Protein 3IO5 (pdb70)

CATH classification: 3.40.50.300

Solvent-accessible surface area: 24147 Å² total; per-residue (Å²): 122,11,114,11,62,8,18,3,4,5,0,0,8,10,0,43,19,53,7,4,16,76,39,7,2,12,0,0,0,1,71,55,139,6,37,4,21,12,1,0,1,12,0,0,1,6,10,2,98,84,57,105,117,0,46,4,11,5,2,1,13,67,114,10,9,19,76,24,2,10,71,10,15,26,2,60,29,155,57,20,84,91,32,68,2,153,7,0,76,58,0,55,89,40,0,36,90,72,1,88,84,12,111,169,50,83,62,6,0,0,2,2,6,1,2,37,74,3,46,25,98,208,79,105,62,169,23,21,59,47,0,2,147,72,2,23,71,54,0,74,80,29,83,0,7,1,1,0,0,20,60,120,145,31,32,54,119,17,1,24,16,4,0,50,2,17,93,85,100,79,13,21,1,27,0,45,54,14,174,36,0,90,111,129,14,111,4,71,2,54,4,60,71,45,8,31,44,40,60,51,2,12,0,32,70,7,0,54,135,40,29,11,1,38,105,67,48,145,30,92,30,2,24,22,49,71,48,99,164,92,61,46,77,95,117,21,177,49,56,34,90,34,127,37,1,64,2,71,38,0,4,20,55,0,55,172,29,105,36,0,66,51,25,0,73,190,36,33,51,78,129,88,9,120,13,67,4,19,4,0,5,0,0,8,14,0,42,22,70,12,8,14,81,34,9,2,13,0,0,1,2,68,47,132,7,43,3,20,6,7,0,1,18,0,1,1,8,9,3,103,90,54,105,101,0,51,4,13,5,1,2,12,63,119,13,8,22,75,31,0,10,79,10,14,25,1,60,24,166,57,23,87,87,25,70,3,150,8,1,71,58,0,77,80,33,1,39,93,55,1,89,77,16,110,166,48,79,48,5,0,0,3,2,8,0,1,12,62,3,47,32,101,139,125,58,162,37,19,45,51,2,2,146,74,0,26,70,52,0,76,90,28,65,0,9,0,1,0,0,22,28,80,183,143,30,25,43,128,17,4,34,20,4,0,56,6,16,87,85,93,27,26,0,25,0,44,61,18,180,18,0,82,105,124,14,102,4,70,9,41,22,61,69,42,4,28,55,40,63,57,0,11,2,36,63,8,0,57,140,41,30,14,1,36,106,59,58,134,28,101,34,1,21,18,49,53,48,125,162,94,56,100,68,79,119,20,176,51,48,35,94,35,121,35,2,66,2,78,41,0,6,25,62,0,54,179,30,109,29,0,75,42,12,0,77,167,36,30,18,66,72,107,132

Foldseek 3Di:
DQAFLAQLQQCLAFLFSPHHHWFWEEEEEEAPPLCQVLVVLSNVQSLCVVPVQEAEEEEEADPPCDCVNSVVSNHHVVRYRYHYDAALVRVLVVLVVVLVVAAAPGAYEYEYPAQARHHHCVCRFVSLLVSLVSRGVSSVRSTYYYYHYYHDVTSCVSTAWYWYWDQVVKIWTATCHHPWWDHGDIFIWHQDPVRRTQSCGRVVVVCPVLVQKDAPDVQKIWGWAQDVPPRDTHTDPDIDGPVVCSDCVNCVVLSVRVSNRVSSSVVITDD/DFAFLAQLQQCQQFLFSPHHHWFWEEEEEEAPPLCQVLVVLRRVQSLCVVPVQEAEEEEAADPPCDCVNSVVSRHHCVRYHYHYDQALVRVLVVLCVVLVVDDAPRAYEYEYHADARHHHCVSFVSLLVSLLSRGVSRVVNTYHYYHYDYDCVTSCVSTAWYWYWDVVCIWTATCHHPWWDHRDIFHWDQDPVSRGQSCGRVQVVCCVLVQWDAPDPQWIWGWAQPPVVRDTHTDDDIDGPVVCSDCVNCVVLSVRVVNRVSSSVVITDPVD

Organism: Enterobacteria phage T4 (NCBI:txid10665)

InterPro domains:
  IPR013765 DNA recombination and repair protein RecA [PTHR45900] (23-291)
  IPR020587 DNA recombination and repair protein RecA, monomer-monomer interface [PS50163] (205-267)
  IPR020588 DNA recombination and repair protein RecA-like, ATP-binding domain [PS50162] (28-196)
  IPR027417 P-loop containing nucleoside triphosphate hydrolase [G3DSA:3.40.50.300] (27-340)
  IPR027417 P-loop containing nucleoside triphosphate hydrolase [SSF52540] (30-267)
  IPR049047 Recombination and repair protein UVSX-like, C-terminal domain [PF21134] (269-333)
  IPR049428 RecA-like, N-terminal [PF00154] (38-266)

Structure (mmCIF, N/CA/C/O backbone):
data_3IO5
#
_entry.id   3IO5
#
_cell.length_a   95.974
_cell.length_b   95.974
_cell.length_c   131.274
_cell.angle_alpha   90.000
_cell.angle_beta   90.000
_cell.angle_gamma   120.000
#
_symmetry.space_group_name_H-M   'P 61'
#
loop_
_entity.id
_entity.type
_entity.pdbx_description
1 polymer 'Recombination and repair protein'
2 non-polymer 'PHOSPHATE ION'
3 water water
#
loop_
_atom_site.group_PDB
_atom_site.id
_atom_site.type_symbol
_atom_site.label_atom_id
_atom_site.label_alt_id
_atom_site.label_comp_id
_atom_site.label_asym_id
_atom_site.label_entity_id
_atom_site.label_seq_id
_atom_site.pdbx_PDB_ins_code
_atom_site.Cartn_x
_atom_site.Cartn_y
_atom_site.Cartn_z
_atom_site.occupancy
_atom_site.B_iso_or_equiv
_atom_site.auth_seq_id
_atom_site.auth_comp_id
_atom_site.auth_asym_id
_atom_site.auth_atom_id
_atom_site.pdbx_PDB_model_num
ATOM 1 N N . VAL A 1 6 ? -32.602 26.290 75.043 1.00 37.14 31 VAL A N 1
ATOM 2 C CA . VAL A 1 6 ? -31.923 27.575 75.438 1.00 37.41 31 VAL A CA 1
ATOM 3 C C . VAL A 1 6 ? -31.478 27.525 76.901 1.00 36.78 31 VAL A C 1
ATOM 4 O O . VAL A 1 6 ? -32.322 27.317 77.766 1.00 37.19 31 VAL A O 1
ATOM 8 N N . VAL A 1 7 ? -30.181 27.732 77.161 1.00 35.94 32 VAL A N 1
ATOM 9 C CA . VAL A 1 7 ? -29.639 27.871 78.523 1.00 35.29 32 VAL A CA 1
ATOM 10 C C . VAL A 1 7 ? -28.991 29.245 78.740 1.00 35.08 32 VAL A C 1
ATOM 11 O O . VAL A 1 7 ? -27.797 29.446 78.480 1.00 34.80 32 VAL A O 1
ATOM 15 N N . ARG A 1 8 ? -29.766 30.186 79.242 1.00 35.24 33 ARG A N 1
ATOM 16 C CA . ARG A 1 8 ? -29.264 31.537 79.450 1.00 35.34 33 ARG A CA 1
ATOM 17 C C . ARG A 1 8 ? -28.737 31.772 80.859 1.00 33.92 33 ARG A C 1
ATOM 18 O O . ARG A 1 8 ? -29.120 31.082 81.772 1.00 33.83 33 ARG A O 1
ATOM 26 N N . THR A 1 9 ? -27.832 32.728 81.010 1.00 32.97 34 THR A N 1
ATOM 27 C CA . THR A 1 9 ? -27.325 33.122 82.313 1.00 32.86 34 THR A CA 1
ATOM 28 C C . THR A 1 9 ? -28.114 34.287 82.911 1.00 32.84 34 THR A C 1
ATOM 29 O O . THR A 1 9 ? -29.099 34.732 82.350 1.00 33.59 34 THR A O 1
ATOM 33 N N . LYS A 1 10 ? -27.689 34.768 84.069 1.00 32.63 35 LYS A N 1
ATOM 34 C CA . LYS A 1 10 ? -28.327 35.943 84.659 1.00 32.65 35 LYS A CA 1
ATOM 35 C C . LYS A 1 10 ? -27.779 37.265 84.102 1.00 31.58 35 LYS A C 1
ATOM 36 O O . LYS A 1 10 ? -28.350 38.316 84.360 1.00 33.25 35 LYS A O 1
ATOM 38 N N . ILE A 1 11 ? -26.687 37.214 83.357 1.00 28.35 36 ILE A N 1
ATOM 39 C CA . ILE A 1 11 ? -26.066 38.411 82.817 1.00 25.58 36 ILE A CA 1
ATOM 40 C C . ILE A 1 11 ? -26.434 38.589 81.335 1.00 24.46 36 ILE A C 1
ATOM 41 O O . ILE A 1 11 ? -25.931 37.856 80.482 1.00 23.56 36 ILE A O 1
ATOM 46 N N . PRO A 1 12 ? -27.314 39.552 81.021 1.00 22.75 37 PRO A N 1
ATOM 47 C CA . PRO A 1 12 ? -27.733 39.726 79.618 1.00 20.84 37 PRO A CA 1
ATOM 48 C C . PRO A 1 12 ? -26.563 39.951 78.674 1.00 19.62 37 PRO A C 1
ATOM 49 O O . PRO A 1 12 ? -26.578 39.395 77.617 1.00 18.02 37 PRO A O 1
ATOM 53 N N . MET A 1 13 ? -25.547 40.694 79.095 1.00 19.29 38 MET A N 1
ATOM 54 C CA . MET A 1 13 ? -24.314 40.855 78.349 1.00 19.25 38 MET A CA 1
ATOM 55 C C . MET A 1 13 ? -23.548 39.553 78.097 1.00 20.07 38 MET A C 1
ATOM 56 O O . MET A 1 13 ? -22.944 39.356 77.022 1.00 19.88 38 MET A O 1
ATOM 61 N N . MET A 1 14 ? -23.606 38.623 79.029 1.00 19.66 39 MET A N 1
ATOM 62 C CA . MET A 1 14 ? -23.069 37.307 78.719 1.00 19.87 39 MET A CA 1
ATOM 63 C C . MET A 1 14 ? -23.840 36.524 77.691 1.00 17.65 39 MET A C 1
ATOM 64 O O . MET A 1 14 ? -23.229 35.853 76.856 1.00 17.64 39 MET A O 1
ATOM 69 N N . ASN A 1 15 ? -25.162 36.523 77.826 1.00 15.72 40 ASN A N 1
ATOM 70 C CA . ASN A 1 15 ? -26.035 35.907 76.851 1.00 15.25 40 ASN A CA 1
ATOM 71 C C . ASN A 1 15 ? -25.767 36.474 75.427 1.00 13.86 40 ASN A C 1
ATOM 72 O O . ASN A 1 15 ? -25.769 35.734 74.460 1.00 13.78 40 ASN A O 1
ATOM 77 N N . ILE A 1 16 ? -25.465 37.756 75.331 1.00 12.43 41 ILE A N 1
ATOM 78 C CA . ILE A 1 16 ? -25.226 38.357 74.043 1.00 12.74 41 ILE A CA 1
ATOM 79 C C . ILE A 1 16 ? -23.906 37.840 73.492 1.00 12.93 41 ILE A C 1
ATOM 80 O O . ILE A 1 16 ? -23.851 37.400 72.330 1.00 12.02 41 ILE A O 1
ATOM 85 N N . ALA A 1 17 ? -22.883 37.816 74.357 1.00 12.51 42 ALA A N 1
ATOM 86 C CA . ALA A 1 17 ? -21.543 37.391 73.969 1.00 11.99 42 ALA A CA 1
ATOM 87 C C . ALA A 1 17 ? -21.576 35.944 73.512 1.00 12.49 42 ALA A C 1
ATOM 88 O O . ALA A 1 17 ? -20.884 35.588 72.576 1.00 12.60 42 ALA A O 1
ATOM 90 N N . LEU A 1 18 ? -22.428 35.153 74.150 1.00 12.68 43 LEU A N 1
ATOM 91 C CA . LEU A 1 18 ? -22.614 33.751 73.838 1.00 12.95 43 LEU A CA 1
ATOM 92 C C . LEU A 1 18 ? -23.440 33.479 72.599 1.00 13.27 43 LEU A C 1
ATOM 93 O O . LEU A 1 18 ? -23.113 32.550 71.890 1.00 14.42 43 LEU A O 1
ATOM 98 N N . SER A 1 19 ? -24.515 34.236 72.356 1.00 13.06 44 SER A N 1
ATOM 99 C CA . SER A 1 19 ? -25.508 33.844 71.343 1.00 12.63 44 SER A CA 1
ATOM 100 C C . SER A 1 19 ? -25.937 34.936 70.347 1.00 12.70 44 SER A C 1
ATOM 101 O O . SER A 1 19 ? -26.666 34.649 69.392 1.00 13.52 44 SER A O 1
ATOM 104 N N . GLY A 1 20 ? -25.520 36.175 70.590 1.00 13.07 45 GLY A N 1
ATOM 105 C CA . GLY A 1 20 ? -25.865 37.309 69.761 1.00 13.38 45 GLY A CA 1
ATOM 106 C C . GLY A 1 20 ? -27.163 37.975 70.155 1.00 15.29 45 GLY A C 1
ATOM 107 O O . GLY A 1 20 ? -27.520 38.978 69.567 1.00 15.20 45 GLY A O 1
ATOM 108 N N . GLU A 1 21 ? -27.858 37.452 71.170 1.00 16.47 46 GLU A N 1
ATOM 109 C CA . GLU A 1 21 ? -29.159 37.961 71.568 1.00 18.35 46 GLU A CA 1
ATOM 110 C C . GLU A 1 21 ? -29.415 37.936 73.100 1.00 20.21 46 GLU A C 1
ATOM 111 O O . GLU A 1 21 ? -28.944 37.048 73.827 1.00 20.91 46 GLU A O 1
ATOM 117 N N . ILE A 1 22 ? -30.180 38.916 73.556 1.00 21.46 47 ILE A N 1
ATOM 118 C CA . ILE A 1 22 ? -30.517 39.103 74.939 1.00 23.03 47 ILE A CA 1
ATOM 119 C C . ILE A 1 22 ? -31.134 37.835 75.513 1.00 24.02 47 ILE A C 1
ATOM 120 O O . ILE A 1 22 ? -30.951 37.497 76.683 1.00 23.37 47 ILE A O 1
ATOM 125 N N . THR A 1 23 ? -31.829 37.109 74.657 1.00 24.98 48 THR A N 1
ATOM 126 C CA . THR A 1 23 ? -32.593 35.977 75.116 1.00 25.89 48 THR A CA 1
ATOM 127 C C . THR A 1 23 ? -31.889 34.639 74.851 1.00 25.84 48 THR A C 1
ATOM 128 O O . THR A 1 23 ? -32.480 33.578 75.051 1.00 26.07 48 THR A O 1
ATOM 132 N N . GLY A 1 24 ? -30.637 34.693 74.397 1.00 25.54 49 GLY A N 1
ATOM 133 C CA . GLY A 1 24 ? -29.921 33.494 74.032 1.00 25.41 49 GLY A CA 1
ATOM 134 C C . GLY A 1 24 ? -29.031 33.052 75.165 1.00 26.03 49 GLY A C 1
ATOM 135 O O . GLY A 1 24 ? -29.059 33.595 76.262 1.00 26.47 49 GLY A O 1
ATOM 136 N N . GLY A 1 25 ? -28.222 32.056 74.904 1.00 26.04 50 GLY A N 1
ATOM 137 C CA . GLY A 1 25 ? -27.418 31.489 75.951 1.00 26.39 50 GLY A CA 1
ATOM 138 C C . GLY A 1 25 ? -26.384 30.538 75.421 1.00 26.50 50 GLY A C 1
ATOM 139 O O . GLY A 1 25 ? -26.032 30.562 74.239 1.00 25.86 50 GLY A O 1
ATOM 140 N N . MET A 1 26 ? -25.892 29.691 76.312 1.00 26.86 51 MET A N 1
ATOM 141 C CA . MET A 1 26 ? -24.710 28.905 75.997 1.00 27.38 51 MET A CA 1
ATOM 142 C C . MET A 1 26 ? -25.096 27.776 75.081 1.00 26.17 51 MET A C 1
ATOM 143 O O . MET A 1 26 ? -26.221 27.305 75.138 1.00 25.67 51 MET A O 1
ATOM 148 N N . GLN A 1 27 ? -24.147 27.327 74.269 1.00 25.89 52 GLN A N 1
ATOM 149 C CA . GLN A 1 27 ? -24.398 26.232 73.331 1.00 25.45 52 GLN A CA 1
ATOM 150 C C . GLN A 1 27 ? -23.537 25.083 73.674 1.00 23.99 52 GLN A C 1
ATOM 151 O O . GLN A 1 27 ? -22.488 25.243 74.337 1.00 23.25 52 GLN A O 1
ATOM 157 N N . SER A 1 28 ? -23.905 23.940 73.120 1.00 21.99 53 SER A N 1
ATOM 158 C CA . SER A 1 28 ? -22.978 22.825 73.087 1.00 21.00 53 SER A CA 1
ATOM 159 C C . SER A 1 28 ? -21.690 23.224 72.347 1.00 19.26 53 SER A C 1
ATOM 160 O O . SER A 1 28 ? -21.694 24.156 71.566 1.00 19.87 53 SER A O 1
ATOM 163 N N . GLY A 1 29 ? -20.594 22.509 72.617 1.00 17.80 54 GLY A N 1
ATOM 164 C CA . GLY A 1 29 ? -19.288 22.821 72.108 1.00 14.09 54 GLY A CA 1
ATOM 165 C C . GLY A 1 29 ? -18.248 23.214 73.165 1.00 14.02 54 GLY A C 1
ATOM 166 O O . GLY A 1 29 ? -18.513 23.332 74.354 1.00 12.88 54 GLY A O 1
ATOM 167 N N . LEU A 1 30 ? -17.043 23.429 72.711 1.00 12.36 55 LEU A N 1
ATOM 168 C CA . LEU A 1 30 ? -16.010 23.879 73.548 1.00 12.59 55 LEU A CA 1
ATOM 169 C C . LEU A 1 30 ? -15.881 25.382 73.548 1.00 13.25 55 LEU A C 1
ATOM 170 O O . LEU A 1 30 ? -15.644 25.993 72.495 1.00 15.93 55 LEU A O 1
ATOM 175 N N . LEU A 1 31 ? -16.012 25.968 74.727 1.00 12.64 56 LEU A N 1
ATOM 176 C CA . LEU A 1 31 ? -15.749 27.390 74.969 1.00 12.08 56 LEU A CA 1
ATOM 177 C C . LEU A 1 31 ? -14.489 27.569 75.788 1.00 12.15 56 LEU A C 1
ATOM 178 O O . LEU A 1 31 ? -14.310 26.911 76.797 1.00 13.60 56 LEU A O 1
ATOM 183 N N . ILE A 1 32 ? -13.578 28.395 75.320 1.00 12.07 57 ILE A N 1
ATOM 184 C CA . ILE A 1 32 ? -12.361 28.654 76.026 1.00 12.14 57 ILE A CA 1
ATOM 185 C C . ILE A 1 32 ? -12.499 30.036 76.575 1.00 12.32 57 ILE A C 1
ATOM 186 O O . ILE A 1 32 ? -12.855 30.945 75.851 1.00 12.99 57 ILE A O 1
ATOM 191 N N . LEU A 1 33 ? -12.204 30.198 77.861 1.00 12.96 58 LEU A N 1
ATOM 192 C CA . LEU A 1 33 ? -12.127 31.507 78.505 1.00 12.08 58 LEU A CA 1
ATOM 193 C C . LEU A 1 33 ? -10.660 31.730 78.770 1.00 11.60 58 LEU A C 1
ATOM 194 O O . LEU A 1 33 ? -10.075 31.041 79.603 1.00 12.13 58 LEU A O 1
ATOM 199 N N . ALA A 1 34 ? -10.051 32.683 78.069 1.00 10.12 59 ALA A N 1
ATOM 200 C CA . ALA A 1 34 ? -8.623 32.873 78.128 1.00 8.87 59 ALA A CA 1
ATOM 201 C C . ALA A 1 34 ? -8.268 34.270 78.550 1.00 8.78 59 ALA A C 1
ATOM 202 O O . ALA A 1 34 ? -9.019 35.204 78.344 1.00 9.84 59 ALA A O 1
ATOM 204 N N . GLY A 1 35 ? -7.111 34.447 79.159 1.00 8.84 60 GLY A N 1
ATOM 205 C CA . GLY A 1 35 ? -6.733 35.794 79.560 1.00 8.34 60 GLY A CA 1
ATOM 206 C C . GLY A 1 35 ? -5.810 35.732 80.755 1.00 8.23 60 GLY A C 1
ATOM 207 O O . GLY A 1 35 ? -5.569 34.645 81.273 1.00 7.64 60 GLY A O 1
ATOM 208 N N . PRO A 1 36 ? -5.281 36.890 81.205 1.00 9.32 61 PRO A N 1
ATOM 209 C CA . PRO A 1 36 ? -4.351 36.826 82.362 1.00 10.42 61 PRO A CA 1
ATOM 210 C C . PRO A 1 36 ? -5.112 36.253 83.569 1.00 11.62 61 PRO A C 1
ATOM 211 O O . PRO A 1 36 ? -6.363 36.314 83.606 1.00 11.71 61 PRO A O 1
ATOM 215 N N . SER A 1 37 ? -4.390 35.641 84.505 1.00 13.06 62 SER A N 1
ATOM 216 C CA . SER A 1 37 ? -5.058 35.101 85.704 1.00 14.60 62 SER A CA 1
ATOM 217 C C . SER A 1 37 ? -5.555 36.273 86.564 1.00 15.22 62 SER A C 1
ATOM 218 O O . SER A 1 37 ? -5.073 37.391 86.418 1.00 15.39 62 SER A O 1
ATOM 221 N N . LYS A 1 38 ? -6.519 36.010 87.444 1.00 17.10 63 LYS A N 1
ATOM 222 C CA . LYS A 1 38 ? -7.194 37.044 88.270 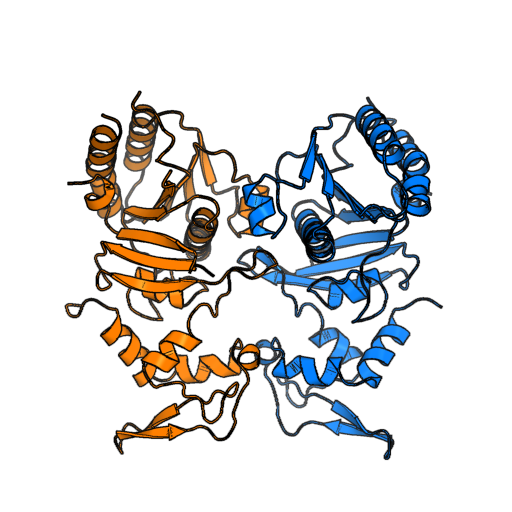1.00 17.59 63 LYS A CA 1
ATOM 223 C C . LYS A 1 38 ? -8.055 38.023 87.464 1.00 17.70 63 LYS A C 1
ATOM 224 O O . LYS A 1 38 ? -8.146 39.187 87.846 1.00 16.98 63 LYS A O 1
ATOM 230 N N . SER A 1 39 ? -8.688 37.546 86.383 1.00 17.23 64 SER A N 1
ATOM 231 C CA . SER A 1 39 ? -9.671 38.347 85.637 1.00 18.21 64 SER A CA 1
ATOM 232 C C . SER A 1 39 ? -11.064 37.789 85.789 1.00 17.79 64 SER A C 1
ATOM 233 O O . SER A 1 39 ? -11.904 38.012 84.899 1.00 19.20 64 SER A O 1
ATOM 236 N N . PHE A 1 40 ? -11.294 36.978 86.817 1.00 16.90 65 PHE A N 1
ATOM 237 C CA . PHE A 1 40 ? -12.607 36.378 87.065 1.00 15.44 65 PHE A CA 1
ATOM 238 C C . PHE A 1 40 ? -13.089 35.395 86.000 1.00 14.62 65 PHE A C 1
ATOM 239 O O . PHE A 1 40 ? -14.274 35.113 85.905 1.00 15.34 65 PHE A O 1
ATOM 247 N N . LYS A 1 41 ? -12.174 34.812 85.243 1.00 14.38 66 LYS A N 1
ATOM 248 C CA . LYS A 1 41 ? -12.534 33.789 84.211 1.00 13.71 66 LYS A CA 1
ATOM 249 C C . LYS A 1 41 ? -13.213 32.579 84.812 1.00 14.15 66 LYS A C 1
ATOM 250 O O . LYS A 1 41 ? -14.318 32.199 84.396 1.00 14.04 66 LYS A O 1
ATOM 256 N N . SER A 1 42 ? -12.607 31.968 85.827 1.00 15.35 67 SER A N 1
ATOM 257 C CA . SER A 1 42 ? -13.319 30.820 86.413 1.00 15.79 67 SER A CA 1
ATOM 258 C C . SER A 1 42 ? -14.624 31.138 87.091 1.00 14.68 67 SER A C 1
ATOM 259 O O . SER A 1 42 ? -15.501 30.298 87.037 1.00 14.61 67 SER A O 1
ATOM 262 N N . ASN A 1 43 ? -14.825 32.360 87.588 1.00 14.95 68 ASN A N 1
ATOM 263 C CA . ASN A 1 43 ? -16.194 32.756 88.029 1.00 16.18 68 ASN A CA 1
ATOM 264 C C . ASN A 1 43 ? -17.218 32.880 86.960 1.00 15.69 68 ASN A C 1
ATOM 265 O O . ASN A 1 43 ? -18.421 32.531 87.159 1.00 15.33 68 ASN A O 1
ATOM 270 N N . PHE A 1 44 ? -16.808 33.471 85.844 1.00 15.00 69 PHE A N 1
ATOM 271 C CA . PHE A 1 44 ? -17.691 33.478 84.675 1.00 14.19 69 PHE A CA 1
ATOM 272 C C . PHE A 1 44 ? -17.970 32.095 84.271 1.00 11.72 69 PHE A C 1
ATOM 273 O O . PHE A 1 44 ? -19.087 31.833 83.930 1.00 11.48 69 PHE A O 1
ATOM 281 N N . GLY A 1 45 ? -16.948 31.243 84.237 1.00 10.09 70 GLY A N 1
ATOM 282 C CA . GLY A 1 45 ? -17.157 29.815 83.896 1.00 10.73 70 GLY A CA 1
ATOM 283 C C . GLY A 1 45 ? -18.197 29.204 84.820 1.00 11.37 70 GLY A C 1
ATOM 284 O O . GLY A 1 45 ? -19.161 28.548 84.372 1.00 10.86 70 GLY A O 1
ATOM 285 N N . LEU A 1 46 ? -18.066 29.482 86.123 1.00 10.42 71 LEU A N 1
ATOM 286 C CA . LEU A 1 46 ? -18.951 28.842 87.109 1.00 10.73 71 LEU A CA 1
ATOM 287 C C . LEU A 1 46 ? -20.363 29.381 87.032 1.00 10.80 71 LEU A C 1
ATOM 288 O O . LEU A 1 46 ? -21.323 28.671 87.273 1.00 10.16 71 LEU A O 1
ATOM 293 N N . THR A 1 47 ? -20.500 30.659 86.728 1.00 11.36 72 THR A N 1
ATOM 294 C CA . THR A 1 47 ? -21.828 31.196 86.491 1.00 13.42 72 THR A CA 1
ATOM 295 C C . THR A 1 47 ? -22.537 30.384 85.398 1.00 13.18 72 THR A C 1
ATOM 296 O O . THR A 1 47 ? -23.719 30.027 85.532 1.00 11.86 72 THR A O 1
ATOM 300 N N . MET A 1 48 ? -21.785 30.050 84.341 1.00 12.62 73 MET A N 1
ATOM 301 C CA . MET A 1 48 ? -22.340 29.277 83.243 1.00 13.09 73 MET A CA 1
ATOM 302 C C . MET A 1 48 ? -22.689 27.876 83.665 1.00 12.26 73 MET A C 1
ATOM 303 O O . MET A 1 48 ? -23.760 27.397 83.303 1.00 13.49 73 MET A O 1
ATOM 308 N N . VAL A 1 49 ? -21.798 27.214 84.409 1.00 11.04 74 VAL A N 1
ATOM 309 C CA . VAL A 1 49 ? -22.075 25.881 84.928 1.00 9.91 74 VAL A CA 1
ATOM 310 C C . VAL A 1 49 ? -23.331 25.934 85.806 1.00 11.37 74 VAL A C 1
ATOM 311 O O . VAL A 1 49 ? -24.227 25.051 85.752 1.00 11.91 74 VAL A O 1
ATOM 315 N N . SER A 1 50 ? -23.420 26.990 86.615 1.00 11.12 75 SER A N 1
ATOM 316 C CA . SER A 1 50 ? -24.477 27.079 87.565 1.00 10.14 75 SER A CA 1
ATOM 317 C C . SER A 1 50 ? -25.800 27.221 86.818 1.00 10.93 75 SER A C 1
ATOM 318 O O . SER A 1 50 ? -26.797 26.569 87.150 1.00 10.19 75 SER A O 1
ATOM 321 N N . SER A 1 51 ? -25.841 28.121 85.837 1.00 12.05 76 SER A N 1
ATOM 322 C CA . SER A 1 51 ? -27.053 28.267 85.013 1.00 13.02 76 SER A CA 1
ATOM 323 C C . SER A 1 51 ? -27.497 26.943 84.357 1.00 12.63 76 SER A C 1
ATOM 324 O O . SER A 1 51 ? -28.673 26.591 84.350 1.00 13.69 76 SER A O 1
ATOM 327 N N . TYR A 1 52 ? -26.539 26.202 83.856 1.00 12.43 77 TYR A N 1
ATOM 328 C CA . TYR A 1 52 ? -26.823 24.911 83.240 1.00 14.00 77 TYR A CA 1
ATOM 329 C C . TYR A 1 52 ? -27.416 23.952 84.279 1.00 14.83 77 TYR A C 1
ATOM 330 O O . TYR A 1 52 ? -28.423 23.267 84.032 1.00 15.36 77 TYR A O 1
ATOM 339 N N . MET A 1 53 ? -26.802 23.899 85.455 1.00 15.59 78 MET A N 1
ATOM 340 C CA . MET A 1 53 ? -27.283 22.996 86.455 1.00 16.58 78 MET A CA 1
ATOM 341 C C . MET A 1 53 ? -28.595 23.384 87.146 1.00 16.91 78 MET A C 1
ATOM 342 O O . MET A 1 53 ? -29.271 22.550 87.747 1.00 17.55 78 MET A O 1
ATOM 347 N N . ARG A 1 54 ? -28.973 24.642 87.018 1.00 16.85 79 ARG A N 1
ATOM 348 C CA . ARG A 1 54 ? -30.223 25.121 87.532 1.00 18.30 79 ARG A CA 1
ATOM 349 C C . ARG A 1 54 ? -31.337 24.881 86.506 1.00 18.81 79 ARG A C 1
ATOM 350 O O . ARG A 1 54 ? -32.487 24.535 86.853 1.00 18.61 79 ARG A O 1
ATOM 358 N N . GLN A 1 55 ? -30.999 25.079 85.233 1.00 19.52 80 GLN A N 1
ATOM 359 C CA . GLN A 1 55 ? -31.904 24.706 84.153 1.00 20.40 80 GLN A CA 1
ATOM 360 C C . GLN A 1 55 ? -32.209 23.202 84.148 1.00 19.42 80 GLN A C 1
ATOM 361 O O . GLN A 1 55 ? -33.335 22.800 83.944 1.00 19.47 80 GLN A O 1
ATOM 367 N N . TYR A 1 56 ? -31.190 22.379 84.370 1.00 18.98 81 TYR A N 1
ATOM 368 C CA . TYR A 1 56 ? -31.376 20.938 84.397 1.00 18.39 81 TYR A CA 1
ATOM 369 C C . TYR A 1 56 ? -31.048 20.379 85.784 1.00 18.47 81 TYR A C 1
ATOM 370 O O . TYR A 1 56 ? -29.882 20.086 86.084 1.00 18.03 81 TYR A O 1
ATOM 379 N N . PRO A 1 57 ? -32.073 20.261 86.658 1.00 18.76 82 PRO A N 1
ATOM 380 C CA . PRO A 1 57 ? -31.841 19.664 87.984 1.00 19.49 82 PRO A CA 1
ATOM 381 C C . PRO A 1 57 ? -31.222 18.290 87.854 1.00 20.16 82 PRO A C 1
ATOM 382 O O . PRO A 1 57 ? -30.621 17.775 88.789 1.00 21.01 82 PRO A O 1
ATOM 386 N N . ASP A 1 58 ? -31.409 17.742 86.667 1.00 20.51 83 ASP A N 1
ATOM 387 C CA . ASP A 1 58 ? -30.986 16.453 86.197 1.00 21.39 83 ASP A CA 1
ATOM 388 C C . ASP A 1 58 ? -29.455 16.362 86.028 1.00 20.43 83 ASP A C 1
ATOM 389 O O . ASP A 1 58 ? -28.866 15.280 86.125 1.00 20.89 83 ASP A O 1
ATOM 394 N N . ALA A 1 59 ? -28.819 17.503 85.762 1.00 18.36 84 ALA A N 1
ATOM 395 C CA . ALA A 1 59 ? -27.457 17.572 85.206 1.00 16.33 84 ALA A CA 1
ATOM 396 C C . ALA A 1 59 ? -26.343 17.268 86.202 1.00 16.17 84 ALA A C 1
ATOM 397 O O . ALA A 1 59 ? -26.520 17.464 87.407 1.00 15.99 84 ALA A O 1
ATOM 399 N N . VAL A 1 60 ? -25.191 16.825 85.691 1.00 15.05 85 VAL A N 1
ATOM 400 C CA . VAL A 1 60 ? -23.981 16.705 86.462 1.00 14.19 85 VAL A CA 1
ATOM 401 C C . VAL A 1 60 ? -22.922 17.514 85.760 1.00 14.83 85 VAL A C 1
ATOM 402 O O . VAL A 1 60 ? -23.081 17.866 84.591 1.00 15.48 85 VAL A O 1
ATOM 406 N N . CYS A 1 61 ? -21.849 17.834 86.477 1.00 14.36 86 CYS A N 1
ATOM 407 C CA . CYS A 1 61 ? -20.779 18.609 85.933 1.00 13.52 86 CYS A CA 1
ATOM 408 C C . CYS A 1 61 ? -19.606 17.748 86.065 1.00 14.23 86 CYS A C 1
ATOM 409 O O . CYS A 1 61 ? -19.307 17.299 87.184 1.00 14.69 86 CYS A O 1
ATOM 412 N N . LEU A 1 62 ? -18.901 17.534 84.945 1.00 13.77 87 LEU A N 1
ATOM 413 C CA . LEU A 1 62 ? -17.664 16.839 85.022 1.00 13.07 87 LEU A CA 1
ATOM 414 C C . LEU A 1 62 ? -16.627 17.887 85.176 1.00 12.97 87 LEU A C 1
ATOM 415 O O . LEU A 1 62 ? -16.393 18.669 84.271 1.00 13.92 87 LEU A O 1
ATOM 420 N N . PHE A 1 63 ? -15.955 17.893 86.323 1.00 13.81 88 PHE A N 1
ATOM 421 C CA . PHE A 1 63 ? -15.043 18.997 86.675 1.00 13.26 88 PHE A CA 1
ATOM 422 C C . PHE A 1 63 ? -13.636 18.457 86.733 1.00 12.91 88 PHE A C 1
ATOM 423 O O . PHE A 1 63 ? -13.310 17.664 87.601 1.00 13.73 88 PHE A O 1
ATOM 431 N N . TYR A 1 64 ? -12.815 18.852 85.761 1.00 12.00 89 TYR A N 1
ATOM 432 C CA . TYR A 1 64 ? -11.439 18.438 85.685 1.00 11.23 89 TYR A CA 1
ATOM 433 C C . TYR A 1 64 ? -10.647 19.558 86.261 1.00 11.45 89 TYR A C 1
ATOM 434 O O . TYR A 1 64 ? -10.716 20.690 85.781 1.00 12.57 89 TYR A O 1
ATOM 443 N N . ASP A 1 65 ? -9.835 19.243 87.254 1.00 10.47 90 ASP A N 1
ATOM 444 C CA . ASP A 1 65 ? -9.322 20.302 88.107 1.00 10.50 90 ASP A CA 1
ATOM 445 C C . ASP A 1 65 ? -7.849 20.181 88.201 1.00 8.94 90 ASP A C 1
ATOM 446 O O . ASP A 1 65 ? -7.348 19.131 88.608 1.00 10.68 90 ASP A O 1
ATOM 451 N N . SER A 1 66 ? -7.128 21.230 87.888 1.00 7.49 91 SER A N 1
ATOM 452 C CA . SER A 1 66 ? -5.731 21.133 88.055 1.00 7.72 91 SER A CA 1
ATOM 453 C C . SER A 1 66 ? -5.268 22.288 88.933 1.00 8.50 91 SER A C 1
ATOM 454 O O . SER A 1 66 ? -4.093 22.455 89.155 1.00 7.61 91 SER A O 1
ATOM 457 N N . GLU A 1 67 ? -6.196 23.134 89.337 1.00 10.44 92 GLU A N 1
ATOM 458 C CA . GLU A 1 67 ? -5.848 24.297 90.152 1.00 13.26 92 GLU A CA 1
ATOM 459 C C . GLU A 1 67 ? -6.190 24.117 91.649 1.00 13.08 92 GLU A C 1
ATOM 460 O O . GLU A 1 67 ? -5.524 24.691 92.508 1.00 13.37 92 GLU A O 1
ATOM 466 N N . PHE A 1 68 ? -7.242 23.364 91.947 1.00 13.63 93 PHE A N 1
ATOM 467 C CA . PHE A 1 68 ? -7.684 23.153 93.348 1.00 15.54 93 PHE A CA 1
ATOM 468 C C . PHE A 1 68 ? -8.055 24.477 94.038 1.00 15.07 93 PHE A C 1
ATOM 469 O O . PHE A 1 68 ? -7.801 24.644 95.202 1.00 15.89 93 PHE A O 1
ATOM 477 N N . GLY A 1 69 ? -8.635 25.419 93.318 1.00 13.87 94 GLY A N 1
ATOM 478 C CA . GLY A 1 69 ? -9.142 26.606 93.958 1.00 12.32 94 GLY A CA 1
ATOM 479 C C . GLY A 1 69 ? -10.647 26.570 94.145 1.00 12.61 94 GLY A C 1
ATOM 480 O O . GLY A 1 69 ? -11.200 27.393 94.853 1.00 12.77 94 GLY A O 1
ATOM 481 N N . ILE A 1 70 ? -11.324 25.650 93.471 1.00 11.65 95 ILE A N 1
ATOM 482 C CA . ILE A 1 70 ? -12.744 25.599 93.523 1.00 11.85 95 ILE A CA 1
ATOM 483 C C . ILE A 1 70 ? -13.097 24.423 94.410 1.00 12.23 95 ILE A C 1
ATOM 484 O O . ILE A 1 70 ? -12.776 23.303 94.064 1.00 13.45 95 ILE A O 1
ATOM 489 N N . THR A 1 71 ? -13.745 24.711 95.547 1.00 9.44 96 THR A N 1
ATOM 490 C CA . THR A 1 71 ? -14.084 23.716 96.561 1.00 8.51 96 THR A CA 1
ATOM 491 C C . THR A 1 71 ? -15.606 23.614 96.615 1.00 8.83 96 THR A C 1
ATOM 492 O O . THR A 1 71 ? -16.327 24.478 96.067 1.00 9.07 96 THR A O 1
ATOM 496 N N . PRO A 1 72 ? -16.117 22.616 97.342 1.00 9.35 97 PRO A N 1
ATOM 497 C CA . PRO A 1 72 ? -17.566 22.624 97.645 1.00 9.33 97 PRO A CA 1
ATOM 498 C C . PRO A 1 72 ? -18.176 23.960 98.111 1.00 9.51 97 PRO A C 1
ATOM 499 O O . PRO A 1 72 ? -19.158 24.420 97.499 1.00 11.00 97 PRO A O 1
ATOM 503 N N . ALA A 1 73 ? -17.586 24.634 99.094 1.00 9.80 98 ALA A N 1
ATOM 504 C CA . ALA A 1 73 ? -18.064 25.947 99.548 1.00 9.54 98 ALA A CA 1
ATOM 505 C C . ALA A 1 73 ? -18.053 26.984 98.438 1.00 10.58 98 ALA A C 1
ATOM 506 O O . ALA A 1 73 ? -18.950 27.787 98.315 1.00 11.30 98 ALA A O 1
ATOM 508 N N . TYR A 1 74 ? -17.004 26.998 97.627 1.00 11.86 99 TYR A N 1
ATOM 509 C CA . TYR A 1 74 ? -16.924 27.968 96.579 1.00 11.27 99 TYR A CA 1
ATOM 510 C C . TYR A 1 74 ? -18.092 27.699 95.583 1.00 11.70 99 TYR A C 1
ATOM 511 O O . TYR A 1 74 ? -18.886 28.609 95.236 1.00 11.70 99 TYR A O 1
ATOM 520 N N . LEU A 1 75 ? -18.219 26.453 95.169 1.00 11.15 100 LEU A N 1
ATOM 521 C CA . LEU A 1 75 ? -19.349 26.013 94.325 1.00 10.98 100 LEU A CA 1
ATOM 522 C C . LEU A 1 75 ? -20.703 26.383 94.917 1.00 11.66 100 LEU A C 1
ATOM 523 O O . LEU A 1 75 ? -21.598 26.890 94.202 1.00 12.43 100 LEU A O 1
ATOM 528 N N . ARG A 1 76 ? -20.893 26.163 96.219 1.00 11.19 101 ARG A N 1
ATOM 529 C CA . ARG A 1 76 ? -22.207 26.493 96.758 1.00 11.79 101 ARG A CA 1
ATOM 530 C C . ARG A 1 76 ? -22.405 27.969 96.649 1.00 12.12 101 ARG A C 1
ATOM 531 O O . ARG A 1 76 ? -23.524 28.440 96.345 1.00 12.79 101 ARG A O 1
ATOM 539 N N . SER A 1 77 ? -21.355 28.749 96.877 1.00 12.08 102 SER A N 1
ATOM 540 C CA . SER A 1 77 ? -21.610 30.192 96.832 1.00 13.02 102 SER A CA 1
ATOM 541 C C . SER A 1 77 ? -21.884 30.708 95.429 1.00 13.18 102 SER A C 1
ATOM 542 O O . SER A 1 77 ? -22.439 31.792 95.279 1.00 13.59 102 SER A O 1
ATOM 545 N N . MET A 1 78 ? -21.475 29.934 94.419 1.00 13.84 103 MET A N 1
ATOM 546 C CA . MET A 1 78 ? -21.758 30.200 93.021 1.00 13.91 103 MET A CA 1
ATOM 547 C C . MET A 1 78 ? -23.074 29.489 92.587 1.00 15.26 103 MET A C 1
ATOM 548 O O . MET A 1 78 ? -23.448 29.512 91.411 1.00 15.34 103 MET A O 1
ATOM 553 N N . GLY A 1 79 ? -23.767 28.880 93.551 1.00 15.52 104 GLY A N 1
ATOM 554 C CA . GLY A 1 79 ? -25.020 28.165 93.317 1.00 16.61 104 GLY A CA 1
ATOM 555 C C . GLY A 1 79 ? -24.861 26.850 92.540 1.00 18.75 104 GLY A C 1
ATOM 556 O O . GLY A 1 79 ? -25.787 26.425 91.847 1.00 19.59 104 GLY A O 1
ATOM 557 N N . VAL A 1 80 ? -23.696 26.210 92.633 1.00 18.76 105 VAL A N 1
ATOM 558 C CA . VAL A 1 80 ? -23.506 24.893 92.039 1.00 19.10 105 VAL A CA 1
ATOM 559 C C . VAL A 1 80 ? -23.591 23.856 93.155 1.00 19.69 105 VAL A C 1
ATOM 560 O O . VAL A 1 80 ? -22.875 23.955 94.145 1.00 20.37 105 VAL A O 1
ATOM 564 N N . ASP A 1 81 ? -24.481 22.879 93.007 1.00 19.30 106 ASP A N 1
ATOM 565 C CA . ASP A 1 81 ? -24.556 21.760 93.918 1.00 18.28 106 ASP A CA 1
ATOM 566 C C . ASP A 1 81 ? -23.366 20.773 93.769 1.00 17.70 106 ASP A C 1
ATOM 567 O O . ASP A 1 81 ? -23.271 20.026 92.790 1.00 17.09 106 ASP A O 1
ATOM 572 N N . PRO A 1 82 ? -22.466 20.737 94.785 1.00 17.34 107 PRO A N 1
ATOM 573 C CA . PRO A 1 82 ? -21.295 19.843 94.738 1.00 16.28 107 PRO A CA 1
ATOM 574 C C . PRO A 1 82 ? -21.675 18.367 94.654 1.00 16.86 107 PRO A C 1
ATOM 575 O O . PRO A 1 82 ? -20.859 17.535 94.259 1.00 16.63 107 PRO A O 1
ATOM 579 N N . GLU A 1 83 ? -22.895 18.024 95.044 1.00 17.74 108 GLU A N 1
ATOM 580 C CA . GLU A 1 83 ? -23.318 16.618 95.016 1.00 18.95 108 GLU A CA 1
ATOM 581 C C . GLU A 1 83 ? -23.468 16.114 93.582 1.00 17.84 108 GLU A C 1
ATOM 582 O O . GLU A 1 83 ? -23.433 14.918 93.333 1.00 17.70 108 GLU A O 1
ATOM 588 N N . ARG A 1 84 ? -23.666 17.057 92.670 1.00 16.70 109 ARG A N 1
ATOM 589 C CA . ARG A 1 84 ? -23.788 16.790 91.262 1.00 16.16 109 ARG A CA 1
ATOM 590 C C . ARG A 1 84 ? -22.535 17.176 90.514 1.00 16.15 109 ARG A C 1
ATOM 591 O O . ARG A 1 84 ? -22.567 17.379 89.300 1.00 16.21 109 ARG A O 1
ATOM 599 N N . VAL A 1 85 ? -21.411 17.284 91.220 1.00 15.28 110 VAL A N 1
ATOM 600 C CA . VAL A 1 85 ? -20.168 17.586 90.548 1.00 13.70 110 VAL A CA 1
ATOM 601 C C . VAL A 1 85 ? -19.271 16.369 90.649 1.00 14.42 110 VAL A C 1
ATOM 602 O O . VAL A 1 85 ? -18.977 15.936 91.780 1.00 13.58 110 VAL A O 1
ATOM 606 N N . ILE A 1 86 ? -18.821 15.825 89.491 1.00 14.23 111 ILE A N 1
ATOM 607 C CA . ILE A 1 86 ? -17.898 14.694 89.449 1.00 13.22 111 ILE A CA 1
ATOM 608 C C . ILE A 1 86 ? -16.531 15.303 89.317 1.00 14.02 111 ILE A C 1
ATOM 609 O O . ILE A 1 86 ? -16.206 15.864 88.274 1.00 15.47 111 ILE A O 1
ATOM 614 N N . HIS A 1 87 ? -15.698 15.162 90.344 1.00 14.15 112 HIS A N 1
ATOM 615 C CA . HIS A 1 87 ? -14.436 15.899 90.452 1.00 14.94 112 HIS A CA 1
ATOM 616 C C . HIS A 1 87 ? -13.300 14.975 90.020 1.00 16.49 112 HIS A C 1
ATOM 617 O O . HIS A 1 87 ? -13.191 13.858 90.503 1.00 16.95 112 HIS A O 1
ATOM 624 N N . THR A 1 88 ? -12.504 15.404 89.037 1.00 16.37 113 THR A N 1
ATOM 625 C CA . THR A 1 88 ? -11.354 14.654 88.628 1.00 15.68 113 THR A CA 1
ATOM 626 C C . THR A 1 88 ? -10.130 15.584 88.666 1.00 16.44 113 THR A C 1
ATOM 627 O O . THR A 1 88 ? -9.966 16.469 87.826 1.00 17.43 113 THR A O 1
ATOM 631 N N . PRO A 1 89 ? -9.275 15.412 89.677 1.00 16.05 114 PRO A N 1
ATOM 632 C CA . PRO A 1 89 ? -7.997 16.128 89.656 1.00 15.56 114 PRO A CA 1
ATOM 633 C C . PRO A 1 89 ? -7.159 15.675 88.459 1.00 14.63 114 PRO A C 1
ATOM 634 O O . PRO A 1 89 ? -7.129 14.479 88.163 1.00 14.41 114 PRO A O 1
ATOM 638 N N . VAL A 1 90 ? -6.465 16.587 87.787 1.00 14.45 115 VAL A N 1
ATOM 639 C CA . VAL A 1 90 ? -5.648 16.142 86.638 1.00 14.57 115 VAL A CA 1
ATOM 640 C C . VAL A 1 90 ? -4.289 16.757 86.706 1.00 14.75 115 VAL A C 1
ATOM 641 O O . VAL A 1 90 ? -4.192 17.931 87.012 1.00 14.02 115 VAL A O 1
ATOM 645 N N . GLN A 1 91 ? -3.253 15.991 86.374 1.00 15.98 116 GLN A N 1
ATOM 646 C CA . GLN A 1 91 ? -1.876 16.510 86.410 1.00 18.06 116 GLN A CA 1
ATOM 647 C C . GLN A 1 91 ? -1.176 16.615 85.042 1.00 18.33 116 GLN A C 1
ATOM 648 O O . GLN A 1 91 ? 0.023 17.025 84.979 1.00 18.73 116 GLN A O 1
ATOM 654 N N . SER A 1 92 ? -1.862 16.190 83.965 1.00 16.88 117 SER A N 1
ATOM 655 C CA . SER A 1 92 ? -1.266 16.251 82.624 1.00 15.73 117 SER A CA 1
ATOM 656 C C . SER A 1 92 ? -2.360 16.223 81.579 1.00 14.74 117 SER A C 1
ATOM 657 O O . SER A 1 92 ? -3.453 15.721 81.843 1.00 14.47 117 SER A O 1
ATOM 660 N N . LEU A 1 93 ? -2.027 16.677 80.371 1.00 13.75 118 LEU A N 1
ATOM 661 C CA . LEU A 1 93 ? -2.973 16.678 79.250 1.00 12.80 118 LEU A CA 1
ATOM 662 C C . LEU A 1 93 ? -3.333 15.235 78.875 1.00 13.41 118 LEU A C 1
ATOM 663 O O . LEU A 1 93 ? -4.478 14.950 78.618 1.00 13.60 118 LEU A O 1
ATOM 668 N N . GLU A 1 94 ? -2.365 14.324 78.897 1.00 14.39 119 GLU A N 1
ATOM 669 C CA . GLU A 1 94 ? -2.608 12.928 78.548 1.00 16.49 119 GLU A CA 1
ATOM 670 C C . GLU A 1 94 ? -3.685 12.301 79.457 1.00 17.81 119 GLU A C 1
ATOM 671 O O . GLU A 1 94 ? -4.626 11.642 78.994 1.00 18.23 119 GLU A O 1
ATOM 677 N N . GLN A 1 95 ? -3.548 12.531 80.760 1.00 18.03 120 GLN A N 1
ATOM 678 C CA . GLN A 1 95 ? -4.490 12.053 81.713 1.00 17.78 120 GLN A CA 1
ATOM 679 C C . GLN A 1 95 ? -5.839 12.772 81.500 1.00 17.84 120 GLN A C 1
ATOM 680 O O . GLN A 1 95 ? -6.916 12.150 81.579 1.00 17.24 120 GLN A O 1
ATOM 686 N N . LEU A 1 96 ? -5.790 14.087 81.241 1.00 17.51 121 LEU A N 1
ATOM 687 C CA . LEU A 1 96 ? -7.021 14.839 80.929 1.00 16.77 121 LEU A CA 1
ATOM 688 C C . LEU A 1 96 ? -7.756 14.175 79.735 1.00 17.33 121 LEU A C 1
ATOM 689 O O . LEU A 1 96 ? -8.974 13.882 79.812 1.00 18.25 121 LEU A O 1
ATOM 694 N N . ARG A 1 97 ? -7.005 13.874 78.674 1.00 16.31 122 ARG A N 1
ATOM 695 C CA . ARG A 1 97 ? -7.597 13.241 77.516 1.00 16.34 122 ARG A CA 1
ATOM 696 C C . ARG A 1 97 ? -8.213 11.880 77.805 1.00 16.29 122 ARG A C 1
ATOM 697 O O . ARG A 1 97 ? -9.340 11.584 77.371 1.00 15.89 122 ARG A O 1
ATOM 705 N N . ILE A 1 98 ? -7.459 11.027 78.492 1.00 16.56 123 ILE A N 1
ATOM 706 C CA . ILE A 1 98 ? -7.896 9.674 78.757 1.00 17.04 123 ILE A CA 1
ATOM 707 C C . ILE A 1 98 ? -9.182 9.652 79.596 1.00 18.80 123 ILE A C 1
ATOM 708 O O . ILE A 1 98 ? -10.158 8.957 79.249 1.00 19.36 123 ILE A O 1
ATOM 713 N N . ASP A 1 99 ? -9.204 10.429 80.671 1.00 19.52 124 ASP A N 1
ATOM 714 C CA . ASP A 1 99 ? -10.398 10.505 81.510 1.00 21.05 124 ASP A CA 1
ATOM 715 C C . ASP A 1 99 ? -11.572 11.163 80.808 1.00 20.57 124 ASP A C 1
ATOM 716 O O . ASP A 1 99 ? -12.689 10.668 80.938 1.00 20.79 124 ASP A O 1
ATOM 721 N N . MET A 1 100 ? -11.350 12.249 80.044 1.00 19.69 125 MET A N 1
ATOM 722 C CA . MET A 1 100 ? -12.484 12.889 79.340 1.00 18.42 125 MET A CA 1
ATOM 723 C C . MET A 1 100 ? -13.121 11.932 78.362 1.00 18.04 125 MET A C 1
ATOM 724 O O . MET A 1 100 ? -14.345 11.784 78.339 1.00 18.64 125 MET A O 1
ATOM 729 N N . VAL A 1 101 ? -12.283 11.273 77.560 1.00 17.91 126 VAL A N 1
ATOM 730 C CA . VAL A 1 101 ? -12.747 10.324 76.538 1.00 16.46 126 VAL A CA 1
ATOM 731 C C . VAL A 1 101 ? -13.525 9.192 77.168 1.00 17.45 126 VAL A C 1
ATOM 732 O O . VAL A 1 101 ? -14.641 8.909 76.708 1.00 17.10 126 VAL A O 1
ATOM 736 N N . ASN A 1 102 ? -12.981 8.557 78.214 1.00 17.97 127 ASN A N 1
ATOM 737 C CA . ASN A 1 102 ? -13.760 7.516 78.897 1.00 19.72 127 ASN A CA 1
ATOM 738 C C . ASN A 1 102 ? -15.126 8.012 79.371 1.00 20.15 127 ASN A C 1
ATOM 739 O O . ASN A 1 102 ? -16.129 7.372 79.096 1.00 20.88 127 ASN A O 1
ATOM 744 N N . GLN A 1 103 ? -15.180 9.148 80.059 1.00 20.48 128 GLN A N 1
ATOM 745 C CA . GLN A 1 103 ? -16.484 9.697 80.495 1.00 21.67 128 GLN A CA 1
ATOM 746 C C . GLN A 1 103 ? -17.385 10.182 79.370 1.00 21.58 128 GLN A C 1
ATOM 747 O O . GLN A 1 103 ? -18.587 10.023 79.466 1.00 21.79 128 GLN A O 1
ATOM 753 N N . LEU A 1 104 ? -16.825 10.803 78.331 1.00 21.44 129 LEU A N 1
ATOM 754 C CA . LEU A 1 104 ? -17.669 11.317 77.232 1.00 21.89 129 LEU A CA 1
ATOM 755 C C . LEU A 1 104 ? -18.278 10.154 76.482 1.00 22.91 129 LEU A C 1
ATOM 756 O O . LEU A 1 104 ? -19.421 10.185 76.013 1.00 22.96 129 LEU A O 1
ATOM 761 N N . ASP A 1 105 ? -17.507 9.089 76.402 1.00 24.36 130 ASP A N 1
ATOM 762 C CA . ASP A 1 105 ? -17.980 7.903 75.755 1.00 25.51 130 ASP A CA 1
ATOM 763 C C . ASP A 1 105 ? -19.091 7.197 76.557 1.00 25.27 130 ASP A C 1
ATOM 764 O O . ASP A 1 105 ? -19.949 6.569 75.962 1.00 25.56 130 ASP A O 1
ATOM 769 N N . ALA A 1 106 ? -19.088 7.302 77.894 1.00 25.50 131 ALA A N 1
ATOM 770 C CA . ALA A 1 106 ? -20.110 6.635 78.730 1.00 25.14 131 ALA A CA 1
ATOM 771 C C . ALA A 1 106 ? -21.418 7.422 78.758 1.00 25.61 131 ALA A C 1
ATOM 772 O O . ALA A 1 106 ? -22.380 6.995 79.373 1.00 25.41 131 ALA A O 1
ATOM 774 N N . ILE A 1 107 ? -21.448 8.572 78.096 1.00 25.65 132 ILE A N 1
ATOM 775 C CA . ILE A 1 107 ? -22.592 9.465 78.102 1.00 25.50 132 ILE A CA 1
ATOM 776 C C . ILE A 1 107 ? -23.441 9.248 76.874 1.00 26.43 132 ILE A C 1
ATOM 777 O O . ILE A 1 107 ? -22.928 8.991 75.808 1.00 26.34 132 ILE A O 1
ATOM 782 N N . GLU A 1 108 ? -24.749 9.373 77.025 1.00 27.49 133 GLU A N 1
ATOM 783 C CA . GLU A 1 108 ? -25.656 9.283 75.897 1.00 28.83 133 GLU A CA 1
ATOM 784 C C . GLU A 1 108 ? -26.248 10.627 75.539 1.00 28.35 133 GLU A C 1
ATOM 785 O O . GLU A 1 108 ? -26.505 11.449 76.401 1.00 28.60 133 GLU A O 1
ATOM 791 N N . ARG A 1 109 ? -26.475 10.818 74.246 1.00 27.84 134 ARG A N 1
ATOM 792 C CA . ARG A 1 109 ? -27.175 11.960 73.697 1.00 27.08 134 ARG A CA 1
ATOM 793 C C . ARG A 1 109 ? -28.500 12.122 74.442 1.00 26.05 134 ARG A C 1
ATOM 794 O O . ARG A 1 109 ? -29.275 11.173 74.596 1.00 25.19 134 ARG A O 1
ATOM 802 N N . GLY A 1 110 ? -28.754 13.334 74.905 1.00 25.01 135 GLY A N 1
ATOM 803 C CA . GLY A 1 110 ? -29.930 13.614 75.730 1.00 23.29 135 GLY A CA 1
ATOM 804 C C . GLY A 1 110 ? -29.638 13.811 77.196 1.00 22.10 135 GLY A C 1
ATOM 805 O O . GLY A 1 110 ? -30.348 14.545 77.852 1.00 22.59 135 GLY A O 1
ATOM 806 N N . GLU A 1 111 ? -28.612 13.146 77.721 1.00 20.74 136 GLU A N 1
ATOM 807 C CA . GLU A 1 111 ? -28.197 13.346 79.107 1.00 19.62 136 GLU A CA 1
ATOM 808 C C . GLU A 1 111 ? -27.621 14.754 79.308 1.00 18.71 136 GLU A C 1
ATOM 809 O O . GLU A 1 111 ? -26.905 15.297 78.455 1.00 18.50 136 GLU A O 1
ATOM 815 N N . LYS A 1 112 ? -27.893 15.336 80.464 1.00 17.20 137 LYS A N 1
ATOM 816 C CA . LYS A 1 112 ? -27.446 16.683 80.711 1.00 15.57 137 LYS A CA 1
ATOM 817 C C . LYS A 1 112 ? -26.137 16.634 81.457 1.00 15.23 137 LYS A C 1
ATOM 818 O O . LYS A 1 112 ? -26.052 16.010 82.491 1.00 16.23 137 LYS A O 1
ATOM 824 N N . VAL A 1 113 ? -25.107 17.254 80.890 1.00 13.48 138 VAL A N 1
ATOM 825 C CA . VAL A 1 113 ? -23.761 17.170 81.363 1.00 11.80 138 VAL A CA 1
ATOM 826 C C . VAL A 1 113 ? -23.103 18.428 80.838 1.00 11.68 138 VAL A C 1
ATOM 827 O O . VAL A 1 113 ? -23.199 18.735 79.634 1.00 10.51 138 VAL A O 1
ATOM 831 N N . VAL A 1 114 ? -22.455 19.158 81.745 1.00 9.83 139 VAL A N 1
ATOM 832 C CA . VAL A 1 114 ? -21.628 20.281 81.420 1.00 9.18 139 VAL A CA 1
ATOM 833 C C . VAL A 1 114 ? -20.224 19.915 81.882 1.00 10.95 139 VAL A C 1
ATOM 834 O O . VAL A 1 114 ? -20.050 19.340 82.967 1.00 11.92 139 VAL A O 1
ATOM 838 N N . VAL A 1 115 ? -19.229 20.214 81.065 1.00 9.79 140 VAL A N 1
ATOM 839 C CA . VAL A 1 115 ? -17.843 19.934 81.394 1.00 10.62 140 VAL A CA 1
ATOM 840 C C . VAL A 1 115 ? -17.163 21.255 81.767 1.00 12.16 140 VAL A C 1
ATOM 841 O O . VAL A 1 115 ? -17.378 22.288 81.100 1.00 12.91 140 VAL A O 1
ATOM 845 N N . PHE A 1 116 ? -16.358 21.264 82.837 1.00 11.79 141 PHE A N 1
ATOM 846 C CA . PHE A 1 116 ? -15.703 22.501 83.223 1.00 11.25 141 PHE A CA 1
ATOM 847 C C . PHE A 1 116 ? -14.284 22.086 83.506 1.00 11.52 141 PHE A C 1
ATOM 848 O O . PHE A 1 116 ? -14.078 21.109 84.185 1.00 12.68 141 PHE A O 1
ATOM 856 N N . ILE A 1 117 ? -13.305 22.752 82.900 1.00 10.88 142 ILE A N 1
ATOM 857 C CA . ILE A 1 117 ? -11.942 22.426 83.084 1.00 10.97 142 ILE A CA 1
ATOM 858 C C . ILE A 1 117 ? -11.227 23.624 83.663 1.00 13.11 142 ILE A C 1
ATOM 859 O O . ILE A 1 117 ? -11.168 24.707 83.037 1.00 14.76 142 ILE A O 1
ATOM 864 N N . ASP A 1 118 ? -10.665 23.447 84.847 1.00 13.52 143 ASP A N 1
ATOM 865 C CA . ASP A 1 118 ? -9.951 24.563 85.484 1.00 15.36 143 ASP A CA 1
ATOM 866 C C . ASP A 1 118 ? -8.561 24.195 85.959 1.00 14.69 143 ASP A C 1
ATOM 867 O O . ASP A 1 118 ? -8.470 23.616 87.033 1.00 15.70 143 ASP A O 1
ATOM 872 N N . SER A 1 119 ? -7.710 23.979 84.976 1.00 14.34 144 SER A N 1
ATOM 873 C CA . SER A 1 119 ? -7.354 24.985 83.974 1.00 13.39 144 SER A CA 1
ATOM 874 C C . SER A 1 119 ? -6.445 24.261 82.952 1.00 13.68 144 SER A C 1
ATOM 875 O O . SER A 1 119 ? -5.860 23.224 83.279 1.00 12.49 144 SER A O 1
ATOM 878 N N . LEU A 1 120 ? -6.379 24.743 81.708 1.00 13.68 145 LEU A N 1
ATOM 879 C CA . LEU A 1 120 ? -5.608 24.017 80.687 1.00 13.80 145 LEU A CA 1
ATOM 880 C C . LEU A 1 120 ? -4.155 24.354 80.706 1.00 13.97 145 LEU A C 1
ATOM 881 O O . LEU A 1 120 ? -3.345 23.513 80.432 1.00 14.92 145 LEU A O 1
ATOM 886 N N . GLY A 1 121 ? -3.821 25.602 80.985 1.00 14.82 146 GLY A N 1
ATOM 887 C CA . GLY A 1 121 ? -2.469 26.119 80.715 1.00 13.79 146 GLY A CA 1
ATOM 888 C C . GLY A 1 121 ? -1.376 25.646 81.662 1.00 14.75 146 GLY A C 1
ATOM 889 O O . GLY A 1 121 ? -0.215 25.916 81.422 1.00 13.35 146 GLY A O 1
ATOM 890 N N . ASN A 1 122 ? -1.723 24.960 82.751 1.00 15.28 147 ASN A N 1
ATOM 891 C CA . ASN A 1 122 ? -0.676 24.573 83.712 1.00 17.11 147 ASN A CA 1
ATOM 892 C C . ASN A 1 122 ? -0.405 23.070 83.680 1.00 17.43 147 ASN A C 1
ATOM 893 O O . ASN A 1 122 ? 0.335 22.562 84.496 1.00 17.52 147 ASN A O 1
ATOM 898 N N . LEU A 1 123 ? -1.057 22.366 82.760 1.00 17.31 148 LEU A N 1
ATOM 899 C CA . LEU A 1 123 ? -0.854 20.938 82.584 1.00 17.08 148 LEU A CA 1
ATOM 900 C C . LEU A 1 123 ? 0.338 20.605 81.626 1.00 18.04 148 LEU A C 1
ATOM 901 O O . LEU A 1 123 ? 0.406 21.117 80.480 1.00 18.95 148 LEU A O 1
ATOM 906 N N . ALA A 1 124 ? 1.282 19.778 82.092 1.00 18.31 149 ALA A N 1
ATOM 907 C CA . ALA A 1 124 ? 2.319 19.161 81.230 1.00 18.36 149 ALA A CA 1
ATOM 908 C C . ALA A 1 124 ? 1.690 18.163 80.248 1.00 18.25 149 ALA A C 1
ATOM 909 O O . ALA A 1 124 ? 0.619 17.668 80.503 1.00 18.26 149 ALA A O 1
ATOM 911 N N . SER A 1 125 ? 2.330 17.920 79.109 1.00 19.30 150 SER A N 1
ATOM 912 C CA . SER A 1 125 ? 1.857 16.910 78.153 1.00 20.41 150 SER A CA 1
ATOM 913 C C . SER A 1 125 ? 1.592 15.565 78.821 1.00 21.65 150 SER A C 1
ATOM 914 O O . SER A 1 125 ? 0.584 14.928 78.549 1.00 22.44 150 SER A O 1
ATOM 917 N N . LYS A 1 126 ? 2.487 15.180 79.728 1.00 22.85 151 LYS A N 1
ATOM 918 C CA . LYS A 1 126 ? 2.564 13.847 80.308 1.00 23.79 151 LYS A CA 1
ATOM 919 C C . LYS A 1 126 ? 3.278 14.066 81.632 1.00 24.23 151 LYS A C 1
ATOM 920 O O . LYS A 1 126 ? 2.846 13.570 82.676 1.00 25.53 151 LYS A O 1
ATOM 922 N N . MET A 1 141 ? 7.006 21.745 76.433 1.00 23.66 166 MET A N 1
ATOM 923 C CA . MET A 1 141 ? 7.592 21.793 75.086 1.00 25.10 166 MET A CA 1
ATOM 924 C C . MET A 1 141 ? 6.615 21.335 74.000 1.00 25.23 166 MET A C 1
ATOM 925 O O . MET A 1 141 ? 6.201 22.125 73.144 1.00 25.58 166 MET A O 1
ATOM 930 N N . THR A 1 142 ? 6.232 20.068 74.056 1.00 25.11 167 THR A N 1
ATOM 931 C CA . THR A 1 142 ? 5.240 19.554 73.122 1.00 24.69 167 THR A CA 1
ATOM 932 C C . THR A 1 142 ? 3.810 19.921 73.519 1.00 23.61 167 THR A C 1
ATOM 933 O O . THR A 1 142 ? 2.846 19.274 73.034 1.00 23.01 167 THR A O 1
ATOM 937 N N . ARG A 1 143 ? 3.665 20.944 74.388 1.00 22.20 168 ARG A N 1
ATOM 938 C CA . ARG A 1 143 ? 2.366 21.263 75.027 1.00 20.28 168 ARG A CA 1
ATOM 939 C C . ARG A 1 143 ? 1.317 21.786 74.073 1.00 17.66 168 ARG A C 1
ATOM 940 O O . ARG A 1 143 ? 0.159 21.394 74.155 1.00 15.50 168 ARG A O 1
ATOM 948 N N . ALA A 1 144 ? 1.724 22.689 73.175 1.00 15.90 169 ALA A N 1
ATOM 949 C CA . ALA A 1 144 ? 0.765 23.260 72.241 1.00 13.81 169 ALA A CA 1
ATOM 950 C C . ALA A 1 144 ? 0.182 22.135 71.387 1.00 13.08 169 ALA A C 1
ATOM 951 O O . ALA A 1 144 ? -1.022 22.086 71.214 1.00 12.53 169 ALA A O 1
ATOM 953 N N . LYS A 1 145 ? 1.050 21.229 70.896 1.00 12.99 170 LYS A N 1
ATOM 954 C CA . LYS A 1 145 ? 0.649 20.103 70.034 1.00 12.92 170 LYS A CA 1
ATOM 955 C C . LYS A 1 145 ? -0.324 19.194 70.740 1.00 12.54 170 LYS A C 1
ATOM 956 O O . LYS A 1 145 ? -1.368 18.865 70.191 1.00 13.32 170 LYS A O 1
ATOM 962 N N . THR A 1 146 ? 0.034 18.767 71.947 1.00 11.09 171 THR A N 1
ATOM 963 C CA . THR A 1 146 ? -0.839 17.929 72.733 1.00 11.04 171 THR A CA 1
ATOM 964 C C . THR A 1 146 ? -2.169 18.575 73.099 1.00 11.58 171 THR A C 1
ATOM 965 O O . THR A 1 146 ? -3.173 17.911 73.169 1.00 11.56 171 THR A O 1
ATOM 969 N N . MET A 1 147 ? -2.165 19.878 73.310 1.00 12.16 172 MET A N 1
ATOM 970 C CA . MET A 1 147 ? -3.396 20.611 73.599 1.00 12.68 172 MET A CA 1
ATOM 971 C C . MET A 1 147 ? -4.295 20.632 72.334 1.00 11.46 172 MET A C 1
ATOM 972 O O . MET A 1 147 ? -5.492 20.343 72.392 1.00 10.42 172 MET A O 1
ATOM 977 N N . LYS A 1 148 ? -3.699 20.953 71.193 1.00 10.50 173 LYS A N 1
ATOM 978 C CA . LYS A 1 148 ? -4.433 20.878 69.932 1.00 10.92 173 LYS A CA 1
ATOM 979 C C . LYS A 1 148 ? -5.062 19.519 69.687 1.00 10.10 173 LYS A C 1
ATOM 980 O O . LYS A 1 148 ? -6.226 19.433 69.345 1.00 10.62 173 LYS A O 1
ATOM 986 N N . SER A 1 149 ? -4.312 18.454 69.846 1.00 9.32 174 SER A N 1
ATOM 987 C CA . SER A 1 149 ? -4.930 17.207 69.579 1.00 11.46 174 SER A CA 1
ATOM 988 C C . SER A 1 149 ? -5.915 16.715 70.690 1.00 13.18 174 SER A C 1
ATOM 989 O O . SER A 1 149 ? -6.826 15.912 70.420 1.00 14.64 174 SER A O 1
ATOM 992 N N . LEU A 1 150 ? -5.811 17.255 71.904 1.00 12.17 175 LEU A N 1
ATOM 993 C CA . LEU A 1 150 ? -6.834 17.010 72.866 1.00 11.74 175 LEU A CA 1
ATOM 994 C C . LEU A 1 150 ? -8.106 17.648 72.359 1.00 10.90 175 LEU A C 1
ATOM 995 O O . LEU A 1 150 ? -9.197 17.058 72.474 1.00 10.60 175 LEU A O 1
ATOM 1000 N N . PHE A 1 151 ? -8.017 18.866 71.836 1.00 10.23 176 PHE A N 1
ATOM 1001 C CA . PHE A 1 151 ? -9.256 19.495 71.406 1.00 10.82 176 PHE A CA 1
ATOM 1002 C C . PHE A 1 151 ? -9.914 18.743 70.252 1.00 11.02 176 PHE A C 1
ATOM 1003 O O . PHE A 1 151 ? -11.142 18.640 70.194 1.00 11.10 176 PHE A O 1
ATOM 1011 N N . ARG A 1 152 ? -9.092 18.216 69.348 1.00 11.94 177 ARG A N 1
ATOM 1012 C CA . ARG A 1 152 ? -9.640 17.612 68.140 1.00 13.53 177 ARG A CA 1
ATOM 1013 C C . ARG A 1 152 ? -10.230 16.274 68.554 1.00 13.46 177 ARG A C 1
ATOM 1014 O O . ARG A 1 152 ? -11.216 15.847 67.991 1.00 12.79 177 ARG A O 1
ATOM 1022 N N . ILE A 1 153 ? -9.634 15.636 69.569 1.00 13.40 178 ILE A N 1
ATOM 1023 C CA . ILE A 1 153 ? -10.213 14.425 70.107 1.00 13.09 178 ILE A CA 1
ATOM 1024 C C . ILE A 1 153 ? -11.539 14.644 70.879 1.00 13.84 178 ILE A C 1
ATOM 1025 O O . ILE A 1 153 ? -12.455 13.863 70.707 1.00 14.92 178 ILE A O 1
ATOM 1030 N N . VAL A 1 154 ? -11.696 15.700 71.679 1.00 13.45 179 VAL A N 1
ATOM 1031 C CA . VAL A 1 154 ? -12.915 15.773 72.509 1.00 12.42 179 VAL A CA 1
ATOM 1032 C C . VAL A 1 154 ? -14.056 16.521 71.850 1.00 11.85 179 VAL A C 1
ATOM 1033 O O . VAL A 1 154 ? -15.222 16.223 72.069 1.00 11.83 179 VAL A O 1
ATOM 1037 N N . THR A 1 155 ? -13.740 17.503 71.015 1.00 11.45 180 THR A N 1
ATOM 1038 C CA . THR A 1 155 ? -14.823 18.353 70.461 1.00 10.76 180 THR A CA 1
ATOM 1039 C C . THR A 1 155 ? -15.952 17.610 69.753 1.00 11.29 180 THR A C 1
ATOM 1040 O O . THR A 1 155 ? -17.108 18.029 69.914 1.00 12.80 180 THR A O 1
ATOM 1044 N N . PRO A 1 156 ? -15.648 16.512 68.983 1.00 11.11 181 PRO A N 1
ATOM 1045 C CA . PRO A 1 156 ? -16.762 15.798 68.342 1.00 10.79 181 PRO A CA 1
ATOM 1046 C C . PRO A 1 156 ? -17.750 15.231 69.357 1.00 10.87 181 PRO A C 1
ATOM 1047 O O . PRO A 1 156 ? -18.947 15.152 69.066 1.00 11.10 181 PRO A O 1
ATOM 1051 N N . TYR A 1 157 ? -17.266 14.829 70.532 1.00 11.12 182 TYR A N 1
ATOM 1052 C CA . TYR A 1 157 ? -18.162 14.298 71.567 1.00 11.02 182 TYR A CA 1
ATOM 1053 C C . TYR A 1 157 ? -19.104 15.368 71.996 1.00 10.30 182 TYR A C 1
ATOM 1054 O O . TYR A 1 157 ? -20.286 15.145 72.065 1.00 9.95 182 TYR A O 1
ATOM 1063 N N . PHE A 1 158 ? -18.592 16.571 72.212 1.00 10.70 183 PHE A N 1
ATOM 1064 C CA . PHE A 1 158 ? -19.457 17.691 72.633 1.00 10.49 183 PHE A CA 1
ATOM 1065 C C . PHE A 1 158 ? -20.577 17.917 71.675 1.00 11.33 183 PHE A C 1
ATOM 1066 O O . PHE A 1 158 ? -21.682 18.253 72.057 1.00 11.78 183 PHE A O 1
ATOM 1074 N N . SER A 1 159 ? -20.276 17.748 70.397 1.00 12.13 184 SER A N 1
ATOM 1075 C CA . SER A 1 159 ? -21.239 18.045 69.347 1.00 11.35 184 SER A CA 1
ATOM 1076 C C . SER A 1 159 ? -22.212 16.893 69.154 1.00 10.81 184 SER A C 1
ATOM 1077 O O . SER A 1 159 ? -23.422 17.098 69.116 1.00 10.55 184 SER A O 1
ATOM 1080 N N . THR A 1 160 ? -21.682 15.680 69.065 1.00 11.49 185 THR A N 1
ATOM 1081 C CA . THR A 1 160 ? -22.499 14.470 69.016 1.00 12.98 185 THR A CA 1
ATOM 1082 C C . THR A 1 160 ? -23.434 14.340 70.249 1.00 13.71 185 THR A C 1
ATOM 1083 O O . THR A 1 160 ? -24.634 14.146 70.106 1.00 13.38 185 THR A O 1
ATOM 1087 N N . LYS A 1 161 ? -22.869 14.441 71.451 1.00 14.73 186 LYS A N 1
ATOM 1088 C CA . LYS A 1 161 ? -23.627 14.245 72.691 1.00 14.84 186 LYS A CA 1
ATOM 1089 C C . LYS A 1 161 ? -24.347 15.524 73.109 1.00 15.40 186 LYS A C 1
ATOM 1090 O O . LYS A 1 161 ? -25.098 15.544 74.081 1.00 17.03 186 LYS A O 1
ATOM 1096 N N . ASN A 1 162 ? -24.121 16.610 72.371 1.00 15.21 187 ASN A N 1
ATOM 1097 C CA . ASN A 1 162 ? -24.799 17.879 72.628 1.00 14.93 187 ASN A CA 1
ATOM 1098 C C . ASN A 1 162 ? -24.593 18.475 74.021 1.00 14.87 187 ASN A C 1
ATOM 1099 O O . ASN A 1 162 ? -25.555 18.886 74.659 1.00 15.19 187 ASN A O 1
ATOM 1104 N N . ILE A 1 163 ? -23.343 18.568 74.451 1.00 13.23 188 ILE A N 1
ATOM 1105 C CA . ILE A 1 163 ? -23.051 19.153 75.698 1.00 12.99 188 ILE A CA 1
ATOM 1106 C C . ILE A 1 163 ? -22.029 20.293 75.616 1.00 12.14 188 ILE A C 1
ATOM 1107 O O . ILE A 1 163 ? -21.217 20.331 74.685 1.00 13.19 188 ILE A O 1
ATOM 1112 N N . PRO A 1 164 ? -22.086 21.249 76.572 1.00 10.22 189 PRO A N 1
ATOM 1113 C CA . PRO A 1 164 ? -21.124 22.343 76.615 1.00 8.85 189 PRO A CA 1
ATOM 1114 C C . PRO A 1 164 ? -19.879 22.015 77.424 1.00 10.07 189 PRO A C 1
ATOM 1115 O O . PRO A 1 164 ? -19.922 21.216 78.353 1.00 9.75 189 PRO A O 1
ATOM 1119 N N . CYS A 1 165 ? -18.755 22.635 77.073 1.00 10.28 190 CYS A N 1
ATOM 1120 C CA . CYS A 1 165 ? -17.562 22.419 77.814 1.00 11.32 190 CYS A CA 1
ATOM 1121 C C . CYS A 1 165 ? -16.951 23.787 77.901 1.00 12.70 190 CYS A C 1
ATOM 1122 O O . CYS A 1 165 ? -16.870 24.538 76.872 1.00 11.75 190 CYS A O 1
ATOM 1125 N N . ILE A 1 166 ? -16.607 24.162 79.138 1.00 11.70 191 ILE A N 1
ATOM 1126 C CA . ILE A 1 166 ? -16.077 25.480 79.409 1.00 10.55 191 ILE A CA 1
ATOM 1127 C C . ILE A 1 166 ? -14.700 25.219 79.936 1.00 11.42 191 ILE A C 1
ATOM 1128 O O . ILE A 1 166 ? -14.530 24.513 80.944 1.00 13.02 191 ILE A O 1
ATOM 1133 N N . ALA A 1 167 ? -13.699 25.785 79.303 1.00 10.70 192 ALA A N 1
ATOM 1134 C CA . ALA A 1 167 ? -12.352 25.489 79.716 1.00 10.13 192 ALA A CA 1
ATOM 1135 C C . ALA A 1 167 ? -11.716 26.810 80.017 1.00 10.09 192 ALA A C 1
ATOM 1136 O O . ALA A 1 167 ? -11.899 27.753 79.235 1.00 11.67 192 ALA A O 1
ATOM 1138 N N . ILE A 1 168 ? -10.957 26.884 81.108 1.00 9.72 193 ILE A N 1
ATOM 1139 C CA . ILE A 1 168 ? -10.204 28.074 81.480 1.00 9.15 193 ILE A CA 1
ATOM 1140 C C . ILE A 1 168 ? -8.772 27.944 81.021 1.00 9.22 193 ILE A C 1
ATOM 1141 O O . ILE A 1 168 ? -8.175 26.875 81.116 1.00 10.32 193 ILE A O 1
ATOM 1146 N N . ASN A 1 169 ? -8.182 29.029 80.576 1.00 10.24 194 ASN A N 1
ATOM 1147 C CA . ASN A 1 169 ? -6.822 28.990 80.090 1.00 11.88 194 ASN A CA 1
ATOM 1148 C C . ASN A 1 169 ? -6.174 30.302 80.453 1.00 12.53 194 ASN A C 1
ATOM 1149 O O . ASN A 1 169 ? -6.477 31.330 79.853 1.00 13.27 194 ASN A O 1
ATOM 1154 N N . HIS A 1 170 ? -5.324 30.300 81.474 1.00 13.38 195 HIS A N 1
ATOM 1155 C CA . HIS A 1 170 ? -4.654 31.522 81.902 1.00 15.03 195 HIS A CA 1
ATOM 1156 C C . HIS A 1 170 ? -3.520 31.805 80.959 1.00 16.58 195 HIS A C 1
ATOM 1157 O O . HIS A 1 170 ? -2.703 30.940 80.734 1.00 17.51 195 HIS A O 1
ATOM 1164 N N . THR A 1 171 ? -3.495 33.023 80.428 1.00 18.27 196 THR A N 1
ATOM 1165 C CA . THR A 1 171 ? -2.503 33.537 79.503 1.00 20.19 196 THR A CA 1
ATOM 1166 C C . THR A 1 171 ? -1.314 34.093 80.261 1.00 21.05 196 THR A C 1
ATOM 1167 O O . THR A 1 171 ? -1.499 34.857 81.207 1.00 22.50 196 THR A O 1
ATOM 1171 N N . THR A 1 187 ? -4.318 29.230 63.498 1.00 29.41 212 THR A N 1
ATOM 1172 C CA . THR A 1 187 ? -3.771 27.847 63.422 1.00 29.56 212 THR A CA 1
ATOM 1173 C C . THR A 1 187 ? -3.480 27.286 64.827 1.00 30.08 212 THR A C 1
ATOM 1174 O O . THR A 1 187 ? -3.191 26.076 64.983 1.00 30.17 212 THR A O 1
ATOM 1178 N N . GLY A 1 188 ? -3.588 28.156 65.848 1.00 30.26 213 GLY A N 1
ATOM 1179 C CA . GLY A 1 188 ? -3.229 27.804 67.257 1.00 29.86 213 GLY A CA 1
ATOM 1180 C C . GLY A 1 188 ? -4.249 26.852 67.859 1.00 29.66 213 GLY A C 1
ATOM 1181 O O . GLY A 1 188 ? -5.385 26.786 67.365 1.00 30.61 213 GLY A O 1
ATOM 1182 N N . PRO A 1 189 ? -3.861 26.085 68.907 1.00 28.99 214 PRO A N 1
ATOM 1183 C CA . PRO A 1 189 ? -4.773 25.107 69.530 1.00 28.52 214 PRO A CA 1
ATOM 1184 C C . PRO A 1 189 ? -6.192 25.626 69.734 1.00 29.22 214 PRO A C 1
ATOM 1185 O O . PRO A 1 189 ? -7.175 24.874 69.588 1.00 29.21 214 PRO A O 1
ATOM 1189 N N . MET A 1 190 ? -6.308 26.900 70.093 1.00 30.04 215 MET A N 1
ATOM 1190 C CA . MET A 1 190 ? -7.588 27.424 70.542 1.00 30.70 215 MET A CA 1
ATOM 1191 C C . MET A 1 190 ? -8.478 27.691 69.344 1.00 30.77 215 MET A C 1
ATOM 1192 O O . MET A 1 190 ? -9.658 27.978 69.494 1.00 31.56 215 MET A O 1
ATOM 1197 N N . TYR A 1 191 ? -7.958 27.560 68.142 1.00 30.29 216 TYR A N 1
ATOM 1198 C CA . TYR A 1 191 ? -8.894 27.568 67.038 1.00 30.59 216 TYR A CA 1
ATOM 1199 C C . TYR A 1 191 ? -9.617 26.210 66.828 1.00 28.77 216 TYR A C 1
ATOM 1200 O O . TYR A 1 191 ? -10.597 26.145 66.064 1.00 29.80 216 TYR A O 1
ATOM 1209 N N . SER A 1 192 ? -9.193 25.139 67.491 1.00 25.73 217 SER A N 1
ATOM 1210 C CA . SER A 1 192 ? -10.030 23.908 67.475 1.00 23.39 217 SER A CA 1
ATOM 1211 C C . SER A 1 192 ? -11.267 23.962 68.401 1.00 21.46 217 SER A C 1
ATOM 1212 O O . SER A 1 192 ? -12.109 23.068 68.397 1.00 21.86 217 SER A O 1
ATOM 1215 N N . ALA A 1 193 ? -11.419 25.055 69.115 1.00 18.26 218 ALA A N 1
ATOM 1216 C CA . ALA A 1 193 ? -12.568 25.261 69.969 1.00 17.50 218 ALA A CA 1
ATOM 1217 C C . ALA A 1 193 ? -13.684 25.850 69.170 1.00 16.97 218 ALA A C 1
ATOM 1218 O O . ALA A 1 193 ? -13.420 26.517 68.163 1.00 16.66 218 ALA A O 1
ATOM 1220 N N . ASP A 1 194 ? -14.921 25.728 69.652 1.00 15.86 219 ASP A N 1
ATOM 1221 C CA . ASP A 1 194 ? -16.039 26.407 68.953 1.00 15.13 219 ASP A CA 1
ATOM 1222 C C . ASP A 1 194 ? -16.163 27.911 69.264 1.00 14.34 219 ASP A C 1
ATOM 1223 O O . ASP A 1 194 ? -16.659 28.702 68.439 1.00 14.99 219 ASP A O 1
ATOM 1228 N N . THR A 1 195 ? -15.746 28.312 70.466 1.00 13.68 220 THR A N 1
ATOM 1229 C CA . THR A 1 195 ? -15.872 29.711 70.923 1.00 12.17 220 THR A CA 1
ATOM 1230 C C . THR A 1 195 ? -14.635 30.051 71.773 1.00 11.97 220 THR A C 1
ATOM 1231 O O . THR A 1 195 ? -14.161 29.210 72.555 1.00 11.03 220 THR A O 1
ATOM 1235 N N . VAL A 1 196 ? -14.101 31.260 71.594 1.00 10.73 221 VAL A N 1
ATOM 1236 C CA . VAL A 1 196 ? -12.976 31.731 72.388 1.00 9.46 221 VAL A CA 1
ATOM 1237 C C . VAL A 1 196 ? -13.276 33.156 72.877 1.00 10.19 221 VAL A C 1
ATOM 1238 O O . VAL A 1 196 ? -13.489 34.061 72.069 1.00 10.19 221 VAL A O 1
ATOM 1242 N N . PHE A 1 197 ? -13.352 33.329 74.205 1.00 10.52 222 PHE A N 1
ATOM 1243 C CA . PHE A 1 197 ? -13.459 34.662 74.876 1.00 10.55 222 PHE A CA 1
ATOM 1244 C C . PHE A 1 197 ? -12.087 34.997 75.430 1.00 11.18 222 PHE A C 1
ATOM 1245 O O . PHE A 1 197 ? -11.451 34.161 76.028 1.00 11.67 222 PHE A O 1
ATOM 1253 N N . ILE A 1 198 ? -11.592 36.191 75.173 1.00 12.57 223 ILE A N 1
ATOM 1254 C CA . ILE A 1 198 ? -10.329 36.633 75.698 1.00 14.26 223 ILE A CA 1
ATOM 1255 C C . ILE A 1 198 ? -10.699 37.786 76.605 1.00 15.93 223 ILE A C 1
ATOM 1256 O O . ILE A 1 198 ? -11.382 38.741 76.190 1.00 16.78 223 ILE A O 1
ATOM 1261 N N . ILE A 1 199 ? -10.269 37.708 77.848 1.00 16.47 224 ILE A N 1
ATOM 1262 C CA . ILE A 1 199 ? -10.808 38.604 78.841 1.00 18.01 224 ILE A CA 1
ATOM 1263 C C . ILE A 1 199 ? -9.681 39.454 79.330 1.00 19.30 224 ILE A C 1
ATOM 1264 O O . ILE A 1 199 ? -8.580 38.974 79.488 1.00 20.48 224 ILE A O 1
ATOM 1269 N N . GLY A 1 200 ? -9.916 40.737 79.523 1.00 21.15 225 GLY A N 1
ATOM 1270 C CA . GLY A 1 200 ? -8.851 41.607 80.017 1.00 23.13 225 GLY A CA 1
ATOM 1271 C C . GLY A 1 200 ? -9.380 42.695 80.915 1.00 24.76 225 GLY A C 1
ATOM 1272 O O . GLY A 1 200 ? -10.580 42.834 81.078 1.00 24.99 225 GLY A O 1
ATOM 1273 N N . LYS A 1 201 ? -8.463 43.462 81.497 1.00 26.96 226 LYS A N 1
ATOM 1274 C CA . LYS A 1 201 ? -8.773 44.608 82.352 1.00 28.38 226 LYS A CA 1
ATOM 1275 C C . LYS A 1 201 ? -8.981 45.823 81.472 1.00 29.38 226 LYS A C 1
ATOM 1276 O O . LYS A 1 201 ? -8.157 46.078 80.592 1.00 29.89 226 LYS A O 1
ATOM 1278 N N . ARG A 1 202 ? -10.081 46.555 81.678 1.00 30.45 227 ARG A N 1
ATOM 1279 C CA . ARG A 1 202 ? -10.288 47.839 80.977 1.00 30.75 227 ARG A CA 1
ATOM 1280 C C . ARG A 1 202 ? -9.565 48.964 81.709 1.00 30.75 227 ARG A C 1
ATOM 1281 O O . ARG A 1 202 ? -9.027 49.880 81.087 1.00 31.34 227 ARG A O 1
ATOM 1283 N N . TYR A 1 213 ? -12.214 44.898 88.982 1.00 23.33 238 TYR A N 1
ATOM 1284 C CA . TYR A 1 213 ? -13.274 45.894 88.718 1.00 23.45 238 TYR A CA 1
ATOM 1285 C C . TYR A 1 213 ? -13.924 45.820 87.287 1.00 23.48 238 TYR A C 1
ATOM 1286 O O . TYR A 1 213 ? -14.936 45.118 87.126 1.00 22.62 238 TYR A O 1
ATOM 1288 N N . GLN A 1 214 ? -13.375 46.493 86.262 1.00 23.69 239 GLN A N 1
ATOM 1289 C CA . GLN A 1 214 ? -13.931 46.359 84.883 1.00 24.02 239 GLN A CA 1
ATOM 1290 C C . GLN A 1 214 ? -13.208 45.420 83.876 1.00 23.43 239 GLN A C 1
ATOM 1291 O O . GLN A 1 214 ? -12.016 45.572 83.586 1.00 23.61 239 GLN A O 1
ATOM 1297 N N . PHE A 1 215 ? -13.961 44.508 83.285 1.00 22.67 240 PHE A N 1
ATOM 1298 C CA . PHE A 1 215 ? -13.400 43.576 82.321 1.00 21.99 240 PHE A CA 1
ATOM 1299 C C . PHE A 1 215 ? -13.923 43.734 80.882 1.00 22.03 240 PHE A C 1
ATOM 1300 O O . PHE A 1 215 ? -15.080 44.065 80.638 1.00 22.41 240 PHE A O 1
ATOM 1308 N N . VAL A 1 216 ? -13.033 43.535 79.930 1.00 21.34 241 VAL A N 1
ATOM 1309 C CA . VAL A 1 216 ? -13.444 43.514 78.553 1.00 20.89 241 VAL A CA 1
ATOM 1310 C C . VAL A 1 216 ? -13.445 42.091 78.067 1.00 19.70 241 VAL A C 1
ATOM 1311 O O . VAL A 1 216 ? -12.468 41.406 78.198 1.00 20.09 241 VAL A O 1
ATOM 1315 N N . LEU A 1 217 ? -14.538 41.636 77.498 1.00 18.42 242 LEU A N 1
ATOM 1316 C CA . LEU A 1 217 ? -14.445 40.363 76.852 1.00 18.26 242 LEU A CA 1
ATOM 1317 C C . LEU A 1 217 ? -14.507 40.474 75.317 1.00 17.95 242 LEU A C 1
ATOM 1318 O O . LEU A 1 217 ? -15.394 41.077 74.762 1.00 16.85 242 LEU A O 1
ATOM 1323 N N . ASN A 1 218 ? -13.489 39.896 74.691 1.00 17.89 243 ASN A N 1
ATOM 1324 C CA . ASN A 1 218 ? -13.230 39.963 73.311 1.00 17.56 243 ASN A CA 1
ATOM 1325 C C . ASN A 1 218 ? -13.624 38.640 72.709 1.00 17.43 243 ASN A C 1
ATOM 1326 O O . ASN A 1 218 ? -13.030 37.629 73.042 1.00 16.13 243 ASN A O 1
ATOM 1331 N N . VAL A 1 219 ? -14.596 38.639 71.789 1.00 17.66 244 VAL A N 1
ATOM 1332 C CA . VAL A 1 219 ? -14.959 37.387 71.123 1.00 17.60 244 VAL A CA 1
ATOM 1333 C C . VAL A 1 219 ? -14.002 37.060 69.975 1.00 17.50 244 VAL A C 1
ATOM 1334 O O . VAL A 1 219 ? -14.013 37.699 68.941 1.00 19.02 244 VAL A O 1
ATOM 1338 N N . GLU A 1 220 ? -13.129 36.085 70.187 1.00 17.55 245 GLU A N 1
ATOM 1339 C CA . GLU A 1 220 ? -12.080 35.779 69.217 1.00 16.96 245 GLU A CA 1
ATOM 1340 C C . GLU A 1 220 ? -12.596 34.821 68.189 1.00 16.42 245 GLU A C 1
ATOM 1341 O O . GLU A 1 220 ? -12.256 34.936 67.021 1.00 17.54 245 GLU A O 1
ATOM 1347 N N . LYS A 1 221 ? -13.399 33.866 68.621 1.00 15.10 246 LYS A N 1
ATOM 1348 C CA . LYS A 1 221 ? -13.942 32.893 67.732 1.00 13.81 246 LYS A CA 1
ATOM 1349 C C . LYS A 1 221 ? -15.301 32.584 68.223 1.00 13.60 246 LYS A C 1
ATOM 1350 O O . LYS A 1 221 ? -15.517 32.425 69.458 1.00 15.27 246 LYS A O 1
ATOM 1356 N N . SER A 1 222 ? -16.249 32.552 67.297 1.00 11.91 247 SER A N 1
ATOM 1357 C CA . SER A 1 222 ? -17.611 32.185 67.611 1.00 12.24 247 SER A CA 1
ATOM 1358 C C . SER A 1 222 ? -18.390 31.606 66.413 1.00 12.32 247 SER A C 1
ATOM 1359 O O . SER A 1 222 ? -18.210 32.042 65.355 1.00 10.95 247 SER A O 1
ATOM 1362 N N . ARG A 1 223 ? -19.291 30.661 66.635 1.00 15.00 248 ARG A N 1
ATOM 1363 C CA . ARG A 1 223 ? -20.288 30.282 65.631 1.00 17.38 248 ARG A CA 1
ATOM 1364 C C . ARG A 1 223 ? -21.507 31.241 65.550 1.00 17.31 248 ARG A C 1
ATOM 1365 O O . ARG A 1 223 ? -22.208 31.247 64.543 1.00 18.72 248 ARG A O 1
ATOM 1373 N N . THR A 1 224 ? -21.738 32.077 66.556 1.00 16.70 249 THR A N 1
ATOM 1374 C CA . THR A 1 224 ? -23.009 32.817 66.685 1.00 16.32 249 THR A CA 1
ATOM 1375 C C . THR A 1 224 ? -22.905 34.351 66.734 1.00 15.06 249 THR A C 1
ATOM 1376 O O . THR A 1 224 ? -23.927 35.039 66.701 1.00 14.60 249 THR A O 1
ATOM 1380 N N . VAL A 1 225 ? -21.682 34.875 66.825 1.00 13.45 250 VAL A N 1
ATOM 1381 C CA . VAL A 1 225 ? -21.442 36.269 67.202 1.00 11.81 250 VAL A CA 1
ATOM 1382 C C . VAL A 1 225 ? -20.304 36.834 66.430 1.00 11.92 250 VAL A C 1
ATOM 1383 O O . VAL A 1 225 ? -19.342 36.161 66.256 1.00 12.24 250 VAL A O 1
ATOM 1387 N N . LYS A 1 226 ? -20.386 38.071 65.973 1.00 13.71 251 LYS A N 1
ATOM 1388 C CA . LYS A 1 226 ? -19.301 38.629 65.144 1.00 15.24 251 LYS A CA 1
ATOM 1389 C C . LYS A 1 226 ? -17.963 38.663 65.909 1.00 15.96 251 LYS A C 1
ATOM 1390 O O . LYS A 1 226 ? -17.892 39.131 67.056 1.00 14.37 251 LYS A O 1
ATOM 1396 N N . GLU A 1 227 ? -16.923 38.143 65.260 1.00 17.22 252 GLU A N 1
ATOM 1397 C CA . GLU A 1 227 ? -15.583 38.072 65.817 1.00 19.58 252 GLU A CA 1
ATOM 1398 C C . GLU A 1 227 ? -15.145 39.477 66.160 1.00 19.68 252 GLU A C 1
ATOM 1399 O O . GLU A 1 227 ? -15.458 40.396 65.416 1.00 19.10 252 GLU A O 1
ATOM 1405 N N . LYS A 1 228 ? -14.414 39.636 67.273 1.00 19.83 253 LYS A N 1
ATOM 1406 C CA . LYS A 1 228 ? -13.899 40.944 67.745 1.00 19.91 253 LYS A CA 1
ATOM 1407 C C . LYS A 1 228 ? -14.937 41.829 68.423 1.00 19.23 253 LYS A C 1
ATOM 1408 O O . LYS A 1 228 ? -14.619 42.951 68.835 1.00 19.15 253 LYS A O 1
ATOM 1414 N N . SER A 1 229 ? -16.170 41.353 68.561 1.00 18.56 254 SER A N 1
ATOM 1415 C CA . SER A 1 229 ? -17.094 42.078 69.426 1.00 18.78 254 SER A CA 1
ATOM 1416 C C . SER A 1 229 ? -16.495 42.191 70.849 1.00 19.01 254 SER A C 1
ATOM 1417 O O . SER A 1 229 ? -15.889 41.242 71.397 1.00 17.89 254 SER A O 1
ATOM 1420 N N . LYS A 1 230 ? -16.662 43.378 71.413 1.00 19.31 255 LYS A N 1
ATOM 1421 C CA . LYS A 1 230 ? -16.195 43.692 72.743 1.00 20.06 255 LYS A CA 1
ATOM 1422 C C . LYS A 1 230 ? -17.371 43.896 73.680 1.00 20.01 255 LYS A C 1
ATOM 1423 O O . LYS A 1 230 ? -18.246 44.698 73.423 1.00 20.05 255 LYS A O 1
ATOM 1429 N N . PHE A 1 231 ? -17.415 43.144 74.763 1.00 19.94 256 PHE A N 1
ATOM 1430 C CA . PHE A 1 231 ? -18.479 43.336 75.738 1.00 20.11 256 PHE A CA 1
ATOM 1431 C C . PHE A 1 231 ? -17.877 43.732 77.084 1.00 20.49 256 PHE A C 1
ATOM 1432 O O . PHE A 1 231 ? -16.782 43.288 77.440 1.00 20.35 256 PHE A O 1
ATOM 1440 N N . PHE A 1 232 ? -18.564 44.610 77.802 1.00 21.50 257 PHE A N 1
ATOM 1441 C CA . PHE A 1 232 ? -18.091 45.078 79.115 1.00 23.07 257 PHE A CA 1
ATOM 1442 C C . PHE A 1 232 ? -18.679 44.292 80.280 1.00 23.41 257 PHE A C 1
ATOM 1443 O O . PHE A 1 232 ? -19.889 44.145 80.392 1.00 23.83 257 PHE A O 1
ATOM 1451 N N . ILE A 1 233 ? -17.799 43.687 81.068 1.00 23.68 258 ILE A N 1
ATOM 1452 C CA . ILE A 1 233 ? -18.219 42.952 82.241 1.00 24.60 258 ILE A CA 1
ATOM 1453 C C . ILE A 1 233 ? -17.700 43.651 83.529 1.00 24.87 258 ILE A C 1
ATOM 1454 O O . ILE A 1 233 ? -16.499 43.826 83.718 1.00 24.95 258 ILE A O 1
ATOM 1459 N N . ASP A 1 234 ? -18.623 44.114 84.365 1.00 25.24 259 ASP A N 1
ATOM 1460 C CA . ASP A 1 234 ? -18.287 44.652 85.682 1.00 26.41 259 ASP A CA 1
ATOM 1461 C C . ASP A 1 234 ? -18.265 43.619 86.823 1.00 25.86 259 ASP A C 1
ATOM 1462 O O . ASP A 1 234 ? -19.195 42.811 86.977 1.00 24.76 259 ASP A O 1
ATOM 1467 N N . VAL A 1 235 ? -17.181 43.655 87.600 1.00 25.77 260 VAL A N 1
ATOM 1468 C CA . VAL A 1 235 ? -17.149 42.993 88.903 1.00 26.35 260 VAL A CA 1
ATOM 1469 C C . VAL A 1 235 ? -16.903 43.996 90.059 1.00 26.71 260 VAL A C 1
ATOM 1470 O O . VAL A 1 235 ? -15.829 44.626 90.161 1.00 26.65 260 VAL A O 1
ATOM 1474 N N . LYS A 1 236 ? -17.930 44.168 90.898 1.00 27.03 261 LYS A N 1
ATOM 1475 C CA . LYS A 1 236 ? -17.877 45.093 92.051 1.00 26.95 261 LYS A CA 1
ATOM 1476 C C . LYS A 1 236 ? -16.750 44.709 93.041 1.00 26.79 261 LYS A C 1
ATOM 1477 O O . LYS A 1 236 ? -16.265 43.563 93.041 1.00 26.11 261 LYS A O 1
ATOM 1479 N N . PHE A 1 237 ? -16.313 45.672 93.849 1.00 27.23 262 PHE A N 1
ATOM 1480 C CA . PHE A 1 237 ? -15.262 45.431 94.845 1.00 27.85 262 PHE A CA 1
ATOM 1481 C C . PHE A 1 237 ? -15.564 44.257 95.810 1.00 28.04 262 PHE A C 1
ATOM 1482 O O . PHE A 1 237 ? -14.633 43.629 96.319 1.00 28.49 262 PHE A O 1
ATOM 1484 N N . ASP A 1 238 ? -16.854 43.939 96.006 1.00 28.08 263 ASP A N 1
ATOM 1485 C CA . ASP A 1 238 ? -17.317 42.810 96.855 1.00 27.97 263 ASP A CA 1
ATOM 1486 C C . ASP A 1 238 ? -17.177 41.480 96.157 1.00 27.84 263 ASP A C 1
ATOM 1487 O O . ASP A 1 238 ? -17.780 40.479 96.573 1.00 26.93 263 ASP A O 1
ATOM 1489 N N . GLY A 1 239 ? -16.400 41.494 95.071 1.00 28.54 264 GLY A N 1
ATOM 1490 C CA . GLY A 1 239 ? -16.343 40.402 94.092 1.00 27.98 264 GLY A CA 1
ATOM 1491 C C . GLY A 1 239 ? -17.656 40.099 93.387 1.00 27.98 264 GLY A C 1
ATOM 1492 O O . GLY A 1 239 ? -17.802 39.022 92.802 1.00 28.47 264 GLY A O 1
ATOM 1493 N N . GLY A 1 240 ? -18.605 41.032 93.431 1.00 28.33 265 GLY A N 1
ATOM 1494 C CA . GLY A 1 240 ? -19.909 40.845 92.758 1.00 29.22 265 GLY A CA 1
ATOM 1495 C C . GLY A 1 240 ? -19.968 41.178 91.274 1.00 29.69 265 GLY A C 1
ATOM 1496 O O . GLY A 1 240 ? -19.616 42.283 90.867 1.00 28.95 265 GLY A O 1
ATOM 1497 N N . ILE A 1 241 ? -20.407 40.182 90.492 1.00 30.53 266 ILE A N 1
ATOM 1498 C CA . ILE A 1 241 ? -20.483 40.155 89.027 1.00 31.20 266 ILE A CA 1
ATOM 1499 C C . ILE A 1 241 ? -21.766 40.816 88.441 1.00 30.39 266 ILE A C 1
ATOM 1500 O O . ILE A 1 241 ? -22.759 40.121 88.146 1.00 31.08 266 ILE A O 1
ATOM 1505 N N . ASP A 1 242 ? -21.726 42.126 88.220 1.00 28.75 267 ASP A N 1
ATOM 1506 C CA . ASP A 1 242 ? -22.913 42.919 87.862 1.00 27.33 267 ASP A CA 1
ATOM 1507 C C . ASP A 1 242 ? -23.796 42.333 86.725 1.00 26.03 267 ASP A C 1
ATOM 1508 O O . ASP A 1 242 ? -23.344 42.119 85.602 1.00 25.96 267 ASP A O 1
ATOM 1513 N N . PRO A 1 243 ? -25.077 42.059 87.027 1.00 24.89 268 PRO A N 1
ATOM 1514 C CA . PRO A 1 243 ? -25.895 41.546 85.926 1.00 23.08 268 PRO A CA 1
ATOM 1515 C C . PRO A 1 243 ? -26.309 42.690 84.997 1.00 22.30 268 PRO A C 1
ATOM 1516 O O . PRO A 1 243 ? -26.861 42.445 83.945 1.00 22.35 268 PRO A O 1
ATOM 1520 N N . TYR A 1 244 ? -26.033 43.930 85.375 1.00 20.77 269 TYR A N 1
ATOM 1521 C CA . TYR A 1 244 ? -26.301 45.055 84.487 1.00 20.03 269 TYR A CA 1
ATOM 1522 C C . TYR A 1 244 ? -25.086 45.521 83.658 1.00 18.94 269 TYR A C 1
ATOM 1523 O O . TYR A 1 244 ? -25.167 46.533 82.983 1.00 18.88 269 TYR A O 1
ATOM 1532 N N . SER A 1 245 ? -23.978 44.802 83.750 1.00 18.01 270 SER A N 1
ATOM 1533 C CA . SER A 1 245 ? -22.778 45.044 82.971 1.00 18.34 270 SER A CA 1
ATOM 1534 C C . SER A 1 245 ? -23.067 45.392 81.510 1.00 17.73 270 SER A C 1
ATOM 1535 O O . SER A 1 245 ? -23.791 44.675 80.814 1.00 16.93 270 SER A O 1
ATOM 1538 N N . GLY A 1 246 ? -22.517 46.523 81.089 1.00 17.01 271 GLY A N 1
ATOM 1539 C CA . GLY A 1 246 ? -22.453 46.917 79.694 1.00 16.33 271 GLY A CA 1
ATOM 1540 C C . GLY A 1 246 ? -23.761 47.327 79.070 1.00 16.04 271 GLY A C 1
ATOM 1541 O O . GLY A 1 246 ? -23.765 47.832 77.937 1.00 15.59 271 GLY A O 1
ATOM 1542 N N . LEU A 1 247 ? -24.872 47.120 79.780 1.00 14.95 272 LEU A N 1
ATOM 1543 C CA . LEU A 1 247 ? -26.162 47.448 79.176 1.00 14.80 272 LEU A CA 1
ATOM 1544 C C . LEU A 1 247 ? -26.291 48.914 78.795 1.00 15.26 272 LEU A C 1
ATOM 1545 O O . LEU A 1 247 ? -26.693 49.247 77.669 1.00 14.82 272 LEU A O 1
ATOM 1550 N N . LEU A 1 248 ? -25.941 49.789 79.728 1.00 15.04 273 LEU A N 1
ATOM 1551 C CA . LEU A 1 248 ? -26.098 51.217 79.510 1.00 15.19 273 LEU A CA 1
ATOM 1552 C C . LEU A 1 248 ? -25.261 51.777 78.348 1.00 14.66 273 LEU A C 1
ATOM 1553 O O . LEU A 1 248 ? -25.761 52.567 77.584 1.00 14.81 273 LEU A O 1
ATOM 1558 N N . ASP A 1 249 ? -23.992 51.388 78.246 1.00 15.14 274 ASP A N 1
ATOM 1559 C CA . ASP A 1 249 ? -23.130 51.739 77.105 1.00 16.23 274 ASP A CA 1
ATOM 1560 C C . ASP A 1 249 ? -23.739 51.291 75.760 1.00 15.17 274 ASP A C 1
ATOM 1561 O O . ASP A 1 249 ? -23.980 52.122 74.892 1.00 15.15 274 ASP A O 1
ATOM 1566 N N . MET A 1 250 ? -24.020 50.000 75.650 1.00 14.52 275 MET A N 1
ATOM 1567 C CA . MET A 1 250 ? -24.649 49.385 74.491 1.00 14.76 275 MET A CA 1
ATOM 1568 C C . MET A 1 250 ? -25.952 50.087 74.093 1.00 14.72 275 MET A C 1
ATOM 1569 O O . MET A 1 250 ? -26.144 50.432 72.909 1.00 15.15 275 MET A O 1
ATOM 1574 N N . ALA A 1 251 ? -26.828 50.328 75.059 1.00 13.13 276 ALA A N 1
ATOM 1575 C CA . ALA A 1 251 ? -28.063 50.970 74.719 1.00 12.37 276 ALA A CA 1
ATOM 1576 C C . ALA A 1 251 ? -27.779 52.361 74.179 1.00 12.57 276 ALA A C 1
ATOM 1577 O O . ALA A 1 251 ? -28.564 52.879 73.378 1.00 11.42 276 ALA A O 1
ATOM 1579 N N . LEU A 1 252 ? -26.678 52.966 74.647 1.00 13.50 277 LEU A N 1
ATOM 1580 C CA . LEU A 1 252 ? -26.240 54.307 74.204 1.00 13.96 277 LEU A CA 1
ATOM 1581 C C . LEU A 1 252 ? -25.728 54.273 72.757 1.00 14.23 277 LEU A C 1
ATOM 1582 O O . LEU A 1 252 ? -25.956 55.196 72.000 1.00 13.47 277 LEU A O 1
ATOM 1587 N N . GLU A 1 253 ? -25.010 53.210 72.403 1.00 14.64 278 GLU A N 1
ATOM 1588 C CA . GLU A 1 253 ? -24.617 52.975 71.023 1.00 15.41 278 GLU A CA 1
ATOM 1589 C C . GLU A 1 253 ? -25.814 52.675 70.111 1.00 14.15 278 GLU A C 1
ATOM 1590 O O . GLU A 1 253 ? -25.870 53.157 68.968 1.00 13.53 278 GLU A O 1
ATOM 1596 N N . LEU A 1 254 ? -26.774 51.914 70.635 1.00 12.43 279 LEU A N 1
ATOM 1597 C CA . LEU A 1 254 ? -27.922 51.481 69.852 1.00 11.21 279 LEU A CA 1
ATOM 1598 C C . LEU A 1 254 ? -28.977 52.538 69.753 1.00 10.66 279 LEU A C 1
ATOM 1599 O O . LEU A 1 254 ? -29.935 52.396 69.014 1.00 10.83 279 LEU A O 1
ATOM 1604 N N . GLY A 1 255 ? -28.814 53.616 70.499 1.00 10.47 280 GLY A N 1
ATOM 1605 C CA . GLY A 1 255 ? -29.737 54.734 70.361 1.00 9.40 280 GLY A CA 1
ATOM 1606 C C . GLY A 1 255 ? -30.867 54.719 71.368 1.00 9.37 280 GLY A C 1
ATOM 1607 O O . GLY A 1 255 ? -31.508 55.736 71.581 1.00 9.15 280 GLY A O 1
ATOM 1608 N N . PHE A 1 256 ? -31.118 53.573 71.998 1.00 8.89 281 PHE A N 1
ATOM 1609 C CA . PHE A 1 256 ? -32.268 53.430 72.910 1.00 8.85 281 PHE A CA 1
ATOM 1610 C C . PHE A 1 256 ? -32.127 54.119 74.308 1.00 9.32 281 PHE A C 1
ATOM 1611 O O . PHE A 1 256 ? -33.106 54.279 75.048 1.00 7.86 281 PHE A O 1
ATOM 1619 N N . VAL A 1 257 ? -30.914 54.569 74.611 1.00 10.21 282 VAL A N 1
ATOM 1620 C CA . VAL A 1 257 ? -30.680 55.499 75.694 1.00 11.70 282 VAL A CA 1
ATOM 1621 C C . VAL A 1 257 ? -29.864 56.705 75.208 1.00 12.58 282 VAL A C 1
ATOM 1622 O O . VAL A 1 257 ? -28.896 56.536 74.490 1.00 12.67 282 VAL A O 1
ATOM 1626 N N . VAL A 1 258 ? -30.269 57.911 75.612 1.00 14.35 283 VAL A N 1
ATOM 1627 C CA . VAL A 1 258 ? -29.542 59.157 75.322 1.00 15.97 283 VAL A CA 1
ATOM 1628 C C . VAL A 1 258 ? -29.221 59.978 76.596 1.00 17.66 283 VAL A C 1
ATOM 1629 O O . VAL A 1 258 ? -29.620 59.598 77.691 1.00 18.44 283 VAL A O 1
ATOM 1633 N N . LYS A 1 259 ? -28.520 61.102 76.434 1.00 19.12 284 LYS A N 1
ATOM 1634 C CA . LYS A 1 259 ? -28.021 61.887 77.549 1.00 20.47 284 LYS A CA 1
ATOM 1635 C C . LYS A 1 259 ? -28.487 63.329 77.439 1.00 21.79 284 LYS A C 1
ATOM 1636 O O . LYS A 1 259 ? -27.802 64.139 76.827 1.00 21.85 284 LYS A O 1
ATOM 1642 N N . PRO A 1 260 ? -29.636 63.673 78.060 1.00 23.21 285 PRO A N 1
ATOM 1643 C CA . PRO A 1 260 ? -30.077 65.068 77.959 1.00 24.34 285 PRO A CA 1
ATOM 1644 C C . PRO A 1 260 ? -29.114 66.048 78.646 1.00 25.70 285 PRO A C 1
ATOM 1645 O O . PRO A 1 260 ? -28.845 67.122 78.097 1.00 25.97 285 PRO A O 1
ATOM 1649 N N . LYS A 1 261 ? -28.605 65.679 79.829 1.00 27.27 286 LYS A N 1
ATOM 1650 C CA . LYS A 1 261 ? -27.588 66.471 80.533 1.00 28.34 286 LYS A CA 1
ATOM 1651 C C . LYS A 1 261 ? -26.414 65.569 80.826 1.00 29.13 286 LYS A C 1
ATOM 1652 O O . LYS A 1 261 ? -26.565 64.346 80.815 1.00 29.38 286 LYS A O 1
ATOM 1654 N N . ASN A 1 262 ? -25.246 66.153 81.085 1.00 30.09 287 ASN A N 1
ATOM 1655 C CA . ASN A 1 262 ? -24.085 65.339 81.475 1.00 30.93 287 ASN A CA 1
ATOM 1656 C C . ASN A 1 262 ? -24.321 64.555 82.764 1.00 31.02 287 ASN A C 1
ATOM 1657 O O . ASN A 1 262 ? -24.694 65.126 83.799 1.00 31.15 287 ASN A O 1
ATOM 1662 N N . GLY A 1 263 ? -24.105 63.243 82.691 1.00 31.32 288 GLY A N 1
ATOM 1663 C CA . GLY A 1 263 ? -24.300 62.381 83.855 1.00 30.92 288 GLY A CA 1
ATOM 1664 C C . GLY A 1 263 ? -25.767 62.084 84.124 1.00 30.64 288 GLY A C 1
ATOM 1665 O O . GLY A 1 263 ? -26.082 61.389 85.083 1.00 31.07 288 GLY A O 1
ATOM 1666 N N . TRP A 1 264 ? -26.661 62.616 83.285 1.00 30.06 289 TRP A N 1
ATOM 1667 C CA . TRP A 1 264 ? -28.065 62.184 83.254 1.00 29.15 289 TRP A CA 1
ATOM 1668 C C . TRP A 1 264 ? -28.367 61.286 82.040 1.00 28.00 289 TRP A C 1
ATOM 1669 O O . TRP A 1 264 ? -27.696 61.391 81.008 1.00 28.43 289 TRP A O 1
ATOM 1680 N N . TYR A 1 265 ? -29.359 60.402 82.181 1.00 25.87 290 TYR A N 1
ATOM 1681 C CA . TYR A 1 265 ? -29.698 59.412 81.165 1.00 23.74 290 TYR A CA 1
ATOM 1682 C C . TYR A 1 265 ? -31.194 59.299 80.950 1.00 22.34 290 TYR A C 1
ATOM 1683 O O . TYR A 1 265 ? -31.953 59.309 81.904 1.00 22.15 290 TYR A O 1
ATOM 1692 N N . ALA A 1 266 ? -31.605 59.182 79.684 1.00 20.46 291 ALA A N 1
ATOM 1693 C CA . ALA A 1 266 ? -33.015 59.010 79.319 1.00 18.47 291 ALA A CA 1
ATOM 1694 C C . ALA A 1 266 ? -33.201 57.866 78.324 1.00 17.34 291 ALA A C 1
ATOM 1695 O O . ALA A 1 266 ? -32.365 57.655 77.459 1.00 17.60 291 ALA A O 1
ATOM 1697 N N . ARG A 1 267 ? -34.289 57.117 78.467 1.00 15.23 292 ARG A N 1
ATOM 1698 C CA . ARG A 1 267 ? -34.624 56.073 77.516 1.00 13.61 292 ARG A CA 1
ATOM 1699 C C . ARG A 1 267 ? -35.365 56.662 76.282 1.00 12.80 292 ARG A C 1
ATOM 1700 O O . ARG A 1 267 ? -36.069 57.672 76.390 1.00 12.63 292 ARG A O 1
ATOM 1708 N N . GLU A 1 268 ? -35.200 56.029 75.121 1.00 11.47 293 GLU A N 1
ATOM 1709 C CA . GLU A 1 268 ? -35.997 56.389 73.925 1.00 11.15 293 GLU A CA 1
ATOM 1710 C C . GLU A 1 268 ? -36.630 55.141 73.302 1.00 10.03 293 GLU A C 1
ATOM 1711 O O . GLU A 1 268 ? -35.974 54.127 73.138 1.00 9.22 293 GLU A O 1
ATOM 1717 N N . PHE A 1 269 ? -37.921 55.201 72.999 1.00 9.78 294 PHE A N 1
ATOM 1718 C CA . PHE A 1 269 ? -38.584 54.022 72.457 1.00 10.08 294 PHE A CA 1
ATOM 1719 C C . PHE A 1 269 ? -39.135 54.315 71.065 1.00 10.57 294 PHE A C 1
ATOM 1720 O O . PHE A 1 269 ? -39.761 55.370 70.840 1.00 10.08 294 PHE A O 1
ATOM 1728 N N . LEU A 1 270 ? -38.923 53.378 70.141 1.00 11.06 295 LEU A N 1
ATOM 1729 C CA . LEU A 1 270 ? -39.451 53.512 68.777 1.00 11.45 295 LEU A CA 1
ATOM 1730 C C . LEU A 1 270 ? -40.949 53.199 68.713 1.00 11.80 295 LEU A C 1
ATOM 1731 O O . LEU A 1 270 ? -41.361 52.077 68.976 1.00 11.82 295 LEU A O 1
ATOM 1736 N N . ASP A 1 271 ? -41.751 54.182 68.329 1.00 12.80 296 ASP A N 1
ATOM 1737 C CA . ASP A 1 271 ? -43.190 53.979 68.148 1.00 14.80 296 ASP A CA 1
ATOM 1738 C C . ASP A 1 271 ? -43.481 53.533 66.718 1.00 16.00 296 ASP A C 1
ATOM 1739 O O . ASP A 1 271 ? -43.308 54.314 65.775 1.00 15.51 296 ASP A O 1
ATOM 1744 N N . GLU A 1 272 ? -43.939 52.284 66.574 1.00 17.63 297 GLU A N 1
ATOM 1745 C CA . GLU A 1 272 ? -44.125 51.652 65.253 1.00 19.41 297 GLU A CA 1
ATOM 1746 C C . GLU A 1 272 ? -45.008 52.433 64.297 1.00 20.61 297 GLU A C 1
ATOM 1747 O O . GLU A 1 272 ? -44.835 52.368 63.087 1.00 21.95 297 GLU A O 1
ATOM 1749 N N . GLU A 1 273 ? -45.962 53.175 64.831 1.00 21.57 298 GLU A N 1
ATOM 1750 C CA . GLU A 1 273 ? -46.898 53.865 63.976 1.00 22.24 298 GLU A CA 1
ATOM 1751 C C . GLU A 1 273 ? -46.390 55.176 63.408 1.00 22.25 298 GLU A C 1
ATOM 1752 O O . GLU A 1 273 ? -46.797 55.578 62.317 1.00 23.28 298 GLU A O 1
ATOM 1758 N N . THR A 1 274 ? -45.540 55.873 64.147 1.00 21.67 299 THR A N 1
ATOM 1759 C CA . THR A 1 274 ? -45.180 57.237 63.745 1.00 20.66 299 THR A CA 1
ATOM 1760 C C . THR A 1 274 ? -43.710 57.360 63.364 1.00 19.95 299 THR A C 1
ATOM 1761 O O . THR A 1 274 ? -43.242 58.449 62.954 1.00 19.77 299 THR A O 1
ATOM 1765 N N . GLY A 1 275 ? -42.993 56.237 63.527 1.00 18.96 300 GLY A N 1
ATOM 1766 C CA . GLY A 1 275 ? -41.589 56.150 63.164 1.00 18.66 300 GLY A CA 1
ATOM 1767 C C . GLY A 1 275 ? -40.690 57.145 63.851 1.00 18.67 300 GLY A C 1
ATOM 1768 O O . GLY A 1 275 ? -39.703 57.583 63.280 1.00 19.05 300 GLY A O 1
ATOM 1769 N N . GLU A 1 276 ? -41.021 57.503 65.085 1.00 18.40 301 GLU A N 1
ATOM 1770 C CA . GLU A 1 276 ? -40.188 58.434 65.835 1.00 17.81 301 GLU A CA 1
ATOM 1771 C C . GLU A 1 276 ? -39.692 57.775 67.128 1.00 17.17 301 GLU A C 1
ATOM 1772 O O . GLU A 1 276 ? -40.309 56.838 67.630 1.00 16.79 301 GLU A O 1
ATOM 1774 N N . MET A 1 277 ? -38.552 58.257 67.620 1.00 16.49 302 MET A N 1
ATOM 1775 C CA . MET A 1 277 ? -38.022 57.882 68.924 1.00 15.36 302 MET A CA 1
ATOM 1776 C C . MET A 1 277 ? -38.631 58.849 69.932 1.00 15.27 302 MET A C 1
ATOM 1777 O O . MET A 1 277 ? -38.464 60.069 69.813 1.00 15.62 302 MET A O 1
ATOM 1782 N N . ILE A 1 278 ? -39.363 58.287 70.888 1.00 14.41 303 ILE A N 1
ATOM 1783 C CA . ILE A 1 278 ? -40.021 59.052 71.961 1.00 14.72 303 ILE A CA 1
ATOM 1784 C C . ILE A 1 278 ? -39.321 58.869 73.318 1.00 14.85 303 ILE A C 1
ATOM 1785 O O . ILE A 1 278 ? -39.331 57.773 73.888 1.00 14.41 303 ILE A O 1
ATOM 1790 N N . ARG A 1 279 ? -38.713 59.955 73.800 1.00 15.26 304 ARG A N 1
ATOM 1791 C CA . ARG A 1 279 ? -38.031 59.999 75.093 1.00 15.60 304 ARG A CA 1
ATOM 1792 C C . ARG A 1 279 ? -39.058 59.704 76.137 1.00 15.38 304 ARG A C 1
ATOM 1793 O O . ARG A 1 279 ? -40.231 60.018 75.958 1.00 15.73 304 ARG A O 1
ATOM 1801 N N . GLU A 1 280 ? -38.626 59.120 77.236 1.00 15.40 305 GLU A N 1
ATOM 1802 C CA . GLU A 1 280 ? -39.410 59.181 78.481 1.00 14.91 305 GLU A CA 1
ATOM 1803 C C . GLU A 1 280 ? -39.323 60.603 79.041 1.00 15.41 305 GLU A C 1
ATOM 1804 O O . GLU A 1 280 ? -38.397 61.363 78.742 1.00 14.82 305 GLU A O 1
ATOM 1810 N N . GLU A 1 281 ? -40.310 60.956 79.849 1.00 17.13 306 GLU A N 1
ATOM 1811 C CA . GLU A 1 281 ? -40.305 62.193 80.651 1.00 18.10 306 GLU A CA 1
ATOM 1812 C C . GLU A 1 281 ? -39.146 62.268 81.671 1.00 18.18 306 GLU A C 1
ATOM 1813 O O . GLU A 1 281 ? -38.602 63.354 81.911 1.00 17.63 306 GLU A O 1
ATOM 1819 N N . LYS A 1 282 ? -38.778 61.125 82.253 1.00 18.34 307 LYS A N 1
ATOM 1820 C CA . LYS A 1 282 ? -37.842 61.078 83.376 1.00 19.57 307 LYS A CA 1
ATOM 1821 C C . LYS A 1 282 ? -36.362 61.010 83.036 1.00 19.85 307 LYS A C 1
ATOM 1822 O O . LYS A 1 282 ? -35.968 60.338 82.107 1.00 20.52 307 LYS A O 1
ATOM 1824 N N . SER A 1 283 ? -35.537 61.660 83.845 1.00 20.32 308 SER A N 1
ATOM 1825 C CA . SER A 1 283 ? -34.090 61.575 83.698 1.00 20.67 308 SER A CA 1
ATOM 1826 C C . SER A 1 283 ? -33.397 60.829 84.874 1.00 20.72 308 SER A C 1
ATOM 1827 O O . SER A 1 283 ? -33.603 61.165 86.039 1.00 20.70 308 SER A O 1
ATOM 1830 N N . TRP A 1 284 ? -32.559 59.837 84.553 1.00 20.29 309 TRP A N 1
ATOM 1831 C CA . TRP A 1 284 ? -31.924 58.965 85.529 1.00 20.29 309 TRP A CA 1
ATOM 1832 C C . TRP A 1 284 ? -30.420 59.230 85.680 1.00 20.76 309 TRP A C 1
ATOM 1833 O O . TRP A 1 284 ? -29.755 59.503 84.693 1.00 20.38 309 TRP A O 1
ATOM 1844 N N . ARG A 1 285 ? -29.870 59.124 86.900 1.00 20.71 310 ARG A N 1
ATOM 1845 C CA . ARG A 1 285 ? -28.396 59.054 87.051 1.00 20.28 310 ARG A CA 1
ATOM 1846 C C . ARG A 1 285 ? -27.960 57.649 86.652 1.00 20.00 310 ARG A C 1
ATOM 1847 O O . ARG A 1 285 ? -28.781 56.735 86.648 1.00 20.00 310 ARG A O 1
ATOM 1855 N N . ALA A 1 286 ? -26.691 57.443 86.313 1.00 19.98 311 ALA A N 1
ATOM 1856 C CA . ALA A 1 286 ? -26.258 56.084 85.929 1.00 20.05 311 ALA A CA 1
ATOM 1857 C C . ALA A 1 286 ? -26.621 55.030 86.974 1.00 20.59 311 ALA A C 1
ATOM 1858 O O . ALA A 1 286 ? -27.047 53.943 86.610 1.00 20.97 311 ALA A O 1
ATOM 1860 N N . LYS A 1 287 ? -26.470 55.347 88.265 1.00 20.98 312 LYS A N 1
ATOM 1861 C CA . LYS A 1 287 ? -26.665 54.328 89.330 1.00 21.44 312 LYS A CA 1
ATOM 1862 C C . LYS A 1 287 ? -28.133 53.877 89.509 1.00 20.92 312 LYS A C 1
ATOM 1863 O O . LYS A 1 287 ? -28.411 52.740 89.887 1.00 20.81 312 LYS A O 1
ATOM 1869 N N . ASP A 1 288 ? -29.070 54.746 89.182 1.00 20.64 313 ASP A N 1
ATOM 1870 C CA . ASP A 1 288 ? -30.467 54.370 89.271 1.00 21.17 313 ASP A CA 1
ATOM 1871 C C . ASP A 1 288 ? -30.944 53.450 88.149 1.00 21.21 313 ASP A C 1
ATOM 1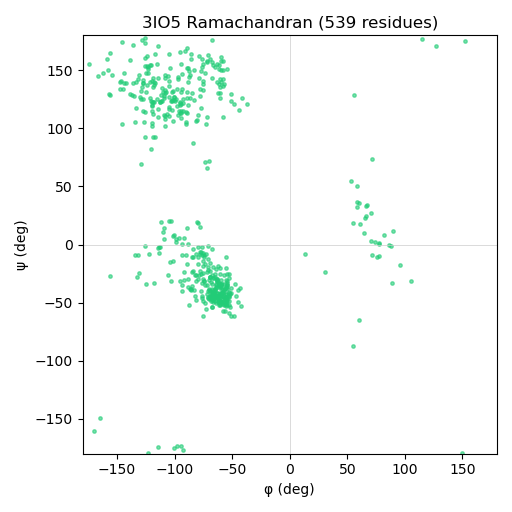872 O O . ASP A 1 288 ? -32.084 52.965 88.202 1.00 21.59 313 ASP A O 1
ATOM 1877 N N . THR A 1 289 ? -30.092 53.219 87.140 1.00 20.68 314 THR A N 1
ATOM 1878 C CA . THR A 1 289 ? -30.486 52.417 85.979 1.00 20.08 314 THR A CA 1
ATOM 1879 C C . THR A 1 289 ? -30.297 50.944 86.214 1.00 20.65 314 THR A C 1
ATOM 1880 O O . THR A 1 289 ? -30.940 50.135 85.553 1.00 20.82 314 THR A O 1
ATOM 1884 N N . ASN A 1 290 ? -29.416 50.581 87.140 1.00 20.93 315 ASN A N 1
ATOM 1885 C CA . ASN A 1 290 ? -29.221 49.178 87.446 1.00 21.60 315 ASN A CA 1
ATOM 1886 C C . ASN A 1 290 ? -30.406 48.573 88.219 1.00 22.31 315 ASN A C 1
ATOM 1887 O O . ASN A 1 290 ? -30.257 48.156 89.351 1.00 22.38 315 ASN A O 1
ATOM 1892 N N . CYS A 1 291 ? -31.562 48.496 87.563 1.00 23.09 316 CYS A N 1
ATOM 1893 C CA . CYS A 1 291 ? -32.837 48.054 88.147 1.00 23.54 316 CYS A CA 1
ATOM 1894 C C . CYS A 1 291 ? -33.782 47.582 87.028 1.00 22.86 316 CYS A C 1
ATOM 1895 O O . CYS A 1 291 ? -33.709 48.097 85.907 1.00 22.69 316 CYS A O 1
ATOM 1898 N N . THR A 1 292 ? -34.669 46.636 87.337 1.00 21.95 317 THR A N 1
ATOM 1899 C CA . THR A 1 292 ? -35.630 46.078 86.371 1.00 21.70 317 THR A CA 1
ATOM 1900 C C . THR A 1 292 ? -36.731 47.052 85.978 1.00 21.01 317 THR A C 1
ATOM 1901 O O . THR A 1 292 ? -37.500 46.794 85.038 1.00 20.91 317 THR A O 1
ATOM 1905 N N . THR A 1 293 ? -36.866 48.156 86.706 1.00 19.78 318 THR A N 1
ATOM 1906 C CA . THR A 1 293 ? -37.850 49.131 86.281 1.00 18.92 318 THR A CA 1
ATOM 1907 C C . THR A 1 293 ? -37.246 49.906 85.114 1.00 17.63 318 THR A C 1
ATOM 1908 O O . THR A 1 293 ? -37.973 50.474 84.322 1.00 17.53 318 THR A O 1
ATOM 1912 N N . PHE A 1 294 ? -35.915 49.912 85.025 1.00 16.30 319 PHE A N 1
ATOM 1913 C CA . PHE A 1 294 ? -35.232 50.611 83.967 1.00 15.07 319 PHE A CA 1
ATOM 1914 C C . PHE A 1 294 ? -35.091 49.709 82.742 1.00 14.10 319 PHE A C 1
ATOM 1915 O O . PHE A 1 294 ? -35.480 50.098 81.650 1.00 13.81 319 PHE A O 1
ATOM 1923 N N . TRP A 1 295 ? -34.557 48.511 82.937 1.00 12.95 320 TRP A N 1
ATOM 1924 C CA . TRP A 1 295 ? -34.241 47.614 81.825 1.00 12.58 320 TRP A CA 1
ATOM 1925 C C . TRP A 1 295 ? -35.412 46.818 81.295 1.00 12.68 320 TRP A C 1
ATOM 1926 O O . TRP A 1 295 ? -35.454 46.453 80.112 1.00 12.07 320 TRP A O 1
ATOM 1937 N N . GLY A 1 296 ? -36.387 46.602 82.164 1.00 12.35 321 GLY A N 1
ATOM 1938 C CA . GLY A 1 296 ? -37.512 45.775 81.833 1.00 12.39 321 GLY A CA 1
ATOM 1939 C C . GLY A 1 296 ? -38.263 46.287 80.613 1.00 12.60 321 GLY A C 1
ATOM 1940 O O . GLY A 1 296 ? -38.549 45.506 79.716 1.00 13.10 321 GLY A O 1
ATOM 1941 N N . PRO A 1 297 ? -38.601 47.592 80.574 1.00 11.91 322 PRO A N 1
ATOM 1942 C CA . PRO A 1 297 ? -39.317 48.062 79.385 1.00 11.26 322 PRO A CA 1
ATOM 1943 C C . PRO A 1 297 ? -38.523 47.895 78.059 1.00 10.93 322 PRO A C 1
ATOM 1944 O O . PRO A 1 297 ? -39.135 47.557 77.055 1.00 10.47 322 PRO A O 1
ATOM 1948 N N . LEU A 1 298 ? -37.201 48.102 78.084 1.00 10.31 323 LEU A N 1
ATOM 1949 C CA . LEU A 1 298 ? -36.334 47.944 76.919 1.00 9.68 323 LEU A CA 1
ATOM 1950 C C . LEU A 1 298 ? -36.220 46.484 76.460 1.00 10.54 323 LEU A C 1
ATOM 1951 O O . LEU A 1 298 ? -36.500 46.169 75.289 1.00 11.21 323 LEU A O 1
ATOM 1956 N N . PHE A 1 299 ? -35.852 45.594 77.366 1.00 11.31 324 PHE A N 1
ATOM 1957 C CA . PHE A 1 299 ? -35.862 44.151 77.115 1.00 12.06 324 PHE A CA 1
ATOM 1958 C C . PHE A 1 299 ? -37.153 43.676 76.474 1.00 12.31 324 PHE A C 1
ATOM 1959 O O . PHE A 1 299 ? -37.132 42.729 75.708 1.00 13.18 324 PHE A O 1
ATOM 1967 N N . LYS A 1 300 ? -38.273 44.300 76.818 1.00 12.62 325 LYS A N 1
ATOM 1968 C CA . LYS A 1 300 ? -39.579 43.980 76.246 1.00 13.44 325 LYS A CA 1
ATOM 1969 C C . LYS A 1 300 ? -39.857 44.708 74.892 1.00 13.14 325 LYS A C 1
ATOM 1970 O O . LYS A 1 300 ? -40.862 44.426 74.223 1.00 12.46 325 LYS A O 1
ATOM 1976 N N . HIS A 1 301 ? -39.005 45.668 74.536 1.00 12.07 326 HIS A N 1
ATOM 1977 C CA . HIS A 1 301 ? -39.190 46.487 73.344 1.00 11.70 326 HIS A CA 1
ATOM 1978 C C . HIS A 1 301 ? -38.455 45.756 72.179 1.00 11.44 326 HIS A C 1
ATOM 1979 O O . HIS A 1 301 ? -37.207 45.704 72.114 1.00 10.31 326 HIS A O 1
ATOM 1986 N N . GLN A 1 302 ? -39.230 45.108 71.316 1.00 11.44 327 GLN A N 1
ATOM 1987 C CA . GLN A 1 302 ? -38.611 44.358 70.198 1.00 12.81 327 GLN A CA 1
ATOM 1988 C C . GLN A 1 302 ? -37.511 45.102 69.415 1.00 11.21 327 GLN A C 1
ATOM 1989 O O . GLN A 1 302 ? -36.463 44.523 69.159 1.00 11.32 327 GLN A O 1
ATOM 1995 N N . PRO A 1 303 ? -37.733 46.386 69.086 1.00 10.34 328 PRO A N 1
ATOM 1996 C CA . PRO A 1 303 ? -36.664 47.108 68.408 1.00 10.10 328 PRO A CA 1
ATOM 1997 C C . PRO A 1 303 ? -35.324 47.093 69.132 1.00 8.99 328 PRO A C 1
ATOM 1998 O O . PRO A 1 303 ? -34.289 47.030 68.501 1.00 9.38 328 PRO A O 1
ATOM 2002 N N . PHE A 1 304 ? -35.337 47.084 70.451 1.00 9.21 329 PHE A N 1
ATOM 2003 C CA . PHE A 1 304 ? -34.113 47.002 71.200 1.00 7.41 329 PHE A CA 1
ATOM 2004 C C . PHE A 1 304 ? -33.528 45.639 71.015 1.00 7.13 329 PHE A C 1
ATOM 2005 O O . PHE A 1 304 ? -32.330 45.477 70.754 1.00 7.25 329 PHE A O 1
ATOM 2013 N N . ARG A 1 305 ? -34.357 44.623 71.116 1.00 7.04 330 ARG A N 1
ATOM 2014 C CA . ARG A 1 305 ? -33.803 43.287 70.964 1.00 7.30 330 ARG A CA 1
ATOM 2015 C C . ARG A 1 305 ? -33.244 43.108 69.538 1.00 7.94 330 ARG A C 1
ATOM 2016 O O . ARG A 1 305 ? -32.185 42.467 69.346 1.00 8.12 330 ARG A O 1
ATOM 2024 N N . ASP A 1 306 ? -33.939 43.681 68.537 1.00 7.50 331 ASP A N 1
ATOM 2025 C CA . ASP A 1 306 ? -33.516 43.535 67.144 1.00 7.80 331 ASP A CA 1
ATOM 2026 C C . ASP A 1 306 ? -32.250 44.290 66.851 1.00 7.12 331 ASP A C 1
ATOM 2027 O O . ASP A 1 306 ? -31.384 43.775 66.132 1.00 8.00 331 ASP A O 1
ATOM 2032 N N . ALA A 1 307 ? -32.111 45.477 67.441 1.00 5.99 332 ALA A N 1
ATOM 2033 C CA . ALA A 1 307 ? -30.885 46.237 67.252 1.00 5.66 332 ALA A CA 1
ATOM 2034 C C . ALA A 1 307 ? -29.648 45.507 67.825 1.00 5.61 332 ALA A C 1
ATOM 2035 O O . ALA A 1 307 ? -28.567 45.572 67.244 1.00 6.41 332 ALA A O 1
ATOM 2037 N N . ILE A 1 308 ? -29.840 44.735 68.895 1.00 5.39 333 ILE A N 1
ATOM 2038 C CA . ILE A 1 308 ? -28.787 43.909 69.456 1.00 5.01 333 ILE A CA 1
ATOM 2039 C C . ILE A 1 308 ? -28.406 42.779 68.523 1.00 6.15 333 ILE A C 1
ATOM 2040 O O . ILE A 1 308 ? -27.209 42.616 68.230 1.00 5.98 333 ILE A O 1
ATOM 2045 N N . LYS A 1 309 ? -29.385 41.969 68.091 1.00 7.15 334 LYS A N 1
ATOM 2046 C CA . LYS A 1 309 ? -29.085 40.882 67.097 1.00 8.99 334 LYS A CA 1
ATOM 2047 C C . LYS A 1 309 ? -28.377 41.394 65.833 1.00 8.24 334 LYS A C 1
ATOM 2048 O O . LYS A 1 309 ? -27.371 40.830 65.414 1.00 7.76 334 LYS A O 1
ATOM 2054 N N . ARG A 1 310 ? -28.850 42.508 65.302 1.00 7.87 335 ARG A N 1
ATOM 2055 C CA . ARG A 1 310 ? -28.310 43.031 64.052 1.00 8.28 335 ARG A CA 1
ATOM 2056 C C . ARG A 1 310 ? -26.899 43.506 64.278 1.00 8.64 335 ARG A C 1
ATOM 2057 O O . ARG A 1 310 ? -26.068 43.427 63.382 1.00 8.64 335 ARG A O 1
ATOM 2065 N N . ALA A 1 311 ? -26.625 44.003 65.483 1.00 9.73 336 ALA A N 1
ATOM 2066 C CA . ALA A 1 311 ? -25.293 44.512 65.777 1.00 10.39 336 ALA A CA 1
ATOM 2067 C C . ALA A 1 311 ? -24.281 43.397 66.036 1.00 10.87 336 ALA A C 1
ATOM 2068 O O . ALA A 1 311 ? -23.085 43.588 65.801 1.00 10.91 336 ALA A O 1
ATOM 2070 N N . TYR A 1 312 ? -24.750 42.231 66.467 1.00 11.30 337 TYR A N 1
ATOM 2071 C CA . TYR A 1 312 ? -23.831 41.213 66.995 1.00 12.29 337 TYR A CA 1
ATOM 2072 C C . TYR A 1 312 ? -23.987 39.801 66.486 1.00 13.10 337 TYR A C 1
ATOM 2073 O O . TYR A 1 312 ? -23.035 39.028 66.528 1.00 13.83 337 TYR A O 1
ATOM 2082 N N . GLN A 1 313 ? -25.186 39.427 66.092 1.00 14.08 338 GLN A N 1
ATOM 2083 C CA . GLN A 1 313 ? -25.443 38.022 65.833 1.00 15.20 338 GLN A CA 1
ATOM 2084 C C . GLN A 1 313 ? -25.100 37.681 64.372 1.00 16.45 338 GLN A C 1
ATOM 2085 O O . GLN A 1 313 ? -25.403 38.468 63.447 1.00 16.53 338 GLN A O 1
ATOM 2091 N N . LEU A 1 314 ? -24.493 36.504 64.177 1.00 17.21 339 LEU A N 1
ATOM 2092 C CA . LEU A 1 314 ? -24.088 36.050 62.832 1.00 18.85 339 LEU A CA 1
ATOM 2093 C C . LEU A 1 314 ? -25.246 35.611 61.950 1.00 19.44 339 LEU A C 1
ATOM 2094 O O . LEU A 1 314 ? -26.244 35.094 62.471 1.00 20.30 339 LEU A O 1
ATOM 2099 N N . GLY A 1 315 ? -25.086 35.833 60.630 1.00 21.16 340 GLY A N 1
ATOM 2100 C CA . GLY A 1 315 ? -25.989 35.344 59.555 1.00 22.44 340 GLY A CA 1
ATOM 2101 C C . GLY A 1 315 ? -27.444 35.029 59.946 1.00 23.40 340 GLY A C 1
ATOM 2102 O O . GLY A 1 315 ? -28.409 35.544 59.329 1.00 24.05 340 GLY A O 1
ATOM 2103 N N . VAL B 1 6 ? -15.395 52.647 111.335 1.00 35.74 31 VAL B N 1
ATOM 2104 C CA . VAL B 1 6 ? -16.684 52.097 111.815 1.00 35.96 31 VAL B CA 1
ATOM 2105 C C . VAL B 1 6 ? -17.002 50.701 111.242 1.00 35.95 31 VAL B C 1
ATOM 2106 O O . VAL B 1 6 ? -17.444 49.811 111.970 1.00 36.33 31 VAL B O 1
ATOM 2108 N N . VAL B 1 7 ? -16.776 50.538 109.937 1.00 35.55 32 VAL B N 1
ATOM 2109 C CA . VAL B 1 7 ? -16.855 49.260 109.219 1.00 34.88 32 VAL B CA 1
ATOM 2110 C C . VAL B 1 7 ? -18.235 48.675 109.018 1.00 34.82 32 VAL B C 1
ATOM 2111 O O . VAL B 1 7 ? -18.606 47.686 109.621 1.00 34.46 32 VAL B O 1
ATOM 2115 N N . ARG B 1 8 ? -18.972 49.289 108.113 1.00 35.01 33 ARG B N 1
ATOM 2116 C CA . ARG B 1 8 ? -20.247 48.768 107.651 1.00 35.50 33 ARG B CA 1
ATOM 2117 C C . ARG B 1 8 ? -20.023 47.870 106.479 1.00 34.68 33 ARG B C 1
ATOM 2118 O O . ARG B 1 8 ? -18.944 47.841 105.918 1.00 35.10 33 ARG B O 1
ATOM 2126 N N . THR B 1 9 ? -21.077 47.162 106.110 1.00 34.12 34 THR B N 1
ATOM 2127 C CA . THR B 1 9 ? -21.086 46.273 104.974 1.00 33.21 34 THR B CA 1
ATOM 2128 C C . THR B 1 9 ? -22.041 46.784 103.894 1.00 32.58 34 THR B C 1
ATOM 2129 O O . THR B 1 9 ? -22.567 47.882 104.001 1.00 33.07 34 THR B O 1
ATOM 2133 N N . LYS B 1 10 ? -22.236 45.987 102.848 1.00 31.71 35 LYS B N 1
ATOM 2134 C CA . LYS B 1 10 ? -23.112 46.352 101.738 1.00 30.70 35 LYS B CA 1
ATOM 2135 C C . LYS B 1 10 ? -24.552 45.889 101.965 1.00 29.62 35 LYS B C 1
ATOM 2136 O O . LYS B 1 10 ? -25.449 46.238 101.198 1.00 29.86 35 LYS B O 1
ATOM 2138 N N . ILE B 1 11 ? -24.766 45.095 103.001 1.00 27.87 36 ILE B N 1
ATOM 2139 C CA . ILE B 1 11 ? -26.086 44.599 103.294 1.00 26.15 36 ILE B CA 1
ATOM 2140 C C . ILE B 1 11 ? -26.584 45.325 104.558 1.00 25.03 36 ILE B C 1
ATOM 2141 O O . ILE B 1 11 ? -26.069 45.075 105.647 1.00 24.91 36 ILE B O 1
ATOM 2146 N N . PRO B 1 12 ? -27.548 46.246 104.418 1.00 23.79 37 PRO B N 1
ATOM 2147 C CA . PRO B 1 12 ? -28.029 47.009 105.588 1.00 22.89 37 PRO B CA 1
ATOM 2148 C C . PRO B 1 12 ? -28.612 46.141 106.714 1.00 21.89 37 PRO B C 1
ATOM 2149 O O . PRO B 1 12 ? -28.308 46.351 107.873 1.00 20.82 37 PRO B O 1
ATOM 2153 N N . MET B 1 13 ? -29.395 45.144 106.340 1.00 21.42 38 MET B N 1
ATOM 2154 C CA . MET B 1 13 ? -29.888 44.190 107.286 1.00 21.52 38 MET B CA 1
ATOM 2155 C C . MET B 1 13 ? -28.777 43.596 108.101 1.00 21.88 38 MET B C 1
ATOM 2156 O O . MET B 1 13 ? -28.990 43.204 109.242 1.00 21.76 38 MET B O 1
ATOM 2161 N N . MET B 1 14 ? -27.577 43.516 107.554 1.00 21.70 39 MET B N 1
ATOM 2162 C CA . MET B 1 14 ? -26.544 42.937 108.382 1.00 21.67 39 MET B CA 1
ATOM 2163 C C . MET B 1 14 ? -25.808 43.995 109.167 1.00 19.78 39 MET B C 1
ATOM 2164 O O . MET B 1 14 ? -25.336 43.724 110.247 1.00 19.75 39 MET B O 1
ATOM 2169 N N . ASN B 1 15 ? -25.816 45.229 108.700 1.00 18.02 40 ASN B N 1
ATOM 2170 C CA . ASN B 1 15 ? -25.430 46.320 109.580 1.00 17.22 40 ASN B CA 1
ATOM 2171 C C . ASN B 1 15 ? -26.411 46.534 110.770 1.00 16.23 40 ASN B C 1
ATOM 2172 O O . ASN B 1 15 ? -26.020 47.011 111.815 1.00 15.58 40 ASN B O 1
ATOM 2177 N N . ILE B 1 16 ? -27.684 46.194 110.587 1.00 15.26 41 ILE B N 1
ATOM 2178 C CA . ILE B 1 16 ? -28.620 46.303 111.654 1.00 15.30 41 ILE B CA 1
ATOM 2179 C C . ILE B 1 16 ? -28.410 45.160 112.672 1.00 15.07 41 ILE B C 1
ATOM 2180 O O . ILE B 1 16 ? -28.293 45.428 113.874 1.00 14.38 41 ILE B O 1
ATOM 2185 N N . ALA B 1 17 ? -28.315 43.912 112.190 1.00 14.91 42 ALA B N 1
ATOM 2186 C CA . ALA B 1 17 ? -27.975 42.818 113.072 1.00 14.55 42 ALA B CA 1
ATOM 2187 C C . ALA B 1 17 ? -26.711 43.112 113.885 1.00 14.85 42 ALA B C 1
ATOM 2188 O O . ALA B 1 17 ? -26.673 42.830 115.066 1.00 14.83 42 ALA B O 1
ATOM 2190 N N . LEU B 1 18 ? -25.678 43.675 113.265 1.00 15.32 43 LEU B N 1
ATOM 2191 C CA . LEU B 1 18 ? -24.418 43.888 113.966 1.00 16.45 43 LEU B CA 1
ATOM 2192 C C . LEU B 1 18 ? -24.449 45.022 114.974 1.00 17.06 43 LEU B C 1
ATOM 2193 O O . LEU B 1 18 ? -23.766 44.929 116.023 1.00 17.48 43 LEU B O 1
ATOM 2198 N N . SER B 1 19 ? -25.200 46.091 114.680 1.00 16.86 44 SER B N 1
ATOM 2199 C CA . SER B 1 19 ? -25.107 47.301 115.481 1.00 16.96 44 SER B CA 1
ATOM 2200 C C . SER B 1 19 ? -26.462 47.926 115.864 1.00 17.33 44 SER B C 1
ATOM 2201 O O . SER B 1 19 ? -26.494 48.863 116.661 1.00 17.21 44 SER B O 1
ATOM 2204 N N . GLY B 1 20 ? -27.555 47.420 115.288 1.00 17.66 45 GLY B N 1
ATOM 2205 C CA . GLY B 1 20 ? -28.892 47.865 115.646 1.00 18.41 45 GLY B CA 1
ATOM 2206 C C . GLY B 1 20 ? -29.366 49.086 114.877 1.00 19.22 45 GLY B C 1
ATOM 2207 O O . GLY B 1 20 ? -30.483 49.549 115.094 1.00 18.99 45 GLY B O 1
ATOM 2208 N N . GLU B 1 21 ? -28.514 49.602 113.984 1.00 19.76 46 GLU B N 1
ATOM 2209 C CA . GLU B 1 21 ? -28.842 50.730 113.099 1.00 21.26 46 GLU B CA 1
ATOM 2210 C C . GLU B 1 21 ? -28.314 50.553 111.625 1.00 22.44 46 GLU B C 1
ATOM 2211 O O . GLU B 1 21 ? -27.364 49.794 111.361 1.00 21.94 46 GLU B O 1
ATOM 2217 N N . ILE B 1 22 ? -28.928 51.292 110.694 1.00 23.79 47 ILE B N 1
ATOM 2218 C CA . ILE B 1 22 ? -28.688 51.174 109.258 1.00 24.30 47 ILE B CA 1
ATOM 2219 C C . ILE B 1 22 ? -27.291 51.597 108.884 1.00 25.30 47 ILE B C 1
ATOM 2220 O O . ILE B 1 22 ? -26.677 51.086 107.946 1.00 24.74 47 ILE B O 1
ATOM 2225 N N . THR B 1 23 ? -26.776 52.503 109.689 1.00 26.76 48 THR B N 1
ATOM 2226 C CA . THR B 1 23 ? -25.504 53.115 109.427 1.00 28.27 48 THR B CA 1
ATOM 2227 C C . THR B 1 23 ? -24.331 52.497 110.232 1.00 28.83 48 THR B C 1
ATOM 2228 O O . THR B 1 23 ? -23.185 52.931 110.104 1.00 28.55 48 THR B O 1
ATOM 2232 N N . GLY B 1 24 ? -24.603 51.455 111.026 1.00 29.15 49 GLY B N 1
ATOM 2233 C CA . GLY B 1 24 ? -23.561 50.867 111.857 1.00 28.90 49 GLY B CA 1
ATOM 2234 C C . GLY B 1 24 ? -22.981 49.596 111.264 1.00 28.91 49 GLY B C 1
ATOM 2235 O O . GLY B 1 24 ? -23.356 49.172 110.167 1.00 28.91 49 GLY B O 1
ATOM 2236 N N . GLY B 1 25 ? -22.091 48.953 112.017 1.00 28.52 50 GLY B N 1
ATOM 2237 C CA . GLY B 1 25 ? -21.465 47.755 111.503 1.00 27.95 50 GLY B CA 1
ATOM 2238 C C . GLY B 1 25 ? -20.791 46.964 112.579 1.00 27.87 50 GLY B C 1
ATOM 2239 O O . GLY B 1 25 ? -21.214 46.982 113.713 1.00 27.58 50 GLY B O 1
ATOM 2240 N N . MET B 1 26 ? -19.730 46.274 112.196 1.00 27.75 51 MET B N 1
ATOM 2241 C CA . MET B 1 26 ? -19.026 45.372 113.079 1.00 27.77 51 MET B CA 1
ATOM 2242 C C . MET B 1 26 ? -18.154 46.128 114.036 1.00 26.62 51 MET B C 1
ATOM 2243 O O . MET B 1 26 ? -17.657 47.205 113.725 1.00 26.00 51 MET B O 1
ATOM 2248 N N . GLN B 1 27 ? -17.979 45.555 115.213 1.00 25.57 52 GLN B N 1
ATOM 2249 C CA . GLN B 1 27 ? -17.099 46.157 116.190 1.00 24.76 52 GLN B CA 1
ATOM 2250 C C . GLN B 1 27 ? -16.148 45.110 116.653 1.00 22.70 52 GLN B C 1
ATOM 2251 O O . GLN B 1 27 ? -16.285 43.934 116.305 1.00 22.13 52 GLN B O 1
ATOM 2257 N N . SER B 1 28 ? -15.216 45.541 117.495 1.00 21.01 53 SER B N 1
ATOM 2258 C CA . SER B 1 28 ? -14.222 44.632 118.043 1.00 19.41 53 SER B CA 1
ATOM 2259 C C . SER B 1 28 ? -14.940 43.576 118.885 1.00 17.48 53 SER B C 1
ATOM 2260 O O . SER B 1 28 ? -16.058 43.800 119.318 1.00 17.23 53 SER B O 1
ATOM 2263 N N . GLY B 1 29 ? -14.337 42.409 119.050 1.00 15.82 54 GLY B N 1
ATOM 2264 C CA . GLY B 1 29 ? -14.995 41.343 119.773 1.00 13.90 54 GLY B CA 1
ATOM 2265 C C . GLY B 1 29 ? -15.091 40.006 119.080 1.00 13.29 54 GLY B C 1
ATOM 2266 O O . GLY B 1 29 ? -14.811 39.863 117.881 1.00 13.00 54 GLY B O 1
ATOM 2267 N N . LEU B 1 30 ? -15.514 39.007 119.830 1.00 12.24 55 LEU B N 1
ATOM 2268 C CA . LEU B 1 30 ? -15.658 37.699 119.257 1.00 11.90 55 LEU B CA 1
ATOM 2269 C C . LEU B 1 30 ? -17.090 37.543 118.806 1.00 11.54 55 LEU B C 1
ATOM 2270 O O . LEU B 1 30 ? -17.977 37.542 119.645 1.00 11.03 55 LEU B O 1
ATOM 2275 N N . LEU B 1 31 ? -17.312 37.443 117.483 1.00 11.36 56 LEU B N 1
ATOM 2276 C CA . LEU B 1 31 ? -18.637 37.200 116.927 1.00 10.80 56 LEU B CA 1
ATOM 2277 C C . LEU B 1 31 ? -18.749 35.756 116.513 1.00 10.41 56 LEU B C 1
ATOM 2278 O O . LEU B 1 31 ? -17.956 35.251 115.732 1.00 10.88 56 LEU B O 1
ATOM 2283 N N . ILE B 1 32 ? -19.724 35.037 117.030 1.00 10.19 57 ILE B N 1
ATOM 2284 C CA . ILE B 1 32 ? -19.877 33.673 116.556 1.00 10.40 57 ILE B CA 1
ATOM 2285 C C . ILE B 1 32 ? -21.007 33.572 115.543 1.00 10.13 57 ILE B C 1
ATOM 2286 O O . ILE B 1 32 ? -22.087 34.136 115.737 1.00 10.36 57 ILE B O 1
ATOM 2291 N N . LEU B 1 33 ? -20.718 32.902 114.429 1.00 10.22 58 LEU B N 1
ATOM 2292 C CA . LEU B 1 33 ? -21.737 32.597 113.450 1.00 9.55 58 LEU B CA 1
ATOM 2293 C C . LEU B 1 33 ? -22.063 31.137 113.579 1.00 8.82 58 LEU B C 1
ATOM 2294 O O . LEU B 1 33 ? -21.238 30.305 113.255 1.00 8.70 58 LEU B O 1
ATOM 2299 N N . ALA B 1 34 ? -23.258 30.816 114.070 1.00 7.90 59 ALA B N 1
ATOM 2300 C CA . ALA B 1 34 ? -23.571 29.407 114.365 1.00 7.73 59 ALA B CA 1
ATOM 2301 C C . ALA B 1 34 ? -24.802 28.882 113.655 1.00 7.57 59 ALA B C 1
ATOM 2302 O O . ALA B 1 34 ? -25.749 29.610 113.417 1.00 8.19 59 ALA B O 1
ATOM 2304 N N . GLY B 1 35 ? -24.826 27.591 113.372 1.00 7.74 60 GLY B N 1
ATOM 2305 C CA . GLY B 1 35 ? -26.039 26.997 112.810 1.00 7.70 60 GLY B CA 1
ATOM 2306 C C . GLY B 1 35 ? -25.612 25.847 111.929 1.00 7.79 60 GLY B C 1
ATOM 2307 O O . GLY B 1 35 ? -24.426 25.604 111.833 1.00 6.97 60 GLY B O 1
ATOM 2308 N N . PRO B 1 36 ? -26.569 25.148 111.277 1.00 9.15 61 PRO B N 1
ATOM 2309 C CA . PRO B 1 36 ? -26.251 24.012 110.392 1.00 10.07 61 PRO B CA 1
ATOM 2310 C C . PRO B 1 36 ? -25.352 24.452 109.242 1.00 11.45 61 PRO B C 1
ATOM 2311 O O . PRO B 1 36 ? -25.491 25.555 108.727 1.00 11.36 61 PRO B O 1
ATOM 2315 N N . SER B 1 37 ? -24.389 23.621 108.893 1.00 13.00 62 SER B N 1
ATOM 2316 C CA . SER B 1 37 ? -23.547 23.908 107.737 1.00 14.02 62 SER B CA 1
ATOM 2317 C C . SER B 1 37 ? -24.408 24.017 106.453 1.00 15.37 62 SER B C 1
ATOM 2318 O O . SER B 1 37 ? -25.562 23.529 106.414 1.00 15.25 62 SER B O 1
ATOM 2321 N N . LYS B 1 38 ? -23.844 24.646 105.415 1.00 16.43 63 LYS B N 1
ATOM 2322 C CA . LYS B 1 38 ? -24.583 24.988 104.167 1.00 17.54 63 LYS B CA 1
ATOM 2323 C C . LYS B 1 38 ? -25.683 26.027 104.419 1.00 17.63 63 LYS B C 1
ATOM 2324 O O . LYS B 1 38 ? -26.762 25.979 103.800 1.00 17.95 63 LYS B O 1
ATOM 2330 N N . SER B 1 39 ? -25.430 26.922 105.362 1.00 17.69 64 SER B N 1
ATOM 2331 C CA . SER B 1 39 ? -26.326 28.032 105.642 1.00 18.87 64 SER B CA 1
ATOM 2332 C C . SER B 1 39 ? -25.682 29.337 105.197 1.00 18.39 64 SER B C 1
ATOM 2333 O O . SER B 1 39 ? -26.175 30.404 105.529 1.00 18.33 64 SER B O 1
ATOM 2336 N N . PHE B 1 40 ? -24.576 29.277 104.461 1.00 18.21 65 PHE B N 1
ATOM 2337 C CA . PHE B 1 40 ? -23.909 30.536 104.067 1.00 17.19 65 PHE B CA 1
ATOM 2338 C C . PHE B 1 40 ? -23.280 31.372 105.230 1.00 15.96 65 PHE B C 1
ATOM 2339 O O . PHE B 1 40 ? -23.047 32.583 105.091 1.00 15.39 65 PHE B O 1
ATOM 2347 N N . LYS B 1 41 ? -22.941 30.702 106.342 1.00 14.83 66 LYS B N 1
ATOM 2348 C CA . LYS B 1 41 ? -22.220 31.348 107.466 1.00 13.65 66 LYS B CA 1
ATOM 2349 C C . LYS B 1 41 ? -20.830 31.877 107.050 1.00 13.76 66 LYS B C 1
ATOM 2350 O O . LYS B 1 41 ? -20.467 33.032 107.262 1.00 13.01 66 LYS B O 1
ATOM 2356 N N . SER B 1 42 ? -20.051 31.043 106.399 1.00 14.95 67 SER B N 1
ATOM 2357 C CA . SER B 1 42 ? -18.736 31.507 106.041 1.00 16.24 67 SER B CA 1
ATOM 2358 C C . SER B 1 42 ? -18.788 32.587 104.969 1.00 16.41 67 SER B C 1
ATOM 2359 O O . SER B 1 42 ? -17.943 33.463 105.007 1.00 17.37 67 SER B O 1
ATOM 2362 N N . ASN B 1 43 ? -19.798 32.618 104.087 1.00 16.19 68 ASN B N 1
ATOM 2363 C CA . ASN B 1 43 ? -19.918 33.759 103.175 1.00 16.06 68 ASN B CA 1
ATOM 2364 C C . ASN B 1 43 ? -20.281 35.009 103.824 1.00 15.30 68 ASN B C 1
ATOM 2365 O O . ASN B 1 43 ? -19.820 36.119 103.476 1.00 14.25 68 ASN B O 1
ATOM 2370 N N . PHE B 1 44 ? -21.217 34.824 104.725 1.00 14.31 69 PHE B N 1
ATOM 2371 C CA . PHE B 1 44 ? -21.627 35.888 105.556 1.00 14.37 69 PHE B CA 1
ATOM 2372 C C . PHE B 1 44 ? -20.410 36.420 106.339 1.00 13.06 69 PHE B C 1
ATOM 2373 O O . PHE B 1 44 ? -20.212 37.641 106.432 1.00 12.61 69 PHE B O 1
ATOM 2381 N N . GLY B 1 45 ? -19.549 35.511 106.796 1.00 11.45 70 GLY B N 1
ATOM 2382 C CA . GLY B 1 45 ? -18.356 35.911 107.578 1.00 11.05 70 GLY B CA 1
ATOM 2383 C C . GLY B 1 45 ? -17.329 36.601 106.710 1.00 10.66 70 GLY B C 1
ATOM 2384 O O . GLY B 1 45 ? -16.814 37.674 107.057 1.00 10.60 70 GLY B O 1
ATOM 2385 N N . LEU B 1 46 ? -17.065 35.998 105.546 1.00 11.06 71 LEU B N 1
ATOM 2386 C CA . LEU B 1 46 ? -16.217 36.622 104.510 1.00 11.48 71 LEU B CA 1
ATOM 2387 C C . LEU B 1 46 ? -16.698 38.025 104.085 1.00 11.52 71 LEU B C 1
ATOM 2388 O O . LEU B 1 46 ? -15.885 38.903 103.821 1.00 11.34 71 LEU B O 1
ATOM 2393 N N . THR B 1 47 ? -18.008 38.245 104.022 1.00 12.09 72 THR B N 1
ATOM 2394 C CA . THR B 1 47 ? -18.488 39.574 103.650 1.00 12.76 72 THR B CA 1
ATOM 2395 C C . THR B 1 47 ? -17.955 40.610 104.635 1.00 12.67 72 THR B C 1
ATOM 2396 O O . THR B 1 47 ? -17.493 41.685 104.204 1.00 13.39 72 THR B O 1
ATOM 2400 N N . MET B 1 48 ? -17.952 40.275 105.931 1.00 12.32 73 MET B N 1
ATOM 2401 C CA . MET B 1 48 ? -17.411 41.193 106.939 1.00 11.52 73 MET B CA 1
ATOM 2402 C C . MET B 1 48 ? -15.891 41.322 106.868 1.00 11.07 73 MET B C 1
ATOM 2403 O O . MET B 1 48 ? -15.347 42.416 107.035 1.00 10.87 73 MET B O 1
ATOM 2408 N N . VAL B 1 49 ? -15.198 40.216 106.644 1.00 10.24 74 VAL B N 1
ATOM 2409 C CA . VAL B 1 49 ? -13.758 40.276 106.538 1.00 9.35 74 VAL B CA 1
ATOM 2410 C C . VAL B 1 49 ? -13.391 41.206 105.376 1.00 9.54 74 VAL B C 1
ATOM 2411 O O . VAL B 1 49 ? -12.425 41.990 105.431 1.00 9.69 74 VAL B O 1
ATOM 2415 N N . SER B 1 50 ? -14.230 41.167 104.353 1.00 9.79 75 SER B N 1
ATOM 2416 C CA . SER B 1 50 ? -13.956 41.875 103.136 1.00 9.81 75 SER B CA 1
ATOM 2417 C C . SER B 1 50 ? -14.233 43.345 103.355 1.00 9.87 75 SER B C 1
ATOM 2418 O O . SER B 1 50 ? -13.443 44.186 102.945 1.00 9.97 75 SER B O 1
ATOM 2421 N N . SER B 1 51 ? -15.338 43.684 104.002 1.00 10.55 76 SER B N 1
ATOM 2422 C CA . SER B 1 51 ? -15.531 45.097 104.290 1.00 11.13 76 SER B CA 1
ATOM 2423 C C . SER B 1 51 ? -14.396 45.642 105.207 1.00 11.76 76 SER B C 1
ATOM 2424 O O . SER B 1 51 ? -13.965 46.784 105.057 1.00 12.04 76 SER B O 1
ATOM 2427 N N . TYR B 1 52 ? -13.897 44.831 106.132 1.00 12.32 77 TYR B N 1
ATOM 2428 C CA . TYR B 1 52 ? -12.887 45.329 107.087 1.00 13.12 77 TYR B CA 1
ATOM 2429 C C . TYR B 1 52 ? -11.619 45.653 106.341 1.00 14.35 77 TYR B C 1
ATOM 2430 O O . TYR B 1 52 ? -10.999 46.712 106.536 1.00 13.96 77 TYR B O 1
ATOM 2439 N N . MET B 1 53 ? -11.225 44.710 105.498 1.00 15.34 78 MET B N 1
ATOM 2440 C CA . MET B 1 53 ? -10.033 44.885 104.668 1.00 16.36 78 MET B CA 1
ATOM 2441 C C . MET B 1 53 ? -10.137 45.968 103.594 1.00 16.77 78 MET B C 1
ATOM 2442 O O . MET B 1 53 ? -9.141 46.544 103.219 1.00 16.11 78 MET B O 1
ATOM 2447 N N . ARG B 1 54 ? -11.347 46.260 103.149 1.00 17.41 79 ARG B N 1
ATOM 2448 C CA . ARG B 1 54 ? -11.608 47.332 102.188 1.00 17.95 79 ARG B CA 1
ATOM 2449 C C . ARG B 1 54 ? -11.474 48.694 102.865 1.00 17.91 79 ARG B C 1
ATOM 2450 O O . ARG B 1 54 ? -10.771 49.577 102.379 1.00 17.00 79 ARG B O 1
ATOM 2458 N N . GLN B 1 55 ? -12.146 48.858 103.999 1.00 18.67 80 GLN B N 1
ATOM 2459 C CA . GLN B 1 55 ? -11.998 50.066 104.799 1.00 19.01 80 GLN B CA 1
ATOM 2460 C C . GLN B 1 55 ? -10.544 50.311 105.284 1.00 18.89 80 GLN B C 1
ATOM 2461 O O . GLN B 1 55 ? -10.096 51.457 105.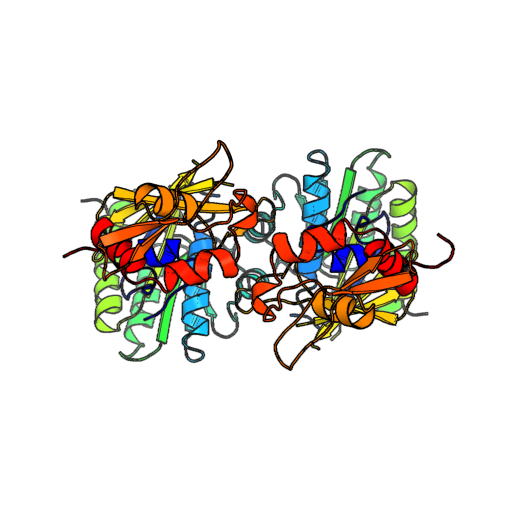360 1.00 18.72 80 GLN B O 1
ATOM 2467 N N . TYR B 1 56 ? -9.803 49.240 105.570 1.00 18.65 81 TYR B N 1
ATOM 2468 C CA . TYR B 1 56 ? -8.407 49.368 105.988 1.00 18.62 81 TYR B CA 1
ATOM 2469 C C . TYR B 1 56 ? -7.415 48.638 105.059 1.00 18.48 81 TYR B C 1
ATOM 2470 O O . TYR B 1 56 ? -6.969 47.524 105.363 1.00 18.31 81 TYR B O 1
ATOM 2479 N N . PRO B 1 57 ? -7.038 49.280 103.930 1.00 18.34 82 PRO B N 1
ATOM 2480 C CA . PRO B 1 57 ? -6.130 48.619 102.944 1.00 18.62 82 PRO B CA 1
ATOM 2481 C C . PRO B 1 57 ? -4.861 48.192 103.684 1.00 18.58 82 PRO B C 1
ATOM 2482 O O . PRO B 1 57 ? -4.016 47.453 103.199 1.00 18.58 82 PRO B O 1
ATOM 2486 N N . ASP B 1 58 ? -4.805 48.699 104.898 1.00 18.96 83 ASP B N 1
ATOM 2487 C CA . ASP B 1 58 ? -3.823 48.443 105.922 1.00 19.28 83 ASP B CA 1
ATOM 2488 C C . ASP B 1 58 ? -3.881 46.983 106.437 1.00 18.64 83 ASP B C 1
ATOM 2489 O O . ASP B 1 58 ? -2.854 46.343 106.671 1.00 18.17 83 ASP B O 1
ATOM 2494 N N . ALA B 1 59 ? -5.109 46.495 106.616 1.00 17.77 84 ALA B N 1
ATOM 2495 C CA . ALA B 1 59 ? -5.399 45.368 107.488 1.00 16.87 84 ALA B CA 1
ATOM 2496 C C . ALA B 1 59 ? -4.849 44.039 107.019 1.00 16.44 84 ALA B C 1
ATOM 2497 O O . ALA B 1 59 ? -4.557 43.829 105.827 1.00 16.66 84 ALA B O 1
ATOM 2499 N N . VAL B 1 60 ? -4.677 43.136 107.970 1.00 15.43 85 VAL B N 1
ATOM 2500 C CA . VAL B 1 60 ? -4.361 41.764 107.635 1.00 14.55 85 VAL B CA 1
ATOM 2501 C C . VAL B 1 60 ? -5.412 40.888 108.271 1.00 13.94 85 VAL B C 1
ATOM 2502 O O . VAL B 1 60 ? -6.046 41.284 109.243 1.00 13.69 85 VAL B O 1
ATOM 2506 N N . CYS B 1 61 ? -5.627 39.724 107.662 1.00 13.59 86 CYS B N 1
ATOM 2507 C CA . CYS B 1 61 ? -6.560 38.763 108.175 1.00 13.05 86 CYS B CA 1
ATOM 2508 C C . CYS B 1 61 ? -5.793 37.595 108.735 1.00 12.79 86 CYS B C 1
ATOM 2509 O O . CYS B 1 61 ? -4.894 37.068 108.072 1.00 12.93 86 CYS B O 1
ATOM 2512 N N . LEU B 1 62 ? -6.133 37.204 109.969 1.00 12.38 87 LEU B N 1
ATOM 2513 C CA . LEU B 1 62 ? -5.535 36.006 110.564 1.00 11.95 87 LEU B CA 1
ATOM 2514 C C . LEU B 1 62 ? -6.545 34.913 110.329 1.00 11.86 87 LEU B C 1
ATOM 2515 O O . LEU B 1 62 ? -7.669 34.968 110.871 1.00 11.53 87 LEU B O 1
ATOM 2520 N N . PHE B 1 63 ? -6.189 33.957 109.464 1.00 11.50 88 PHE B N 1
ATOM 2521 C CA . PHE B 1 63 ? -7.174 32.989 109.020 1.00 11.18 88 PHE B CA 1
ATOM 2522 C C . PHE B 1 63 ? -6.877 31.647 109.644 1.00 10.67 88 PHE B C 1
ATOM 2523 O O . PHE B 1 63 ? -5.864 31.011 109.366 1.00 11.31 88 PHE B O 1
ATOM 2531 N N . TYR B 1 64 ? -7.747 31.228 110.551 1.00 10.17 89 TYR B N 1
ATOM 2532 C CA . TYR B 1 64 ? -7.505 29.952 111.198 1.00 9.48 89 TYR B CA 1
ATOM 2533 C C . TYR B 1 64 ? -8.435 29.020 110.521 1.00 8.90 89 TYR B C 1
ATOM 2534 O O . TYR B 1 64 ? -9.640 29.255 110.428 1.00 7.26 89 TYR B O 1
ATOM 2543 N N . ASP B 1 65 ? -7.848 27.980 109.983 1.00 9.18 90 ASP B N 1
ATOM 2544 C CA . ASP B 1 65 ? -8.544 27.194 109.021 1.00 9.91 90 ASP B CA 1
ATOM 2545 C C . ASP B 1 65 ? -8.482 25.769 109.443 1.00 9.97 90 ASP B C 1
ATOM 2546 O O . ASP B 1 65 ? -7.407 25.173 109.429 1.00 10.44 90 ASP B O 1
ATOM 2551 N N . SER B 1 66 ? -9.634 25.205 109.767 1.00 9.80 91 SER B N 1
ATOM 2552 C CA . SER B 1 66 ? -9.708 23.759 109.982 1.00 10.03 91 SER B CA 1
ATOM 2553 C C . SER B 1 66 ? -10.555 23.074 108.932 1.00 10.57 91 SER B C 1
ATOM 2554 O O . SER B 1 66 ? -10.669 21.880 108.941 1.00 10.21 91 SER B O 1
ATOM 2557 N N . GLU B 1 67 ? -11.225 23.840 108.080 1.00 11.99 92 GLU B N 1
ATOM 2558 C CA . GLU B 1 67 ? -12.051 23.246 106.999 1.00 13.33 92 GLU B CA 1
ATOM 2559 C C . GLU B 1 67 ? -11.408 23.105 105.615 1.00 13.65 92 GLU B C 1
ATOM 2560 O O . GLU B 1 67 ? -11.758 22.185 104.897 1.00 14.01 92 GLU B O 1
ATOM 2566 N N . PHE B 1 68 ? -10.492 24.000 105.239 1.00 13.96 93 PHE B N 1
ATOM 2567 C CA . PHE B 1 68 ? -9.880 24.003 103.871 1.00 14.66 93 PHE B CA 1
ATOM 2568 C C . PHE B 1 68 ? -10.889 24.144 102.732 1.00 13.89 93 PHE B C 1
ATOM 2569 O O . PHE B 1 68 ? -10.740 23.523 101.690 1.00 14.51 93 PHE B O 1
ATOM 2577 N N . GLY B 1 69 ? -11.929 24.935 102.930 1.00 12.93 94 GLY B N 1
ATOM 2578 C CA . GLY B 1 69 ? -12.867 25.177 101.860 1.00 12.03 94 GLY B CA 1
ATOM 2579 C C . GLY B 1 69 ? -12.673 26.550 101.255 1.00 11.41 94 GLY B C 1
ATOM 2580 O O . GLY B 1 69 ? -13.160 26.839 100.145 1.00 11.63 94 GLY B O 1
ATOM 2581 N N . ILE B 1 70 ? -11.947 27.400 101.960 1.00 10.50 95 ILE B N 1
ATOM 2582 C CA . ILE B 1 70 ? -11.789 28.757 101.538 1.00 9.73 95 ILE B CA 1
ATOM 2583 C C . ILE B 1 70 ? -10.385 28.921 101.052 1.00 9.33 95 ILE B C 1
ATOM 2584 O O . ILE B 1 70 ? -9.471 29.022 101.875 1.00 9.97 95 ILE B O 1
ATOM 2589 N N . THR B 1 71 ? -10.248 28.931 99.719 1.00 8.10 96 THR B N 1
ATOM 2590 C CA . THR B 1 71 ? -8.998 29.065 98.972 1.00 6.55 96 THR B CA 1
ATOM 2591 C C . THR B 1 71 ? -8.736 30.523 98.552 1.00 6.30 96 THR B C 1
ATOM 2592 O O . THR B 1 71 ? -9.635 31.346 98.629 1.00 6.80 96 THR B O 1
ATOM 2596 N N . PRO B 1 72 ? -7.508 30.850 98.115 1.00 5.52 97 PRO B N 1
ATOM 2597 C CA . PRO B 1 72 ? -7.230 32.122 97.475 1.00 6.07 97 PRO B CA 1
ATOM 2598 C C . PRO B 1 72 ? -8.297 32.571 96.461 1.00 7.18 97 PRO B C 1
ATOM 2599 O O . PRO B 1 72 ? -8.830 33.683 96.619 1.00 7.59 97 PRO B O 1
ATOM 2603 N N . ALA B 1 73 ? -8.651 31.721 95.479 1.00 7.36 98 ALA B N 1
ATOM 2604 C CA . ALA B 1 73 ? -9.686 32.026 94.502 1.00 8.23 98 ALA B CA 1
ATOM 2605 C C . ALA B 1 73 ? -11.033 32.326 95.131 1.00 8.57 98 ALA B C 1
ATOM 2606 O O . ALA B 1 73 ? -11.746 33.236 94.708 1.00 9.16 98 ALA B O 1
ATOM 2608 N N . TYR B 1 74 ? -11.413 31.563 96.142 1.00 8.97 99 TYR B N 1
ATOM 2609 C CA . TYR B 1 74 ? -12.676 31.824 96.819 1.00 8.62 99 TYR B CA 1
ATOM 2610 C C . TYR B 1 74 ? -12.603 33.194 97.498 1.00 8.72 99 TYR B C 1
ATOM 2611 O O . TYR B 1 74 ? -13.528 34.049 97.393 1.00 8.40 99 TYR B O 1
ATOM 2620 N N . LEU B 1 75 ? -11.485 33.430 98.168 1.00 8.30 100 LEU B N 1
ATOM 2621 C CA . LEU B 1 75 ? -11.254 34.747 98.770 1.00 7.82 100 LEU B CA 1
ATOM 2622 C C . LEU B 1 75 ? -11.410 35.881 97.781 1.00 7.88 100 LEU B C 1
ATOM 2623 O O . LEU B 1 75 ? -12.195 36.787 98.034 1.00 7.21 100 LEU B O 1
ATOM 2628 N N . ARG B 1 76 ? -10.716 35.802 96.631 1.00 7.35 101 ARG B N 1
ATOM 2629 C CA . ARG B 1 76 ? -10.808 36.854 95.626 1.00 8.42 101 ARG B CA 1
ATOM 2630 C C . ARG B 1 76 ? -12.250 37.059 95.196 1.00 8.78 101 ARG B C 1
ATOM 2631 O O . ARG B 1 76 ? -12.703 38.182 95.021 1.00 9.32 101 ARG B O 1
ATOM 2639 N N . SER B 1 77 ? -13.005 35.985 95.057 1.00 9.54 102 SER B N 1
ATOM 2640 C CA . SER B 1 77 ? -14.363 36.161 94.549 1.00 10.54 102 SER B CA 1
ATOM 2641 C C . SER B 1 77 ? -15.267 36.830 95.541 1.00 11.55 102 SER B C 1
ATOM 2642 O O . SER B 1 77 ? -16.311 37.354 95.152 1.00 12.04 102 SER B O 1
ATOM 2645 N N . MET B 1 78 ? -14.893 36.749 96.833 1.00 12.23 103 MET B N 1
ATOM 2646 C CA . MET B 1 78 ? -15.571 37.469 97.902 1.00 13.17 103 MET B CA 1
ATOM 2647 C C . MET B 1 78 ? -14.889 38.813 98.179 1.00 13.94 103 MET B C 1
ATOM 2648 O O . MET B 1 78 ? -15.273 39.531 99.049 1.00 14.48 103 MET B O 1
ATOM 2653 N N . GLY B 1 79 ? -13.845 39.149 97.456 1.00 14.93 104 GLY B N 1
ATOM 2654 C CA . GLY B 1 79 ? -13.301 40.501 97.542 1.00 15.59 104 GLY B CA 1
ATOM 2655 C C . GLY B 1 79 ? -12.238 40.666 98.609 1.00 15.82 104 GLY B C 1
ATOM 2656 O O . GLY B 1 79 ? -11.824 41.761 98.932 1.00 16.00 104 GLY B O 1
ATOM 2657 N N . VAL B 1 80 ? -11.778 39.555 99.137 1.00 16.20 105 VAL B N 1
ATOM 2658 C CA . VAL B 1 80 ? -10.644 39.576 100.017 1.00 16.18 105 VAL B CA 1
ATOM 2659 C C . VAL B 1 80 ? -9.397 39.306 99.191 1.00 16.46 105 VAL B C 1
ATOM 2660 O O . VAL B 1 80 ? -9.347 38.375 98.394 1.00 16.50 105 VAL B O 1
ATOM 2664 N N . ASP B 1 81 ? -8.394 40.140 99.379 1.00 16.67 106 ASP B N 1
ATOM 2665 C CA . ASP B 1 81 ? -7.117 39.947 98.754 1.00 17.34 106 ASP B CA 1
ATOM 2666 C C . ASP B 1 81 ? -6.335 38.886 99.548 1.00 16.62 106 ASP B C 1
ATOM 2667 O O . ASP B 1 81 ? -5.923 39.129 100.686 1.00 16.26 106 ASP B O 1
ATOM 2672 N N . PRO B 1 82 ? -6.126 37.703 98.946 1.00 16.32 107 PRO B N 1
ATOM 2673 C CA . PRO B 1 82 ? -5.396 36.636 99.602 1.00 16.26 107 PRO B CA 1
ATOM 2674 C C . PRO B 1 82 ? -3.973 37.029 100.045 1.00 16.10 107 PRO B C 1
ATOM 2675 O O . PRO B 1 82 ? -3.458 36.437 100.994 1.00 15.13 107 PRO B O 1
ATOM 2679 N N . GLU B 1 83 ? -3.352 38.005 99.378 1.00 16.41 108 GLU B N 1
ATOM 2680 C CA . GLU B 1 83 ? -1.963 38.402 99.706 1.00 16.81 108 GLU B CA 1
ATOM 2681 C C . GLU B 1 83 ? -1.838 38.982 101.124 1.00 15.70 108 GLU B C 1
ATOM 2682 O O . GLU B 1 83 ? -0.746 38.987 101.701 1.00 15.94 108 GLU B O 1
ATOM 2688 N N . ARG B 1 84 ? -2.974 39.438 101.654 1.00 15.04 109 ARG B N 1
ATOM 2689 C CA . ARG B 1 84 ? -3.112 40.052 102.958 1.00 14.19 109 ARG B CA 1
ATOM 2690 C C . ARG B 1 84 ? -3.720 39.092 103.996 1.00 14.20 109 ARG B C 1
ATOM 2691 O O . ARG B 1 84 ? -4.240 39.520 105.052 1.00 14.23 109 ARG B O 1
ATOM 2699 N N . VAL B 1 85 ? -3.642 37.790 103.706 1.00 13.86 110 VAL B N 1
ATOM 2700 C CA . VAL B 1 85 ? -4.243 36.808 104.585 1.00 13.02 110 VAL B CA 1
ATOM 2701 C C . VAL B 1 85 ? -3.176 35.896 105.107 1.00 13.44 110 VAL B C 1
ATOM 2702 O O . VAL B 1 85 ? -2.460 35.289 104.340 1.00 13.86 110 VAL B O 1
ATOM 2706 N N . ILE B 1 86 ? -3.048 35.821 106.423 1.00 13.80 111 ILE B N 1
ATOM 2707 C CA . ILE B 1 86 ? -2.107 34.896 107.007 1.00 13.66 111 ILE B CA 1
ATOM 2708 C C . ILE B 1 86 ? -2.911 33.657 107.321 1.00 13.71 111 ILE B C 1
ATOM 2709 O O . ILE B 1 86 ? -3.833 33.667 108.148 1.00 14.32 111 ILE B O 1
ATOM 2714 N N . HIS B 1 87 ? -2.577 32.591 106.634 1.00 13.85 112 HIS B N 1
ATOM 2715 C CA . HIS B 1 87 ? -3.328 31.367 106.722 1.00 13.70 112 HIS B CA 1
ATOM 2716 C C . HIS B 1 87 ? -2.720 30.397 107.735 1.00 13.65 112 HIS B C 1
ATOM 2717 O O . HIS B 1 87 ? -1.588 29.943 107.563 1.00 13.44 112 HIS B O 1
ATOM 2724 N N . THR B 1 88 ? -3.477 30.025 108.754 1.00 13.51 113 THR B N 1
ATOM 2725 C CA . THR B 1 88 ? -2.968 29.007 109.690 1.00 13.87 113 THR B CA 1
ATOM 2726 C C . THR B 1 88 ? -3.856 27.743 109.750 1.00 13.84 113 THR B C 1
ATOM 2727 O O . THR B 1 88 ? -4.927 27.765 110.348 1.00 14.04 113 THR B O 1
ATOM 2731 N N . PRO B 1 89 ? -3.420 26.635 109.126 1.00 13.79 114 PRO B N 1
ATOM 2732 C CA . PRO B 1 89 ? -4.130 25.373 109.435 1.00 13.80 114 PRO B CA 1
ATOM 2733 C C . PRO B 1 89 ? -4.098 25.036 110.947 1.00 14.25 114 PRO B C 1
ATOM 2734 O O . PRO B 1 89 ? -3.037 25.152 111.611 1.00 14.21 114 PRO B O 1
ATOM 2738 N N . V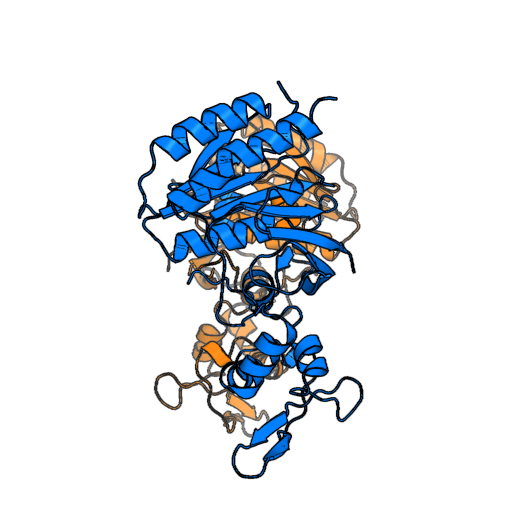AL B 1 90 ? -5.249 24.610 111.468 1.00 14.41 115 VAL B N 1
ATOM 2739 C CA . VAL B 1 90 ? -5.342 24.118 112.824 1.00 15.14 115 VAL B CA 1
ATOM 2740 C C . VAL B 1 90 ? -6.003 22.730 112.845 1.00 15.83 115 VAL B C 1
ATOM 2741 O O . VAL B 1 90 ? -6.976 22.499 112.114 1.00 16.38 115 VAL B O 1
ATOM 2745 N N . GLN B 1 91 ? -5.481 21.822 113.670 1.00 16.65 116 GLN B N 1
ATOM 2746 C CA . GLN B 1 91 ? -6.072 20.494 113.866 1.00 17.39 116 GLN B CA 1
ATOM 2747 C C . GLN B 1 91 ? -6.667 20.231 115.260 1.00 17.17 116 GLN B C 1
ATOM 2748 O O . GLN B 1 91 ? -7.198 19.138 115.494 1.00 17.26 116 GLN B O 1
ATOM 2754 N N . SER B 1 92 ? -6.562 21.200 116.184 1.00 16.20 117 SER B N 1
ATOM 2755 C CA . SER B 1 92 ? -7.142 21.054 117.529 1.00 14.91 117 SER B CA 1
ATOM 2756 C C . SER B 1 92 ? -7.416 22.406 118.167 1.00 14.23 117 SER B C 1
ATOM 2757 O O . SER B 1 92 ? -6.887 23.421 117.730 1.00 14.25 117 SER B O 1
ATOM 2760 N N . LEU B 1 93 ? -8.213 22.420 119.228 1.00 13.12 118 LEU B N 1
ATOM 2761 C CA . LEU B 1 93 ? -8.435 23.646 119.987 1.00 13.27 118 LEU B CA 1
ATOM 2762 C C . LEU B 1 93 ? -7.154 24.137 120.667 1.00 13.43 118 LEU B C 1
ATOM 2763 O O . LEU B 1 93 ? -6.848 25.331 120.620 1.00 13.22 118 LEU B O 1
ATOM 2768 N N . GLU B 1 94 ? -6.414 23.195 121.274 1.00 14.68 119 GLU B N 1
ATOM 2769 C CA . GLU B 1 94 ? -5.098 23.438 121.911 1.00 15.86 119 GLU B CA 1
ATOM 2770 C C . GLU B 1 94 ? -4.224 24.230 120.920 1.00 16.26 119 GLU B C 1
ATOM 2771 O O . GLU B 1 94 ? -3.836 25.399 121.168 1.00 15.85 119 GLU B O 1
ATOM 2777 N N . GLN B 1 95 ? -3.982 23.606 119.772 1.00 16.30 120 GLN B N 1
ATOM 2778 C CA . GLN B 1 95 ? -3.177 24.213 118.726 1.00 16.81 120 GLN B CA 1
ATOM 2779 C C . GLN B 1 95 ? -3.694 25.594 118.315 1.00 16.31 120 GLN B C 1
ATOM 2780 O O . GLN B 1 95 ? -2.911 26.540 118.202 1.00 16.50 120 GLN B O 1
ATOM 2786 N N . LEU B 1 96 ? -5.001 25.702 118.094 1.00 15.96 121 LEU B N 1
ATOM 2787 C CA . LEU B 1 96 ? -5.632 26.990 117.776 1.00 16.03 121 LEU B CA 1
ATOM 2788 C C . LEU B 1 96 ? -5.426 28.037 118.861 1.00 16.33 121 LEU B C 1
ATOM 2789 O O . LEU B 1 96 ? -5.139 29.196 118.525 1.00 15.75 121 LEU B O 1
ATOM 2794 N N . ARG B 1 97 ? -5.591 27.632 120.138 1.00 16.41 122 ARG B N 1
ATOM 2795 C CA . ARG B 1 97 ? -5.350 28.514 121.298 1.00 16.57 122 ARG B CA 1
ATOM 2796 C C . ARG B 1 97 ? -3.924 29.007 121.228 1.00 16.45 122 ARG B C 1
ATOM 2797 O O . ARG B 1 97 ? -3.662 30.204 121.275 1.00 16.30 122 ARG B O 1
ATOM 2805 N N . ILE B 1 98 ? -3.015 28.061 121.065 1.00 16.47 123 ILE B N 1
ATOM 2806 C CA . ILE B 1 98 ? -1.605 28.367 121.047 1.00 17.22 123 ILE B CA 1
ATOM 2807 C C . ILE B 1 98 ? -1.260 29.465 120.032 1.00 17.91 123 ILE B C 1
ATOM 2808 O O . ILE B 1 98 ? -0.748 30.523 120.412 1.00 17.75 123 ILE B O 1
ATOM 2813 N N . ASP B 1 99 ? -1.584 29.216 118.752 1.00 18.98 124 ASP B N 1
ATOM 2814 C CA . AS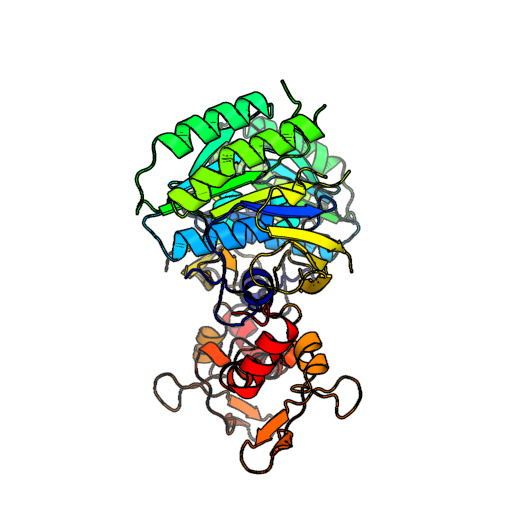P B 1 99 ? -1.299 30.167 117.661 1.00 20.03 124 ASP B CA 1
ATOM 2815 C C . ASP B 1 99 ? -2.025 31.491 117.788 1.00 19.47 124 ASP B C 1
ATOM 2816 O O . ASP B 1 99 ? -1.410 32.539 117.590 1.00 19.23 124 ASP B O 1
ATOM 2821 N N . MET B 1 100 ? -3.320 31.452 118.085 1.00 19.12 125 MET B N 1
ATOM 2822 C CA . MET B 1 100 ? -4.029 32.689 118.332 1.00 18.95 125 MET B CA 1
ATOM 2823 C C . MET B 1 100 ? -3.337 33.521 119.426 1.00 18.73 125 MET B C 1
ATOM 2824 O O . MET B 1 100 ? -3.051 34.684 119.182 1.00 18.30 125 MET B O 1
ATOM 2829 N N . VAL B 1 101 ? -3.049 32.926 120.597 1.00 18.28 126 VAL B N 1
ATOM 2830 C CA . VAL B 1 101 ? -2.407 33.679 121.714 1.00 18.87 126 VAL B CA 1
ATOM 2831 C C . VAL B 1 101 ? -1.061 34.267 121.263 1.00 19.16 126 VAL B C 1
ATOM 2832 O O . VAL B 1 101 ? -0.766 35.447 121.499 1.00 19.16 126 VAL B O 1
ATOM 2836 N N . ASN B 1 102 ? -0.282 33.444 120.572 1.00 19.67 127 ASN B N 1
ATOM 2837 C CA . ASN B 1 102 ? 0.999 33.859 120.014 1.00 20.29 127 ASN B CA 1
ATOM 2838 C C . ASN B 1 102 ? 0.949 35.008 118.997 1.00 20.40 127 ASN B C 1
ATOM 2839 O O . ASN B 1 102 ? 1.838 35.852 118.947 1.00 20.86 127 ASN B O 1
ATOM 2844 N N . GLN B 1 103 ? -0.103 35.043 118.201 1.00 20.88 128 GLN B N 1
ATOM 2845 C CA . GLN B 1 103 ? -0.213 36.028 117.139 1.00 21.36 128 GLN B CA 1
ATOM 2846 C C . GLN B 1 103 ? -0.963 37.254 117.594 1.00 21.18 128 GLN B C 1
ATOM 2847 O O . GLN B 1 103 ? -0.581 38.375 117.251 1.00 21.53 128 GLN B O 1
ATOM 2853 N N . LEU B 1 104 ? -2.018 37.037 118.378 1.00 21.41 129 LEU B N 1
ATOM 2854 C CA . LEU B 1 104 ? -2.658 38.110 119.144 1.00 21.36 129 LEU B CA 1
ATOM 2855 C C . LEU B 1 104 ? -1.650 38.860 119.990 1.00 22.12 129 LEU B C 1
ATOM 2856 O O . LEU B 1 104 ? -1.699 40.090 120.047 1.00 22.57 129 LEU B O 1
ATOM 2861 N N . ASP B 1 105 ? -0.727 38.135 120.628 1.00 23.46 130 ASP B N 1
ATOM 2862 C CA . ASP B 1 105 ? 0.277 38.764 121.504 1.00 24.49 130 ASP B CA 1
ATOM 2863 C C . ASP B 1 105 ? 1.202 39.715 120.725 1.00 25.09 130 ASP B C 1
ATOM 2864 O O . ASP B 1 105 ? 1.506 40.835 121.198 1.00 24.92 130 ASP B O 1
ATOM 2869 N N . ALA B 1 106 ? 1.612 39.268 119.528 1.00 25.31 131 ALA B N 1
ATOM 2870 C CA . ALA B 1 106 ? 2.557 39.995 118.656 1.00 25.67 131 ALA B CA 1
ATOM 2871 C C . ALA B 1 106 ? 2.076 41.332 118.038 1.00 25.92 131 ALA B C 1
ATOM 2872 O O . ALA B 1 106 ? 2.862 42.019 117.383 1.00 26.45 131 ALA B O 1
ATOM 2874 N N . ILE B 1 107 ? 0.815 41.701 118.267 1.00 25.90 132 ILE B N 1
ATOM 2875 C CA . ILE B 1 107 ? 0.172 42.851 117.621 1.00 26.02 132 ILE B CA 1
ATOM 2876 C C . ILE B 1 107 ? 0.198 44.083 118.528 1.00 26.36 132 ILE B C 1
ATOM 2877 O O . ILE B 1 107 ? -0.140 43.968 119.706 1.00 26.75 132 ILE B O 1
ATOM 2882 N N . GLU B 1 108 ? 0.574 45.250 117.994 1.00 27.12 133 GLU B N 1
ATOM 2883 C CA . GLU B 1 108 ? 0.434 46.518 118.743 1.00 28.09 133 GLU B CA 1
ATOM 2884 C C . GLU B 1 108 ? -0.860 47.209 118.420 1.00 28.17 133 GLU B C 1
ATOM 2885 O O . GLU B 1 108 ? -1.331 47.119 117.283 1.00 28.33 133 GLU B O 1
ATOM 2891 N N . ARG B 1 109 ? -1.432 47.897 119.416 1.00 28.26 134 ARG B N 1
ATOM 2892 C CA . ARG B 1 109 ? -2.716 48.617 119.255 1.00 28.16 134 ARG B CA 1
ATOM 2893 C C . ARG B 1 109 ? -2.566 49.571 118.064 1.00 27.10 134 ARG B C 1
ATOM 2894 O O . ARG B 1 109 ? -1.447 50.026 117.755 1.00 26.84 134 ARG B O 1
ATOM 2902 N N . GLY B 1 110 ? -3.680 49.844 117.387 1.00 25.74 135 GLY B N 1
ATOM 2903 C CA . GLY B 1 110 ? -3.644 50.641 116.163 1.00 24.28 135 GLY B CA 1
ATOM 2904 C C . GLY B 1 110 ? -3.435 49.856 114.865 1.00 23.16 135 GLY B C 1
ATOM 2905 O O . GLY B 1 110 ? -3.944 50.279 113.827 1.00 23.22 135 GLY B O 1
ATOM 2906 N N . GLU B 1 111 ? -2.674 48.749 114.911 1.00 22.02 136 GLU B N 1
ATOM 2907 C CA . GLU B 1 111 ? -2.572 47.797 113.786 1.00 20.95 136 GLU B CA 1
ATOM 2908 C C . GLU B 1 111 ? -3.929 47.169 113.488 1.00 19.37 136 GLU B C 1
ATOM 2909 O O . GLU B 1 111 ? -4.622 46.706 114.404 1.00 19.06 136 GLU B O 1
ATOM 2915 N N . LYS B 1 112 ? -4.330 47.171 112.222 1.00 17.84 137 LYS B N 1
ATOM 2916 C CA . LYS B 1 112 ? -5.641 46.643 111.885 1.00 16.74 137 LYS B CA 1
ATOM 2917 C C . LYS B 1 112 ? -5.522 45.158 111.595 1.00 15.84 137 LYS B C 1
ATOM 2918 O O . LYS B 1 112 ? -4.691 44.748 110.795 1.00 15.82 137 LYS B O 1
ATOM 2924 N N . VAL B 1 113 ? -6.322 44.345 112.276 1.00 14.52 138 VAL B N 1
ATOM 2925 C CA . VAL B 1 113 ? -6.284 42.894 112.072 1.00 13.31 138 VAL B CA 1
ATOM 2926 C C . VAL B 1 113 ? -7.661 42.318 112.264 1.00 12.34 138 VAL B C 1
ATOM 2927 O O . VAL B 1 113 ? -8.344 42.699 113.197 1.00 12.33 138 VAL B O 1
ATOM 2931 N N . VAL B 1 114 ? -8.096 41.447 111.362 1.00 10.53 139 VAL B N 1
ATOM 2932 C CA . VAL B 1 114 ? -9.347 40.751 111.550 1.00 9.45 139 VAL B CA 1
ATOM 2933 C C . VAL B 1 114 ? -9.016 39.295 111.622 1.00 9.36 139 VAL B C 1
ATOM 2934 O O . VAL B 1 114 ? -8.104 38.815 110.935 1.00 9.58 139 VAL B O 1
ATOM 2938 N N . VAL B 1 115 ? -9.698 38.598 112.519 1.00 9.31 140 VAL B N 1
ATOM 2939 C CA . VAL B 1 115 ? -9.480 37.154 112.723 1.00 9.34 140 VAL B CA 1
ATOM 2940 C C . VAL B 1 115 ? -10.675 36.405 112.166 1.00 9.74 140 VAL B C 1
ATOM 2941 O O . VAL B 1 115 ? -11.818 36.742 112.489 1.00 9.66 140 VAL B O 1
ATOM 2945 N N . PHE B 1 116 ? -10.410 35.356 111.399 1.00 9.64 141 PHE B N 1
ATOM 2946 C CA . PHE B 1 116 ? -11.489 34.602 110.832 1.00 10.15 141 PHE B CA 1
ATOM 2947 C C . PHE B 1 116 ? -11.196 33.180 111.144 1.00 9.95 141 PHE B C 1
ATOM 2948 O O . PHE B 1 116 ? -10.114 32.693 110.854 1.00 10.03 141 PHE B O 1
ATOM 2956 N N . ILE B 1 117 ? -12.151 32.493 111.747 1.00 10.36 142 ILE B N 1
ATOM 2957 C CA . ILE B 1 117 ? -11.929 31.098 112.127 1.00 10.59 142 ILE B CA 1
ATOM 2958 C C . ILE B 1 117 ? -12.953 30.266 111.398 1.00 12.06 142 ILE B C 1
ATOM 2959 O O . ILE B 1 117 ? -14.161 30.474 111.603 1.00 12.69 142 ILE B O 1
ATOM 2964 N N . ASP B 1 118 ? -12.472 29.401 110.500 1.00 12.94 143 ASP B N 1
ATOM 2965 C CA . ASP B 1 118 ? -13.297 28.426 109.787 1.00 14.15 143 ASP B CA 1
ATOM 2966 C C . ASP B 1 118 ? -12.740 27.053 110.143 1.00 13.62 143 ASP B C 1
ATOM 2967 O O . ASP B 1 118 ? -11.715 26.609 109.530 1.00 14.58 143 ASP B O 1
ATOM 2972 N N . SER B 1 119 ? -13.677 26.268 110.669 1.00 13.51 144 SER B N 1
ATOM 2973 C CA . SER B 1 119 ? -14.314 26.428 111.965 1.00 12.51 144 SER B CA 1
ATOM 2974 C C . SER B 1 119 ? -13.964 25.794 113.305 1.00 12.67 144 SER B C 1
ATOM 2975 O O . SER B 1 119 ? -12.983 25.073 113.456 1.00 12.91 144 SER B O 1
ATOM 2978 N N . LEU B 1 120 ? -14.840 26.045 114.277 1.00 12.59 145 LEU B N 1
ATOM 2979 C CA . LEU B 1 120 ? -14.597 25.672 115.675 1.00 12.94 145 LEU B CA 1
ATOM 2980 C C . LEU B 1 120 ? -15.062 24.269 116.031 1.00 13.28 145 LEU B C 1
ATOM 2981 O O . LEU B 1 120 ? -14.400 23.604 116.782 1.00 13.20 145 LEU B O 1
ATOM 2986 N N . GLY B 1 121 ? -16.185 23.834 115.469 1.00 13.63 146 GLY B N 1
ATOM 2987 C CA . GLY B 1 121 ? -16.868 22.649 115.914 1.00 14.10 146 GLY B CA 1
ATOM 2988 C C . GLY B 1 121 ? -16.254 21.341 115.503 1.00 14.95 146 GLY B C 1
ATOM 2989 O O . GLY B 1 121 ? -16.693 20.306 115.959 1.00 14.39 146 GLY B O 1
ATOM 2990 N N . ASN B 1 122 ? -15.251 21.349 114.629 1.00 15.37 147 ASN B N 1
ATOM 2991 C CA . ASN B 1 122 ? -14.651 20.075 114.225 1.00 15.75 147 ASN B CA 1
ATOM 2992 C C . ASN B 1 122 ? -13.259 19.912 114.800 1.00 16.24 147 ASN B C 1
ATOM 2993 O O . ASN B 1 122 ? -12.481 19.083 114.345 1.00 16.38 147 ASN B O 1
ATOM 2998 N N . LEU B 1 123 ? -12.927 20.745 115.765 1.00 16.91 148 LEU B N 1
ATOM 2999 C CA . LEU B 1 123 ? -11.616 20.636 116.350 1.00 17.38 148 LEU B CA 1
ATOM 3000 C C . LEU B 1 123 ? -11.688 19.825 117.667 1.00 18.60 148 LEU B C 1
ATOM 3001 O O . LEU B 1 123 ? -12.421 20.189 118.615 1.00 18.43 148 LEU B O 1
ATOM 3006 N N . ALA B 1 124 ? -10.962 18.711 117.685 1.00 19.33 149 ALA B N 1
ATOM 3007 C CA . ALA B 1 124 ? -10.663 17.980 118.911 1.00 19.91 149 ALA B CA 1
ATOM 3008 C C . ALA B 1 124 ? -9.935 18.893 119.918 1.00 20.36 149 ALA B C 1
ATOM 3009 O O . ALA B 1 124 ? -9.188 19.807 119.523 1.00 20.26 149 ALA B O 1
ATOM 3011 N N . SER B 1 125 ? -10.131 18.623 121.210 1.00 20.77 150 SER B N 1
ATOM 3012 C CA . SER B 1 125 ? -9.375 19.301 122.277 1.00 21.51 150 SER B CA 1
ATOM 3013 C C . SER B 1 125 ? -7.866 19.273 122.070 1.00 22.33 150 SER B C 1
ATOM 3014 O O . SER B 1 125 ? -7.217 20.322 121.952 1.00 22.67 150 SER B O 1
ATOM 3017 N N . LYS B 1 126 ? -7.309 18.070 122.046 1.00 22.93 151 LYS B N 1
ATOM 3018 C CA . LYS B 1 126 ? -5.903 17.949 121.837 1.00 23.19 151 LYS B CA 1
ATOM 3019 C C . LYS B 1 126 ? -5.662 16.906 120.752 1.00 23.16 151 LYS B C 1
ATOM 3020 O O . LYS B 1 126 ? -5.018 17.200 119.764 1.00 22.78 151 LYS B O 1
ATOM 3022 N N . THR B 1 142 ? -15.043 16.794 126.836 1.00 23.04 167 THR B N 1
ATOM 3023 C CA . THR B 1 142 ? -14.655 18.047 127.521 1.00 23.59 167 THR B CA 1
ATOM 3024 C C . THR B 1 142 ? -14.372 19.125 126.463 1.00 23.04 167 THR B C 1
ATOM 3025 O O . THR B 1 142 ? -13.686 20.125 126.736 1.00 22.64 167 THR B O 1
ATOM 3029 N N . ARG B 1 143 ? -14.878 18.875 125.249 1.00 22.37 168 ARG B N 1
ATOM 3030 C CA . ARG B 1 143 ? -14.688 19.717 124.057 1.00 21.71 168 ARG B CA 1
ATOM 3031 C C . ARG B 1 143 ? -15.320 21.088 124.276 1.00 20.05 168 ARG B C 1
ATOM 3032 O O . ARG B 1 143 ? -14.740 22.129 123.927 1.00 19.33 168 ARG B O 1
ATOM 3040 N N . ALA B 1 144 ? -16.505 21.073 124.879 1.00 18.30 169 ALA B N 1
ATOM 3041 C CA . ALA B 1 144 ? -17.252 22.282 125.107 1.00 17.13 169 ALA B CA 1
ATOM 3042 C C . ALA B 1 144 ? -16.626 23.160 126.199 1.00 16.45 169 ALA B C 1
ATOM 3043 O O . ALA B 1 144 ? -16.594 24.395 126.049 1.00 16.73 169 ALA B O 1
ATOM 3045 N N . LYS B 1 145 ? -16.178 22.529 127.297 1.00 15.49 170 LYS B N 1
ATOM 3046 C CA . LYS B 1 145 ? -15.393 23.177 128.353 1.00 14.43 170 LYS B CA 1
ATOM 3047 C C . LYS B 1 145 ? -14.048 23.700 127.784 1.00 13.33 170 LYS B C 1
ATOM 3048 O O . LYS B 1 145 ? -13.667 24.808 128.088 1.00 13.21 170 LYS B O 1
ATOM 3054 N N . THR B 1 146 ? -13.336 22.927 126.960 1.00 12.58 171 THR B N 1
ATOM 3055 C CA . THR B 1 146 ? -12.093 23.450 126.308 1.00 11.84 171 THR B CA 1
ATOM 3056 C C . THR B 1 146 ? -12.365 24.695 125.453 1.00 12.09 171 THR B C 1
ATOM 3057 O O . THR B 1 146 ? -11.573 25.651 125.432 1.00 12.41 171 THR B O 1
ATOM 3061 N N . MET B 1 147 ? -13.508 24.671 124.784 1.00 12.13 172 MET B N 1
ATOM 3062 C CA . MET B 1 147 ? -13.947 25.773 123.972 1.00 12.82 172 MET B CA 1
ATOM 3063 C C . MET B 1 147 ? -14.177 27.086 124.778 1.00 12.26 172 MET B C 1
ATOM 3064 O O . MET B 1 147 ? -13.694 28.172 124.393 1.00 12.45 172 MET B O 1
ATOM 3069 N N . LYS B 1 148 ? -14.913 26.975 125.882 1.00 11.89 173 LYS B N 1
ATOM 3070 C CA . LYS B 1 148 ? -15.198 28.099 126.748 1.00 11.18 173 LYS B CA 1
ATOM 3071 C C . LYS B 1 148 ? -13.936 28.799 127.278 1.00 10.84 173 LYS B C 1
ATOM 3072 O O . LYS B 1 148 ? -13.862 30.023 127.259 1.00 10.67 173 LYS B O 1
ATOM 3078 N N . SER B 1 149 ? -12.953 28.020 127.730 1.00 10.82 174 SER B N 1
ATOM 3079 C CA . SER B 1 149 ? -11.610 28.532 128.085 1.00 11.21 174 SER B CA 1
ATOM 3080 C C . SER B 1 149 ? -10.961 29.292 126.943 1.00 10.99 174 SER B C 1
ATOM 3081 O O . SER B 1 149 ? -10.463 30.413 127.183 1.00 11.40 174 SER B O 1
ATOM 3084 N N . LEU B 1 150 ? -10.924 28.680 125.737 1.00 10.05 175 LEU B N 1
ATOM 3085 C CA . LEU B 1 150 ? -10.270 29.335 124.606 1.00 9.78 175 LEU B CA 1
ATOM 3086 C C . LEU B 1 150 ? -10.862 30.723 124.470 1.00 8.81 175 LEU B C 1
ATOM 3087 O O . LEU B 1 150 ? -10.121 31.697 124.326 1.00 8.15 175 LEU B O 1
ATOM 3092 N N . PHE B 1 151 ? -12.187 30.818 124.566 1.00 8.66 176 PHE B N 1
ATOM 3093 C CA . PHE B 1 151 ? -12.819 32.112 124.362 1.00 8.92 176 PHE B CA 1
ATOM 3094 C C . PHE B 1 151 ? -12.376 33.054 125.452 1.00 9.03 176 PHE B C 1
ATOM 3095 O O . PHE B 1 151 ? -11.950 34.172 125.148 1.00 8.11 176 PHE B O 1
ATOM 3103 N N . ARG B 1 152 ? -12.457 32.572 126.706 1.00 9.97 177 ARG B N 1
ATOM 3104 C CA . ARG B 1 152 ? -12.133 33.396 127.901 1.00 10.66 177 ARG B CA 1
ATOM 3105 C C . ARG B 1 152 ? -10.645 33.762 127.797 1.00 10.43 177 ARG B C 1
ATOM 3106 O O . ARG B 1 152 ? -10.228 34.834 128.195 1.00 10.26 177 ARG B O 1
ATOM 3114 N N . ILE B 1 153 ? -9.849 32.884 127.202 1.00 10.04 178 ILE B N 1
ATOM 3115 C CA . ILE B 1 153 ? -8.443 33.219 126.914 1.00 10.50 178 ILE B CA 1
ATOM 3116 C C . ILE B 1 153 ? -8.220 34.309 125.841 1.00 10.42 178 ILE B C 1
ATOM 3117 O O . ILE B 1 153 ? -7.419 35.222 126.054 1.00 10.23 178 ILE B O 1
ATOM 3122 N N . VAL B 1 154 ? -8.955 34.232 124.713 1.00 11.25 179 VAL B N 1
ATOM 3123 C CA . VAL B 1 154 ? -8.673 35.119 123.566 1.00 11.24 179 VAL B CA 1
ATOM 3124 C C . VAL B 1 154 ? -9.404 36.457 123.612 1.00 11.70 179 VAL B C 1
ATOM 3125 O O . VAL B 1 154 ? -8.874 37.454 123.078 1.00 12.35 179 VAL B O 1
ATOM 3129 N N . THR B 1 155 ? -10.595 36.510 124.236 1.00 10.50 180 THR B N 1
ATOM 3130 C CA . THR B 1 155 ? -11.407 37.705 124.125 1.00 9.28 180 THR B CA 1
ATOM 3131 C C . THR B 1 155 ? -10.804 38.956 124.748 1.00 8.73 180 THR B C 1
ATOM 3132 O O . THR B 1 155 ? -11.146 40.055 124.309 1.00 8.44 180 THR B O 1
ATOM 3136 N N . PRO B 1 156 ? -9.952 38.817 125.794 1.00 8.53 181 PRO B N 1
ATOM 3137 C CA . PRO B 1 156 ? -9.340 40.065 126.302 1.00 8.51 181 PRO B CA 1
ATOM 3138 C C . PRO B 1 156 ? -8.432 40.747 125.272 1.00 8.55 181 PRO B C 1
ATOM 3139 O O . PRO B 1 156 ? -8.337 41.980 125.276 1.00 8.71 181 PRO B O 1
ATOM 3143 N N . TYR B 1 157 ? -7.745 39.954 124.442 1.00 8.99 182 TYR B N 1
ATOM 3144 C CA . TYR B 1 157 ? -6.917 40.514 123.367 1.00 9.73 182 TYR B CA 1
ATOM 3145 C C . TYR B 1 157 ? -7.764 41.313 122.393 1.00 9.64 182 TYR B C 1
ATOM 3146 O O . TYR B 1 157 ? -7.391 42.410 122.017 1.00 8.64 182 TYR B O 1
ATOM 3155 N N . PHE B 1 158 ? -8.922 40.780 122.014 1.00 9.98 183 PHE B N 1
ATOM 3156 C CA . PHE B 1 158 ? -9.789 41.478 121.052 1.00 10.46 183 PHE B CA 1
ATOM 3157 C C . PHE B 1 158 ? -10.202 42.827 121.568 1.00 11.32 183 PHE B C 1
ATOM 3158 O O . PHE B 1 158 ? -10.369 43.753 120.762 1.00 11.14 183 PHE B O 1
ATOM 3166 N N . SER B 1 159 ? -10.440 42.952 122.885 1.00 12.17 184 SER B N 1
ATOM 3167 C CA . SER B 1 159 ? -10.918 44.232 123.374 1.00 12.90 184 SER B CA 1
ATOM 3168 C C . SER B 1 159 ? -9.740 45.167 123.570 1.00 13.34 184 SER B C 1
ATOM 3169 O O . SER B 1 159 ? -9.792 46.331 123.186 1.00 12.83 184 SER B O 1
ATOM 3172 N N . THR B 1 160 ? -8.679 44.652 124.164 1.00 13.70 185 THR B N 1
ATOM 3173 C CA . THR B 1 160 ? -7.454 45.417 124.344 1.00 14.24 185 THR B CA 1
ATOM 3174 C C . THR B 1 160 ? -6.894 45.958 123.005 1.00 14.71 185 THR B C 1
ATOM 3175 O O . THR B 1 160 ? -6.635 47.160 122.854 1.00 15.16 185 THR B O 1
ATOM 3179 N N . LYS B 1 161 ? -6.756 45.064 122.027 1.00 15.21 186 LYS B N 1
ATOM 3180 C CA . LYS B 1 161 ? -6.160 45.395 120.728 1.00 15.43 186 LYS B CA 1
ATOM 3181 C C . LYS B 1 161 ? -7.130 45.921 119.696 1.00 15.42 186 LYS B C 1
ATOM 3182 O O . LYS B 1 161 ? -6.728 46.260 118.596 1.00 15.31 186 LYS B O 1
ATOM 3188 N N . ASN B 1 162 ? -8.398 46.025 120.075 1.00 15.30 187 ASN B N 1
ATOM 3189 C CA . ASN B 1 162 ? -9.446 46.532 119.205 1.00 15.96 187 ASN B CA 1
ATOM 3190 C C . ASN B 1 162 ? -9.550 45.825 117.830 1.00 15.62 187 ASN B C 1
ATOM 3191 O O . ASN B 1 162 ? -9.521 46.469 116.780 1.00 15.79 187 ASN B O 1
ATOM 3196 N N . ILE B 1 163 ? -9.684 44.505 117.848 1.00 14.35 188 ILE B N 1
ATOM 3197 C CA . ILE B 1 163 ? -9.842 43.774 116.631 1.00 14.08 188 ILE B CA 1
ATOM 3198 C C . ILE B 1 163 ? -11.096 42.920 116.646 1.00 12.99 188 ILE B C 1
ATOM 3199 O O . ILE B 1 163 ? -11.522 42.464 117.710 1.00 13.44 188 ILE B O 1
ATOM 3204 N N . PRO B 1 164 ? -11.732 42.740 115.463 1.00 11.80 189 PRO B N 1
ATOM 3205 C CA . PRO B 1 164 ? -12.867 41.825 115.373 1.00 10.94 189 PRO B CA 1
ATOM 3206 C C . PRO B 1 164 ? -12.403 40.410 115.045 1.00 10.21 189 PRO B C 1
ATOM 3207 O O . PRO B 1 164 ? -11.349 40.212 114.425 1.00 9.36 189 PRO B O 1
ATOM 3211 N N . CYS B 1 165 ? -13.186 39.441 115.497 1.00 10.21 190 CYS B N 1
ATOM 3212 C CA . CYS B 1 165 ? -12.918 38.034 115.282 1.00 10.66 190 CYS B CA 1
ATOM 3213 C C . CYS B 1 165 ? -14.239 37.441 114.928 1.00 10.39 190 CYS B C 1
ATOM 3214 O O . CYS B 1 165 ? -15.225 37.654 115.622 1.00 9.96 190 CYS B O 1
ATOM 3217 N N . ILE B 1 166 ? -14.251 36.708 113.816 1.00 10.00 191 ILE B N 1
ATOM 3218 C CA . ILE B 1 166 ? -15.461 36.145 113.285 1.00 9.10 191 ILE B CA 1
ATOM 3219 C C . ILE B 1 166 ? -15.189 34.678 113.305 1.00 9.22 191 ILE B C 1
ATOM 3220 O O . ILE B 1 166 ? -14.229 34.213 112.709 1.00 10.45 191 ILE B O 1
ATOM 3225 N N . ALA B 1 167 ? -16.021 33.922 113.987 1.00 8.80 192 ALA B N 1
ATOM 3226 C CA . ALA B 1 167 ? -15.725 32.518 114.183 1.00 8.35 192 ALA B CA 1
ATOM 3227 C C . ALA B 1 167 ? -16.916 31.743 113.682 1.00 7.81 192 ALA B C 1
ATOM 3228 O O . ALA B 1 167 ? -18.052 32.037 114.059 1.00 7.71 192 ALA B O 1
ATOM 3230 N N . ILE B 1 168 ? -16.657 30.734 112.856 1.00 7.79 193 ILE B N 1
ATOM 3231 C CA . ILE B 1 168 ? -17.714 29.877 112.385 1.00 8.06 193 ILE B CA 1
ATOM 3232 C C . ILE B 1 168 ? -17.824 28.683 113.289 1.00 8.03 193 ILE B C 1
ATOM 3233 O O . ILE B 1 168 ? -16.820 28.028 113.577 1.00 7.24 193 ILE B O 1
ATOM 3238 N N . ASN B 1 169 ? -19.061 28.367 113.664 1.00 9.20 194 ASN B N 1
ATOM 3239 C CA . ASN B 1 169 ? -19.350 27.180 114.396 1.00 10.92 194 ASN B CA 1
ATOM 3240 C C . ASN B 1 169 ? -20.554 26.439 113.834 1.00 12.04 194 ASN B C 1
ATOM 3241 O O . ASN B 1 169 ? -21.676 26.875 114.017 1.00 12.24 194 ASN B O 1
ATOM 3246 N N . HIS B 1 170 ? -20.327 25.331 113.136 1.00 13.47 195 HIS B N 1
ATOM 3247 C CA . HIS B 1 170 ? -21.425 24.526 112.617 1.00 14.36 195 HIS B CA 1
ATOM 3248 C C . HIS B 1 170 ? -22.098 23.707 113.747 1.00 15.78 195 HIS B C 1
ATOM 3249 O O . HIS B 1 170 ? -21.442 23.217 114.645 1.00 14.83 195 HIS B O 1
ATOM 3256 N N . THR B 1 171 ? -23.417 23.608 113.689 1.00 17.17 196 THR B N 1
ATOM 3257 C CA . THR B 1 171 ? -24.262 22.773 114.531 1.00 19.03 196 THR B CA 1
ATOM 3258 C C . THR B 1 171 ? -24.488 21.426 113.827 1.00 20.44 196 THR B C 1
ATOM 3259 O O . THR B 1 171 ? -24.958 21.427 112.690 1.00 21.52 196 THR B O 1
ATOM 3263 N N . TYR B 1 172 ? -24.177 20.298 114.487 1.00 20.97 197 TYR B N 1
ATOM 3264 C CA . TYR B 1 172 ? -24.302 18.932 113.901 1.00 21.53 197 TYR B CA 1
ATOM 3265 C C . TYR B 1 172 ? -25.478 18.120 114.428 1.00 21.63 197 TYR B C 1
ATOM 3266 O O . TYR B 1 172 ? -26.505 18.689 114.790 1.00 22.19 197 TYR B O 1
ATOM 3275 N N . THR B 1 187 ? -24.323 28.854 130.513 1.00 28.96 212 THR B N 1
ATOM 3276 C CA . THR B 1 187 ? -23.099 28.069 130.783 1.00 28.74 212 THR B CA 1
ATOM 3277 C C . THR B 1 187 ? -22.379 27.620 129.515 1.00 28.22 212 THR B C 1
ATOM 3278 O O . THR B 1 187 ? -21.182 27.300 129.557 1.00 27.72 212 THR B O 1
ATOM 3282 N N . GLY B 1 188 ? -23.102 27.535 128.396 1.00 27.11 213 GLY B N 1
ATOM 3283 C CA . GLY B 1 188 ? -22.471 27.100 127.147 1.00 26.26 213 GLY B CA 1
ATOM 3284 C C . GLY B 1 188 ? -21.335 28.041 126.750 1.00 25.73 213 GLY B C 1
ATOM 3285 O O . GLY B 1 188 ? -21.385 29.221 127.089 1.00 25.27 213 GLY B O 1
ATOM 3286 N N . PRO B 1 189 ? -20.296 27.523 126.043 1.00 25.02 214 PRO B N 1
ATOM 3287 C CA . PRO B 1 189 ? -19.135 28.318 125.581 1.00 24.90 214 PRO B CA 1
ATOM 3288 C C . PRO B 1 189 ? -19.499 29.562 124.785 1.00 24.80 214 PRO B C 1
ATOM 3289 O O . PRO B 1 189 ? -18.752 30.517 124.772 1.00 24.61 214 PRO B O 1
ATOM 3293 N N . MET B 1 190 ? -20.658 29.545 124.154 1.00 24.55 215 MET B N 1
ATOM 3294 C CA . MET B 1 190 ? -21.070 30.637 123.298 1.00 25.46 215 MET B CA 1
ATOM 3295 C C . MET B 1 190 ? -21.431 31.878 124.063 1.00 25.22 215 MET B C 1
ATOM 3296 O O . MET B 1 190 ? -21.354 32.977 123.521 1.00 24.63 215 MET B O 1
ATOM 3301 N N . TYR B 1 191 ? -21.800 31.700 125.331 1.00 25.03 216 TYR B N 1
ATOM 3302 C CA . TYR B 1 191 ? -21.952 32.831 126.226 1.00 24.92 216 TYR B CA 1
ATOM 3303 C C . TYR B 1 191 ? -20.617 33.456 126.599 1.00 22.94 216 TYR B C 1
ATOM 3304 O O . TYR B 1 191 ? -20.573 34.449 127.266 1.00 22.88 216 TYR B O 1
ATOM 3313 N N . SER B 1 192 ? -19.517 32.914 126.123 1.00 21.08 217 SER B N 1
ATOM 3314 C CA . SER B 1 192 ? -18.264 33.579 126.382 1.00 19.23 217 SER B CA 1
ATOM 3315 C C . SER B 1 192 ? -17.814 34.365 125.175 1.00 17.85 217 SER B C 1
ATOM 3316 O O . SER B 1 192 ? -16.738 34.925 125.168 1.00 17.93 217 SER B O 1
ATOM 3319 N N . ALA B 1 193 ? -18.690 34.465 124.182 1.00 16.12 218 ALA B N 1
ATOM 3320 C CA . ALA B 1 193 ? -18.431 35.279 122.991 1.00 14.75 218 ALA B CA 1
ATOM 3321 C C . ALA B 1 193 ? -18.993 36.644 123.293 1.00 14.26 218 ALA B C 1
ATOM 3322 O O . ALA B 1 193 ? -19.768 36.779 124.241 1.00 13.28 218 ALA B O 1
ATOM 3324 N N . ASP B 1 194 ? -18.648 37.653 122.493 1.00 13.73 219 ASP B N 1
ATOM 3325 C CA . ASP B 1 194 ? -19.339 38.954 122.585 1.00 13.57 219 ASP B CA 1
ATOM 3326 C C . ASP B 1 194 ? -20.629 39.002 121.797 1.00 13.10 219 ASP B C 1
ATOM 3327 O O . ASP B 1 194 ? -21.513 39.794 122.093 1.00 14.15 219 ASP B O 1
ATOM 3332 N N . THR B 1 195 ? -20.777 38.162 120.797 1.00 11.60 220 THR B N 1
ATOM 3333 C CA . THR B 1 195 ? -21.936 38.292 119.870 1.00 10.62 220 THR B CA 1
ATOM 3334 C C . THR B 1 195 ? -22.178 36.948 119.232 1.00 9.46 220 THR B C 1
ATOM 3335 O O . THR B 1 195 ? -21.257 36.315 118.754 1.00 8.56 220 THR B O 1
ATOM 3339 N N . VAL B 1 196 ? -23.404 36.486 119.274 1.00 8.65 221 VAL B N 1
ATOM 3340 C CA . VAL B 1 196 ? -23.693 35.199 118.712 1.00 8.43 221 VAL B CA 1
ATOM 3341 C C . VAL B 1 196 ? -24.853 35.383 117.744 1.00 9.26 221 VAL B C 1
ATOM 3342 O O . VAL B 1 196 ? -25.878 35.945 118.130 1.00 8.61 221 VAL B O 1
ATOM 3346 N N . PHE B 1 197 ? -24.659 34.952 116.479 1.00 9.43 222 PHE B N 1
ATOM 3347 C CA . PHE B 1 197 ? -25.736 34.849 115.526 1.00 9.48 222 PHE B CA 1
ATOM 3348 C C . PHE B 1 197 ? -25.984 33.373 115.264 1.00 9.99 222 PHE B C 1
ATOM 3349 O O . PHE B 1 197 ? -25.069 32.631 114.890 1.00 8.52 222 PHE B O 1
ATOM 3357 N N . ILE B 1 198 ? -27.223 32.941 115.491 1.00 11.74 223 ILE B N 1
ATOM 3358 C CA . ILE B 1 198 ? -27.675 31.631 115.051 1.00 14.02 223 ILE B CA 1
ATOM 3359 C C . ILE B 1 198 ? -28.382 31.795 113.681 1.00 15.61 223 ILE B C 1
ATOM 3360 O O . ILE B 1 198 ? -29.371 32.541 113.539 1.00 15.46 223 ILE B O 1
ATOM 3365 N N . ILE B 1 199 ? -27.861 31.078 112.691 1.00 16.62 224 ILE B N 1
ATOM 3366 C CA . ILE B 1 199 ? -28.354 31.151 111.309 1.00 18.43 224 ILE B CA 1
ATOM 3367 C C . ILE B 1 199 ? -29.016 29.844 110.901 1.00 19.25 224 ILE B C 1
ATOM 3368 O O . ILE B 1 199 ? -28.423 28.786 111.035 1.00 20.07 224 ILE B O 1
ATOM 3373 N N . GLY B 1 200 ? -30.276 29.915 110.492 1.00 21.35 225 GLY B N 1
ATOM 3374 C CA . GLY B 1 200 ? -31.009 28.732 109.988 1.00 23.17 225 GLY B CA 1
ATOM 3375 C C . GLY B 1 200 ? -31.824 29.026 108.734 1.00 24.38 225 GLY B C 1
ATOM 3376 O O . GLY B 1 200 ? -31.946 30.182 108.311 1.00 24.60 225 GLY B O 1
ATOM 3377 N N . LYS B 1 201 ? -32.381 27.986 108.118 1.00 26.01 226 LYS B N 1
ATOM 3378 C CA . LYS B 1 201 ? -33.282 28.181 106.962 1.00 26.93 226 LYS B CA 1
ATOM 3379 C C . LYS B 1 201 ? -34.667 28.687 107.428 1.00 27.44 226 LYS B C 1
ATOM 3380 O O . LYS B 1 201 ? -35.237 28.135 108.374 1.00 27.62 226 LYS B O 1
ATOM 3382 N N . ARG B 1 202 ? -35.215 29.723 106.789 1.00 28.33 227 ARG B N 1
ATOM 3383 C CA . ARG B 1 202 ? -36.608 30.072 107.068 1.00 28.77 227 ARG B CA 1
ATOM 3384 C C . ARG B 1 202 ? -37.532 29.032 106.447 1.00 29.12 227 ARG B C 1
ATOM 3385 O O . ARG B 1 202 ? -38.684 28.899 106.854 1.00 28.93 227 ARG B O 1
ATOM 3387 N N . GLN B 1 214 ? -33.451 31.572 101.431 1.00 24.43 239 GLN B N 1
ATOM 3388 C CA . GLN B 1 214 ? -33.696 32.467 102.551 1.00 24.80 239 GLN B CA 1
ATOM 3389 C C . GLN B 1 214 ? -33.338 31.903 103.942 1.00 23.73 239 GLN B C 1
ATOM 3390 O O . GLN B 1 214 ? -33.804 30.816 104.348 1.00 23.64 239 GLN B O 1
ATOM 3396 N N . PHE B 1 215 ? -32.566 32.689 104.689 1.00 22.82 240 PHE B N 1
ATOM 3397 C CA . PHE B 1 215 ? -32.154 32.294 106.031 1.00 21.85 240 PHE B CA 1
ATOM 3398 C C . PHE B 1 215 ? -32.607 33.303 107.058 1.00 21.23 240 PHE B C 1
ATOM 3399 O O . PHE B 1 215 ? -32.822 34.472 106.754 1.00 21.65 240 PHE B O 1
ATOM 3407 N N . VAL B 1 216 ? -32.772 32.838 108.284 1.00 20.81 241 VAL B N 1
ATOM 3408 C CA . VAL B 1 216 ? -33.090 33.727 109.384 1.00 19.79 241 VAL B CA 1
ATOM 3409 C C . VAL B 1 216 ? -31.874 33.823 110.311 1.00 19.71 241 VAL B C 1
ATOM 3410 O O . VAL B 1 216 ? -31.253 32.813 110.647 1.00 20.07 241 VAL B O 1
ATOM 3414 N N . LEU B 1 217 ? -31.502 35.041 110.656 1.00 19.20 242 LEU B N 1
ATOM 3415 C CA . LEU B 1 217 ? -30.427 35.284 111.604 1.00 18.80 242 LEU B CA 1
ATOM 3416 C C . LEU B 1 217 ? -31.032 35.651 112.969 1.00 18.45 242 LEU B C 1
ATOM 3417 O O . LEU B 1 217 ? -31.740 36.638 113.089 1.00 18.33 242 LEU B O 1
ATOM 3422 N N . ASN B 1 218 ? -30.809 34.824 113.972 1.00 18.20 243 ASN B N 1
ATOM 3423 C CA . ASN B 1 218 ? -31.301 35.109 115.312 1.00 18.34 243 ASN B CA 1
ATOM 3424 C C . ASN B 1 218 ? -30.138 35.690 116.128 1.00 17.02 243 ASN B C 1
ATOM 3425 O O . ASN B 1 218 ? -29.083 35.064 116.223 1.00 16.14 243 ASN B O 1
ATOM 3430 N N . VAL B 1 219 ? -30.307 36.884 116.694 1.00 16.63 244 VAL B N 1
ATOM 3431 C CA . VAL B 1 219 ? -29.295 37.430 117.590 1.00 16.36 244 VAL B CA 1
ATOM 3432 C C . VAL B 1 219 ? -29.446 36.815 119.016 1.00 16.43 244 VAL B C 1
ATOM 3433 O O . VAL B 1 219 ? -30.404 37.081 119.724 1.00 16.97 244 VAL B O 1
ATOM 3437 N N . GLU B 1 220 ? -28.524 35.935 119.389 1.00 16.63 245 GLU B N 1
ATOM 3438 C CA . GLU B 1 220 ? -28.689 35.138 120.583 1.00 16.59 245 GLU B CA 1
ATOM 3439 C C . GLU B 1 220 ? -28.009 35.856 121.719 1.00 15.70 245 GLU B C 1
ATOM 3440 O O . GLU B 1 220 ? -28.504 35.854 122.854 1.00 15.72 245 GLU B O 1
ATOM 3446 N N . LYS B 1 221 ? -26.897 36.517 121.378 1.00 14.78 246 LYS B N 1
ATOM 3447 C CA . LYS B 1 221 ? -26.202 37.366 122.323 1.00 13.66 246 LYS B CA 1
ATOM 3448 C C . LYS B 1 221 ? -25.586 38.529 121.588 1.00 12.51 246 LYS B C 1
ATOM 3449 O O . LYS B 1 221 ? -25.026 38.357 120.484 1.00 11.22 246 LYS B O 1
ATOM 3455 N N . SER B 1 222 ? -25.659 39.695 122.243 1.00 11.05 247 SER B N 1
ATOM 3456 C CA . SER B 1 222 ? -25.126 40.921 121.697 1.00 10.86 247 SER B CA 1
ATOM 3457 C C . SER B 1 222 ? -25.002 42.065 122.701 1.00 11.98 247 SER B C 1
ATOM 3458 O O . SER B 1 222 ? -25.884 42.304 123.538 1.00 10.93 247 SER B O 1
ATOM 3461 N N . ARG B 1 223 ? -23.959 42.840 122.491 1.00 13.47 248 ARG B N 1
ATOM 3462 C CA . ARG B 1 223 ? -23.736 44.099 123.161 1.00 15.41 248 ARG B CA 1
ATOM 3463 C C . ARG B 1 223 ? -24.617 45.237 122.647 1.00 15.28 248 ARG B C 1
ATOM 3464 O O . ARG B 1 223 ? -24.881 46.187 123.391 1.00 15.71 248 ARG B O 1
ATOM 3472 N N . THR B 1 224 ? -25.102 45.151 121.405 1.00 15.44 249 THR B N 1
ATOM 3473 C CA . THR B 1 224 ? -25.730 46.311 120.757 1.00 15.67 249 THR B CA 1
ATOM 3474 C C . THR B 1 224 ? -27.199 46.154 120.371 1.00 14.92 249 THR B C 1
ATOM 3475 O O . THR B 1 224 ? -27.954 47.129 120.397 1.00 15.26 249 THR B O 1
ATOM 3479 N N . VAL B 1 225 ? -27.625 44.952 120.008 1.00 14.14 250 VAL B N 1
ATOM 3480 C CA . VAL B 1 225 ? -29.004 44.780 119.583 1.00 13.61 250 VAL B CA 1
ATOM 3481 C C . VAL B 1 225 ? -29.777 43.874 120.534 1.00 14.02 250 VAL B C 1
ATOM 3482 O O . VAL B 1 225 ? -29.182 43.039 121.200 1.00 14.50 250 VAL B O 1
ATOM 3486 N N . LYS B 1 226 ? -31.093 44.022 120.586 1.00 14.76 251 LYS B N 1
ATOM 3487 C CA . LYS B 1 226 ? -31.915 43.186 121.488 1.00 15.70 251 LYS B CA 1
ATOM 3488 C C . LYS B 1 226 ? -31.814 41.707 121.171 1.00 15.44 251 LYS B C 1
ATOM 3489 O O . LYS B 1 226 ? -31.845 41.328 120.004 1.00 15.68 251 LYS B O 1
ATOM 3495 N N . GLU B 1 227 ? -31.712 40.883 122.211 1.00 17.47 252 GLU B N 1
ATOM 3496 C CA . GLU B 1 227 ? -31.629 39.455 122.031 1.00 18.83 252 GLU B CA 1
ATOM 3497 C C . GLU B 1 227 ? -32.908 38.924 121.433 1.00 18.94 252 GLU B C 1
ATOM 3498 O O . GLU B 1 227 ? -33.981 39.484 121.620 1.00 18.69 252 GLU B O 1
ATOM 3504 N N . LYS B 1 228 ? -32.785 37.807 120.723 1.00 19.26 253 LYS B N 1
ATOM 3505 C CA . LYS B 1 228 ? -33.920 37.219 120.010 1.00 20.47 253 LYS B CA 1
ATOM 3506 C C . LYS B 1 228 ? -34.379 38.022 118.776 1.00 20.20 253 LYS B C 1
ATOM 3507 O O . LYS B 1 228 ? -35.377 37.664 118.180 1.00 20.93 253 LYS B O 1
ATOM 3513 N N . SER B 1 229 ? -33.711 39.116 118.417 1.00 19.41 254 SER B N 1
ATOM 3514 C CA . SER B 1 229 ? -34.025 39.758 117.150 1.00 19.82 254 SER B CA 1
ATOM 3515 C C . SER B 1 229 ? -33.782 38.783 115.976 1.00 19.31 254 SER B C 1
ATOM 3516 O O . SER B 1 229 ? -32.787 38.050 115.924 1.00 17.82 254 SER B O 1
ATOM 3519 N N . LYS B 1 230 ? -34.740 38.779 115.056 1.00 20.23 255 LYS B N 1
ATOM 3520 C CA . LYS B 1 230 ? -34.725 37.912 113.900 1.00 20.82 255 LYS B CA 1
ATOM 3521 C C . LYS B 1 230 ? -34.496 38.819 112.719 1.00 21.03 255 LYS B C 1
ATOM 3522 O O . LYS B 1 230 ? -35.118 39.882 112.627 1.00 21.70 255 LYS B O 1
ATOM 3528 N N . PHE B 1 231 ? -33.594 38.430 111.821 1.00 21.07 256 PHE B N 1
ATOM 3529 C CA . PHE B 1 231 ? -33.358 39.181 110.588 1.00 20.97 256 PHE B CA 1
ATOM 3530 C C . PHE B 1 231 ? -33.390 38.220 109.419 1.00 21.42 256 PHE B C 1
ATOM 3531 O O . PHE B 1 231 ? -32.984 37.064 109.556 1.00 20.96 256 PHE B O 1
ATOM 3539 N N . PHE B 1 232 ? -33.886 38.685 108.270 1.00 22.34 257 PHE B N 1
ATOM 3540 C CA . PHE B 1 232 ? -33.988 37.822 107.087 1.00 22.89 257 PHE B CA 1
ATOM 3541 C C . PHE B 1 232 ? -32.868 38.071 106.128 1.00 23.02 257 PHE B C 1
ATOM 3542 O O . PHE B 1 232 ? -32.566 39.207 105.765 1.00 23.52 257 PHE B O 1
ATOM 3550 N N . ILE B 1 233 ? -32.201 36.992 105.778 1.00 23.53 258 ILE B N 1
ATOM 3551 C CA . ILE B 1 233 ? -31.084 37.069 104.890 1.00 24.42 258 ILE B CA 1
ATOM 3552 C C . ILE B 1 233 ? -31.435 36.213 103.673 1.00 24.93 258 ILE B C 1
ATOM 3553 O O . ILE B 1 233 ? -31.731 35.016 103.800 1.00 25.04 258 ILE B O 1
ATOM 3558 N N . ASP B 1 234 ? -31.477 36.819 102.499 1.00 25.08 259 ASP B N 1
ATOM 3559 C CA . ASP B 1 234 ? -31.585 35.954 101.329 1.00 25.59 259 ASP B CA 1
ATOM 3560 C C . ASP B 1 234 ? -30.369 35.753 100.457 1.00 25.60 259 ASP B C 1
ATOM 3561 O O . ASP B 1 234 ? -29.493 36.646 100.297 1.00 24.42 259 ASP B O 1
ATOM 3566 N N . VAL B 1 235 ? -30.326 34.517 99.962 1.00 25.87 260 VAL B N 1
ATOM 3567 C CA . VAL B 1 235 ? -29.330 34.093 99.025 1.00 26.39 260 VAL B CA 1
ATOM 3568 C C . VAL B 1 235 ? -30.087 33.523 97.830 1.00 26.59 260 VAL B C 1
ATOM 3569 O O . VAL B 1 235 ? -30.808 32.504 97.915 1.00 27.32 260 VAL B O 1
ATOM 3573 N N . LYS B 1 236 ? -29.940 34.238 96.719 1.00 26.74 261 LYS B N 1
ATOM 3574 C CA . LYS B 1 236 ? -30.622 33.900 95.479 1.00 26.81 261 LYS B CA 1
ATOM 3575 C C . LYS B 1 236 ? -30.102 32.576 94.889 1.00 26.99 261 LYS B C 1
ATOM 3576 O O . LYS B 1 236 ? -29.172 31.950 95.415 1.00 26.72 261 LYS B O 1
ATOM 3578 N N . PHE B 1 237 ? -30.723 32.144 93.800 1.00 27.40 262 PHE B N 1
ATOM 3579 C CA . PHE B 1 237 ? -30.360 30.893 93.151 1.00 27.60 262 PHE B CA 1
ATOM 3580 C C . PHE B 1 237 ? -28.886 30.853 92.652 1.00 27.47 262 PHE B C 1
ATOM 3581 O O . PHE B 1 237 ? -28.281 29.784 92.599 1.00 27.32 262 PHE B O 1
ATOM 3583 N N . ASP B 1 238 ? -28.307 32.029 92.377 1.00 27.82 263 ASP B N 1
ATOM 3584 C CA . ASP B 1 238 ? -26.956 32.175 91.794 1.00 27.88 263 ASP B CA 1
ATOM 3585 C C . ASP B 1 238 ? -25.837 32.253 92.828 1.00 27.90 263 ASP B C 1
ATOM 3586 O O . ASP B 1 238 ? -24.677 32.619 92.511 1.00 27.49 263 ASP B O 1
ATOM 3588 N N . GLY B 1 239 ? -26.190 31.881 94.058 1.00 28.55 264 GLY B N 1
ATOM 3589 C CA . GLY B 1 239 ? -25.317 32.066 95.221 1.00 28.46 264 GLY B CA 1
ATOM 3590 C C . GLY B 1 239 ? -25.263 33.520 95.659 1.00 28.71 264 GLY B C 1
ATOM 3591 O O . GLY B 1 239 ? -24.549 33.855 96.618 1.00 29.08 264 GLY B O 1
ATOM 3592 N N . GLY B 1 240 ? -26.033 34.380 94.976 1.00 28.98 265 GLY B N 1
ATOM 3593 C CA . GLY B 1 240 ? -26.179 35.809 95.330 1.00 29.43 265 GLY B CA 1
ATOM 3594 C C . GLY B 1 240 ? -26.694 36.167 96.744 1.00 29.67 265 GLY B C 1
ATOM 3595 O O . GLY B 1 240 ? -27.875 35.948 97.039 1.00 29.23 265 GLY B O 1
ATOM 3596 N N . ILE B 1 241 ? -25.785 36.722 97.574 1.00 30.10 266 ILE B N 1
ATOM 3597 C CA . ILE B 1 241 ? -26.016 37.333 98.924 1.00 30.75 266 ILE B CA 1
ATOM 3598 C C . ILE B 1 241 ? -26.784 38.697 98.949 1.00 30.19 266 ILE B C 1
ATOM 3599 O O . ILE B 1 241 ? -26.217 39.763 99.274 1.00 30.44 266 ILE B O 1
ATOM 3604 N N . ASP B 1 242 ? -28.077 38.644 98.668 1.00 29.24 267 ASP B N 1
ATOM 3605 C CA . ASP B 1 242 ? -28.898 39.828 98.433 1.00 28.22 267 ASP B CA 1
ATOM 3606 C C . ASP B 1 242 ? -28.718 41.018 99.406 1.00 27.21 267 ASP B C 1
ATOM 3607 O O . ASP B 1 242 ? -29.037 40.905 100.592 1.00 27.63 267 ASP B O 1
ATOM 3612 N N . PRO B 1 243 ? -28.241 42.176 98.891 1.00 25.77 268 PRO B N 1
ATOM 3613 C CA . PRO B 1 243 ? -28.053 43.380 99.718 1.00 24.50 268 PRO B CA 1
ATOM 3614 C C . PRO B 1 243 ? -29.385 44.060 100.096 1.00 23.62 268 PRO B C 1
ATOM 3615 O O . PRO B 1 243 ? -29.406 45.001 100.886 1.00 23.35 268 PRO B O 1
ATO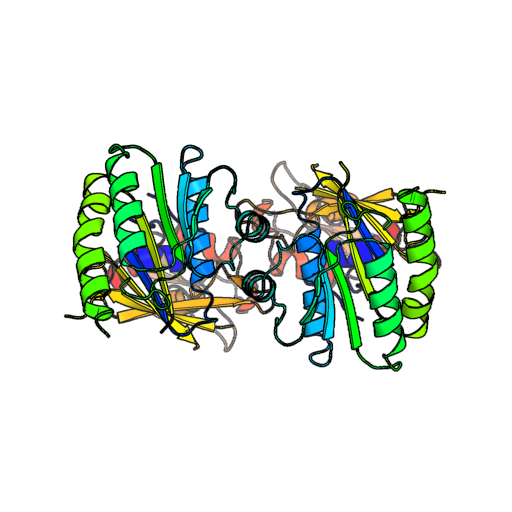M 3619 N N . TYR B 1 244 ? -30.481 43.593 99.502 1.00 22.28 269 TYR B N 1
ATOM 3620 C CA . TYR B 1 244 ? -31.829 44.044 99.848 1.00 21.27 269 TYR B CA 1
ATOM 3621 C C . TYR B 1 244 ? -32.526 43.064 100.793 1.00 20.24 269 TYR B C 1
ATOM 3622 O O . TYR B 1 244 ? -33.704 43.237 101.105 1.00 19.54 269 TYR B O 1
ATOM 3631 N N . SER B 1 245 ? -31.798 42.035 101.221 1.00 19.50 270 SER B N 1
ATOM 3632 C CA . SER B 1 245 ? -32.292 41.085 102.232 1.00 18.87 270 SER B CA 1
ATOM 3633 C C . SER B 1 245 ? -33.135 41.776 103.316 1.00 18.02 270 SER B C 1
ATOM 3634 O O . SER B 1 245 ? -32.660 42.711 103.967 1.00 17.72 270 SER B O 1
ATOM 3637 N N . GLY B 1 246 ? -34.390 41.339 103.433 1.00 17.33 271 GLY B N 1
ATOM 3638 C CA . GLY B 1 246 ? -35.239 41.619 104.578 1.00 16.94 271 GLY B CA 1
ATOM 3639 C C . GLY B 1 246 ? -35.832 43.017 104.664 1.00 16.87 271 GLY B C 1
ATOM 3640 O O . GLY B 1 246 ? -36.722 43.274 105.517 1.00 16.72 271 GLY B O 1
ATOM 3641 N N . LEU B 1 247 ? -35.357 43.927 103.804 1.00 15.97 272 LEU B N 1
ATOM 3642 C CA . LEU B 1 247 ? -35.710 45.330 103.962 1.00 15.73 272 LEU B CA 1
ATOM 3643 C C . LEU B 1 247 ? -37.190 45.525 103.780 1.00 15.88 272 LEU B C 1
ATOM 3644 O O . LEU B 1 247 ? -37.813 46.355 104.455 1.00 16.01 272 LEU B O 1
ATOM 3649 N N . LEU B 1 248 ? -37.758 44.737 102.879 1.00 16.36 273 LEU B N 1
ATOM 3650 C CA . LEU B 1 248 ? -39.171 44.841 102.590 1.00 16.36 273 LEU B CA 1
ATOM 3651 C C . LEU B 1 248 ? -40.027 44.405 103.786 1.00 16.63 273 LEU B C 1
ATOM 3652 O O . LEU B 1 248 ? -40.979 45.096 104.138 1.00 16.77 273 LEU B O 1
ATOM 3657 N N . ASP B 1 249 ? -39.697 43.265 104.387 1.00 17.37 274 ASP B N 1
ATOM 3658 C CA . ASP B 1 249 ? -40.442 42.744 105.546 1.00 18.13 274 ASP B CA 1
ATOM 3659 C C . ASP B 1 249 ? -40.376 43.732 106.717 1.00 17.30 274 ASP B C 1
ATOM 3660 O O . ASP B 1 249 ? -41.397 44.151 107.259 1.00 17.52 274 ASP B O 1
ATOM 3665 N N . MET B 1 250 ? -39.154 44.126 107.042 1.00 17.04 275 MET B N 1
ATOM 3666 C CA . MET B 1 250 ? -38.907 45.063 108.093 1.00 16.62 275 MET B CA 1
ATOM 3667 C C . MET B 1 250 ? -39.645 46.382 107.891 1.00 15.65 275 MET B C 1
ATOM 3668 O O . MET B 1 250 ? -40.270 46.860 108.833 1.00 15.50 275 MET B O 1
ATOM 3673 N N . ALA B 1 251 ? -39.608 46.966 106.692 1.00 14.41 276 ALA B N 1
ATOM 3674 C CA . ALA B 1 251 ? -40.326 48.212 106.476 1.00 13.56 276 ALA B CA 1
ATOM 3675 C C . ALA B 1 251 ? -41.850 48.056 106.638 1.00 13.40 276 ALA B C 1
ATOM 3676 O O . ALA B 1 251 ? -42.566 48.996 107.062 1.00 12.45 276 ALA B O 1
ATOM 3678 N N . LEU B 1 252 ? -42.331 46.853 106.315 1.00 13.63 277 LEU B N 1
ATOM 3679 C CA . LEU B 1 252 ? -43.761 46.515 106.418 1.00 14.12 277 LEU B CA 1
ATOM 3680 C C . LEU B 1 252 ? -44.125 46.471 107.878 1.00 14.39 277 LEU B C 1
ATOM 3681 O O . LEU B 1 252 ? -45.158 46.981 108.255 1.00 14.06 277 LEU B O 1
ATOM 3686 N N . GLU B 1 253 ? -43.243 45.838 108.667 1.00 14.44 278 GLU B N 1
ATOM 3687 C CA . GLU B 1 253 ? -43.299 45.796 110.123 1.00 14.85 278 GLU B CA 1
ATOM 3688 C C . GLU B 1 253 ? -43.294 47.180 110.731 1.00 13.70 278 GLU B C 1
ATOM 3689 O O . GLU B 1 253 ? -44.132 47.504 111.574 1.00 13.62 278 GLU B O 1
ATOM 3695 N N . LEU B 1 254 ? -42.352 48.006 110.295 1.00 12.68 279 LEU B N 1
ATOM 3696 C CA . LEU B 1 254 ? -42.228 49.327 110.866 1.00 11.68 279 LEU B CA 1
ATOM 3697 C C . LEU B 1 254 ? -43.250 50.302 110.369 1.00 11.16 279 LEU B C 1
ATOM 3698 O O . LEU B 1 254 ? -43.302 51.397 110.871 1.00 10.82 279 LEU B O 1
ATOM 3703 N N . GLY B 1 255 ? -44.057 49.903 109.381 1.00 10.85 280 GLY B N 1
ATOM 3704 C CA . GLY B 1 255 ? -45.087 50.774 108.779 1.00 10.38 280 GLY B CA 1
ATOM 3705 C C . GLY B 1 255 ? -44.627 51.756 107.708 1.00 10.14 280 GLY B C 1
ATOM 3706 O O . GLY B 1 255 ? -45.389 52.621 107.292 1.00 9.73 280 GLY B O 1
ATOM 3707 N N . PHE B 1 256 ? -43.378 51.650 107.266 1.00 10.27 281 PHE B N 1
ATOM 3708 C CA . PHE B 1 256 ? -42.879 52.542 106.194 1.00 10.33 281 PHE B CA 1
ATOM 3709 C C . PHE B 1 256 ? -43.118 51.997 104.787 1.00 11.15 281 PHE B C 1
ATOM 3710 O O . PHE B 1 256 ? -43.084 52.749 103.814 1.00 11.55 281 PHE B O 1
ATOM 3718 N N . VAL B 1 257 ? -43.407 50.704 104.684 1.00 12.37 282 VAL B N 1
ATOM 3719 C CA . VAL B 1 257 ? -44.014 50.162 103.477 1.00 13.32 282 VAL B CA 1
ATOM 3720 C C . VAL B 1 257 ? -45.366 49.522 103.756 1.00 13.96 282 VAL B C 1
ATOM 3721 O O . VAL B 1 257 ? -45.539 48.880 104.765 1.00 14.10 282 VAL B O 1
ATOM 3725 N N . VAL B 1 258 ? -46.318 49.716 102.857 1.00 15.02 283 VAL B N 1
ATOM 3726 C CA . VAL B 1 258 ? -47.647 49.113 102.956 1.00 16.32 283 VAL B CA 1
ATOM 3727 C C . VAL B 1 258 ? -47.982 48.335 101.684 1.00 17.62 283 VAL B C 1
ATOM 3728 O O . VAL B 1 258 ? -47.228 48.378 100.714 1.00 17.67 283 VAL B O 1
ATOM 3732 N N . LYS B 1 259 ? -49.105 47.621 101.691 1.00 19.21 284 LYS B N 1
ATOM 3733 C CA . LYS B 1 259 ? -49.591 46.927 100.493 1.00 21.22 284 LYS B CA 1
ATOM 3734 C C . LYS B 1 259 ? -50.948 47.458 100.123 1.00 22.22 284 LYS B C 1
ATOM 3735 O O . LYS B 1 259 ? -51.937 47.095 100.769 1.00 22.08 284 LYS B O 1
ATOM 3741 N N . PRO B 1 260 ? -51.012 48.342 99.102 1.00 23.38 285 PRO B N 1
ATOM 3742 C CA . PRO B 1 260 ? -52.305 48.876 98.665 1.00 24.57 285 PRO B CA 1
ATOM 3743 C C . PRO B 1 260 ? -53.279 47.762 98.247 1.00 25.78 285 PRO B C 1
ATOM 3744 O O . PRO B 1 260 ? -54.383 47.661 98.793 1.00 25.81 285 PRO B O 1
ATOM 3748 N N . LYS B 1 261 ? -52.867 46.945 97.284 1.00 26.76 286 LYS B N 1
ATOM 3749 C CA . LYS B 1 261 ? -53.580 45.724 96.927 1.00 28.13 286 LYS B CA 1
ATOM 3750 C C . LYS B 1 261 ? -52.554 44.607 97.095 1.00 29.01 286 LYS B C 1
ATOM 3751 O O . LYS B 1 261 ? -51.403 44.872 97.467 1.00 29.02 286 LYS B O 1
ATOM 3753 N N . ASN B 1 262 ? -52.945 43.364 96.819 1.00 29.34 287 ASN B N 1
ATOM 3754 C CA . ASN B 1 262 ? -51.989 42.247 96.937 1.00 30.23 287 ASN B CA 1
ATOM 3755 C C . ASN B 1 262 ? -50.973 42.186 95.784 1.00 30.08 287 ASN B C 1
ATOM 3756 O O . ASN B 1 262 ? -51.323 42.394 94.611 1.00 30.31 287 ASN B O 1
ATOM 3761 N N . GLY B 1 263 ? -49.719 41.910 96.133 1.00 29.77 288 GLY B N 1
ATOM 3762 C CA . GLY B 1 263 ? -48.629 41.948 95.172 1.00 29.12 288 GLY B CA 1
ATOM 3763 C C . GLY B 1 263 ? -48.129 43.351 94.824 1.00 28.92 288 GLY B C 1
ATOM 3764 O O . GLY B 1 263 ? -47.102 43.472 94.150 1.00 28.61 288 GLY B O 1
ATOM 3765 N N . TRP B 1 264 ? -48.839 44.407 95.258 1.00 28.59 289 TRP B N 1
ATOM 3766 C CA . TRP B 1 264 ? -48.355 45.810 95.112 1.00 28.09 289 TRP B CA 1
ATOM 3767 C C . TRP B 1 264 ? -47.827 46.432 96.433 1.00 26.98 289 TRP B C 1
ATOM 3768 O O . TRP B 1 264 ? -48.413 46.229 97.503 1.00 27.04 289 TRP B O 1
ATOM 3779 N N . TYR B 1 265 ? -46.742 47.207 96.355 1.00 25.36 290 TYR B N 1
ATOM 3780 C CA . TYR B 1 265 ? -46.161 47.853 97.547 1.00 23.64 290 TYR B CA 1
ATOM 3781 C C . TYR B 1 265 ? -45.953 49.355 97.409 1.00 22.08 290 TYR B C 1
ATOM 3782 O O . TYR B 1 265 ? -45.517 49.831 96.369 1.00 21.77 290 TYR B O 1
ATOM 3791 N N . ALA B 1 266 ? -46.258 50.101 98.467 1.00 20.14 291 ALA B N 1
ATOM 3792 C CA . ALA B 1 266 ? -46.047 51.538 98.460 1.00 18.30 291 ALA B CA 1
ATOM 3793 C C . ALA B 1 266 ? -45.233 52.032 99.661 1.00 17.07 291 ALA B C 1
ATOM 3794 O O . ALA B 1 266 ? -45.393 51.551 100.783 1.00 16.91 291 ALA B O 1
ATOM 3796 N N . ARG B 1 267 ? -44.362 53.007 99.424 1.00 15.40 292 ARG B N 1
ATOM 3797 C CA . ARG B 1 267 ? -43.684 53.675 100.523 1.00 13.85 292 ARG B CA 1
ATOM 3798 C C . ARG B 1 267 ? -44.572 54.714 101.194 1.00 12.99 292 ARG B C 1
ATOM 3799 O O . ARG B 1 267 ? -45.331 55.413 100.542 1.00 12.72 292 ARG B O 1
ATOM 3807 N N . GLU B 1 268 ? -44.449 54.815 102.509 1.00 12.12 293 GLU B N 1
ATOM 3808 C CA . GLU B 1 268 ? -45.107 55.881 103.271 1.00 11.25 293 GLU B CA 1
ATOM 3809 C C . GLU B 1 268 ? -44.043 56.668 104.011 1.00 10.50 293 GLU B C 1
ATOM 3810 O O . GLU B 1 268 ? -43.082 56.089 104.520 1.00 10.05 293 GLU B O 1
ATOM 3816 N N . PHE B 1 269 ? -44.208 57.982 104.055 1.00 10.22 294 PHE B N 1
ATOM 3817 C CA . PHE B 1 269 ? -43.274 58.842 104.754 1.00 10.09 294 PHE B CA 1
ATOM 3818 C C . PHE B 1 269 ? -43.993 59.656 105.805 1.00 10.70 294 PHE B C 1
ATOM 3819 O O . PHE B 1 269 ? -45.145 60.057 105.646 1.00 10.41 294 PHE B O 1
ATOM 3827 N N . LEU B 1 270 ? -43.282 59.928 106.881 1.00 11.73 295 LEU B N 1
ATOM 3828 C CA . LEU B 1 270 ? -43.878 60.615 107.979 1.00 12.63 295 LEU B CA 1
ATOM 3829 C C . LEU B 1 270 ? -43.716 62.096 107.808 1.00 13.64 295 LEU B C 1
ATOM 3830 O O . LEU B 1 270 ? -42.597 62.603 107.864 1.00 14.02 295 LEU B O 1
ATOM 3835 N N . ASP B 1 271 ? -44.837 62.782 107.616 1.00 14.82 296 ASP B N 1
ATOM 3836 C CA . ASP B 1 271 ? -44.848 64.225 107.698 1.00 16.54 296 ASP B CA 1
ATOM 3837 C C . ASP B 1 271 ? -44.711 64.572 109.157 1.00 17.97 296 ASP B C 1
ATOM 3838 O O . ASP B 1 271 ? -45.664 64.459 109.930 1.00 18.11 296 ASP B O 1
ATOM 3843 N N . GLU B 1 272 ? -43.515 64.996 109.533 1.00 19.62 297 GLU B N 1
ATOM 3844 C CA . GLU B 1 272 ? -43.163 65.169 110.940 1.00 21.24 297 GLU B CA 1
ATOM 3845 C C . GLU B 1 272 ? -43.906 66.342 111.629 1.00 21.66 297 GLU B C 1
ATOM 3846 O O . GLU B 1 272 ? -43.960 66.403 112.849 1.00 21.75 297 GLU B O 1
ATOM 3852 N N . GLU B 1 273 ? -44.504 67.237 110.843 1.00 22.32 298 GLU B N 1
ATOM 3853 C CA . GLU B 1 273 ? -45.320 68.304 111.400 1.00 22.90 298 GLU B CA 1
ATOM 3854 C C . GLU B 1 273 ? -46.795 67.928 111.676 1.00 22.56 298 GLU B C 1
ATOM 3855 O O . GLU B 1 273 ? -47.362 68.369 112.659 1.00 22.70 298 GLU B O 1
ATOM 3861 N N . THR B 1 274 ? -47.414 67.141 110.799 1.00 21.71 299 THR B N 1
ATOM 3862 C CA . THR B 1 274 ? -48.808 66.719 110.983 1.00 20.97 299 THR B CA 1
ATOM 3863 C C . THR B 1 274 ? -48.899 65.360 111.707 1.00 20.39 299 THR B C 1
ATOM 3864 O O . THR B 1 274 ? -49.977 64.914 112.091 1.00 20.42 299 THR B O 1
ATOM 3868 N N . GLY B 1 275 ? -47.759 64.703 111.877 1.00 19.45 300 GLY B N 1
ATOM 3869 C CA . GLY B 1 275 ? -47.725 63.337 112.372 1.00 17.82 300 GLY B CA 1
ATOM 3870 C C . GLY B 1 275 ? -48.363 62.281 111.471 1.00 16.99 300 GLY B C 1
ATOM 3871 O O . GLY B 1 275 ? -48.510 61.144 111.876 1.00 16.47 300 GLY B O 1
ATOM 3872 N N . GLU B 1 276 ? -48.714 62.653 110.238 1.00 15.81 301 GLU B N 1
ATOM 3873 C CA . GLU B 1 276 ? -49.383 61.777 109.254 1.00 15.21 301 GLU B CA 1
ATOM 3874 C C . GLU B 1 276 ? -48.407 60.918 108.402 1.00 14.59 301 GLU B C 1
ATOM 3875 O O . GLU B 1 276 ? -47.295 61.333 108.101 1.00 14.31 301 GLU B O 1
ATOM 3881 N N . MET B 1 277 ? -48.814 59.705 108.048 1.00 14.30 302 MET B N 1
ATOM 3882 C CA . MET B 1 277 ? -48.027 58.848 107.189 1.00 13.89 302 MET B CA 1
ATOM 3883 C C . MET B 1 277 ? -48.504 59.044 105.742 1.00 14.19 302 MET B C 1
ATOM 3884 O O . MET B 1 277 ? -49.620 58.660 105.400 1.00 14.44 302 MET B O 1
ATOM 3889 N N . ILE B 1 278 ? -47.685 59.680 104.912 1.00 13.92 303 ILE B N 1
ATOM 3890 C CA . ILE B 1 278 ? -48.097 60.054 103.573 1.00 13.98 303 ILE B CA 1
ATOM 3891 C C . ILE B 1 278 ? -47.638 59.008 102.542 1.00 14.40 303 ILE B C 1
ATOM 3892 O O . ILE B 1 278 ? -46.436 58.800 102.349 1.00 14.43 303 ILE B O 1
ATOM 3897 N N . ARG B 1 279 ? -48.590 58.327 101.907 1.00 14.71 304 ARG B N 1
ATOM 3898 C CA . ARG B 1 279 ? -48.278 57.428 100.778 1.00 15.25 304 ARG B CA 1
ATOM 3899 C C . ARG B 1 279 ? -47.649 58.181 99.651 1.00 15.01 304 ARG B C 1
ATOM 3900 O O . ARG B 1 279 ? -48.057 59.303 99.368 1.00 14.74 304 ARG B O 1
ATOM 3908 N N . GLU B 1 280 ? -46.688 57.541 98.991 1.00 14.89 305 GLU B N 1
ATOM 3909 C CA . GLU B 1 280 ? -46.248 57.968 97.657 1.00 14.51 305 GLU B CA 1
ATOM 3910 C C . GLU B 1 280 ? -47.341 57.661 96.611 1.00 15.49 305 GLU B C 1
ATOM 3911 O O . GLU B 1 280 ? -48.236 56.845 96.852 1.00 14.87 305 GLU B O 1
ATOM 3917 N N . GLU B 1 281 ? -47.233 58.293 95.439 1.00 16.36 306 GLU B N 1
ATOM 3918 C CA . GLU B 1 281 ? -48.227 58.110 94.349 1.00 17.30 306 GLU B CA 1
ATOM 3919 C C . GLU B 1 281 ? -48.225 56.681 93.760 1.00 17.44 306 GLU B C 1
ATOM 3920 O O . GLU B 1 281 ? -49.271 56.018 93.695 1.00 17.19 306 GLU B O 1
ATOM 3926 N N . LYS B 1 282 ? -47.033 56.195 93.417 1.00 18.20 307 LYS B N 1
ATOM 3927 C CA . LYS B 1 282 ? -46.881 54.950 92.673 1.00 18.98 307 LYS B CA 1
ATOM 3928 C C . LYS B 1 282 ? -46.809 53.699 93.539 1.00 19.17 307 LYS B C 1
ATOM 3929 O O . LYS B 1 282 ? -46.340 53.752 94.674 1.00 19.70 307 LYS B O 1
ATOM 3931 N N . SER B 1 283 ? -47.287 52.574 93.005 1.00 19.47 308 SER B N 1
ATOM 3932 C CA . SER B 1 283 ? -47.090 51.246 93.619 1.00 19.73 308 SER B CA 1
ATOM 3933 C C . SER B 1 283 ? -46.036 50.434 92.852 1.00 19.86 308 SER B C 1
ATOM 3934 O O . SER B 1 283 ? -45.687 50.765 91.712 1.00 19.76 308 SER B O 1
ATOM 3937 N N . TRP B 1 284 ? -45.542 49.371 93.485 1.00 19.95 309 TRP B N 1
ATOM 3938 C CA . TRP B 1 284 ? -44.424 48.600 92.971 1.00 20.29 309 TRP B CA 1
ATOM 3939 C C . TRP B 1 284 ? -44.586 47.126 93.356 1.00 20.49 309 TRP B C 1
ATOM 3940 O O . TRP B 1 284 ? -44.984 46.813 94.484 1.00 20.72 309 TRP B O 1
ATOM 3951 N N . ARG B 1 285 ? -44.259 46.221 92.432 1.00 20.51 310 ARG B N 1
ATOM 3952 C CA . ARG B 1 285 ? -44.235 44.782 92.724 1.00 20.26 310 ARG B CA 1
ATOM 3953 C C . ARG B 1 285 ? -42.935 44.584 93.444 1.00 20.17 310 ARG B C 1
ATOM 3954 O O . ARG B 1 285 ? -42.052 45.427 93.334 1.00 19.98 310 ARG B O 1
ATOM 3962 N N . ALA B 1 286 ? -42.796 43.461 94.146 1.00 20.22 311 ALA B N 1
ATOM 3963 C CA . ALA B 1 286 ? -41.649 43.233 95.030 1.00 20.46 311 ALA B CA 1
ATOM 3964 C C . ALA B 1 286 ? -40.312 43.406 94.314 1.00 20.72 311 ALA B C 1
ATOM 3965 O O . ALA B 1 286 ? -39.316 43.888 94.892 1.00 20.75 311 ALA B O 1
ATOM 3967 N N . LYS B 1 287 ? -40.308 43.017 93.044 1.00 20.97 312 LYS B N 1
ATOM 3968 C CA . LYS B 1 287 ? -39.076 42.905 92.266 1.00 21.08 312 LYS B CA 1
ATOM 3969 C C . LYS B 1 287 ? -38.549 44.282 91.837 1.00 20.97 312 LYS B C 1
ATOM 3970 O O . LYS B 1 287 ? -37.345 44.503 91.781 1.00 20.96 312 LYS B O 1
ATOM 3976 N N . ASP B 1 288 ? -39.472 45.207 91.596 1.00 20.85 313 ASP B N 1
ATOM 3977 C CA . ASP B 1 288 ? -39.174 46.631 91.400 1.00 20.87 313 ASP B CA 1
ATOM 3978 C C . ASP B 1 288 ? -38.528 47.333 92.627 1.00 20.36 313 ASP B C 1
ATOM 3979 O O . ASP B 1 288 ? -37.916 48.404 92.497 1.00 20.12 313 ASP B O 1
ATOM 3984 N N . THR B 1 289 ? -38.650 46.736 93.810 1.00 19.91 314 THR B N 1
ATOM 3985 C CA . THR B 1 289 ? -38.191 47.418 95.041 1.00 19.60 314 THR B CA 1
ATOM 3986 C C . THR B 1 289 ? -36.683 47.307 95.318 1.00 19.80 314 THR B C 1
ATOM 3987 O O . THR B 1 289 ? -36.115 48.206 95.943 1.00 19.75 314 THR B O 1
ATOM 3991 N N . ASN B 1 290 ? -36.040 46.248 94.813 1.00 20.37 315 ASN B N 1
ATOM 3992 C CA . ASN B 1 290 ? -34.578 46.059 94.981 1.00 20.83 315 ASN B CA 1
ATOM 3993 C C . ASN B 1 290 ? -33.725 46.990 94.121 1.00 21.14 315 ASN B C 1
ATOM 3994 O O . ASN B 1 290 ? -33.068 46.547 93.219 1.00 21.26 315 ASN B O 1
ATOM 3999 N N . CYS B 1 291 ? -33.715 48.272 94.471 1.00 21.57 316 CYS B N 1
ATOM 4000 C CA . CYS B 1 291 ? -33.125 49.360 93.689 1.00 21.97 316 CYS B CA 1
ATOM 4001 C C . CYS B 1 291 ? -32.928 50.556 94.597 1.00 21.51 316 CYS B C 1
ATOM 4002 O O . CYS B 1 291 ? -33.731 50.803 95.507 1.00 21.46 316 CYS B O 1
ATOM 4005 N N . THR B 1 292 ? -31.887 51.323 94.320 1.00 21.21 317 THR B N 1
ATOM 4006 C CA . THR B 1 292 ? -31.582 52.490 95.113 1.00 20.87 317 THR B CA 1
ATOM 4007 C C . THR B 1 292 ? -32.647 53.542 94.967 1.00 20.06 317 THR B C 1
ATOM 4008 O O . THR B 1 292 ? -32.733 54.438 95.789 1.00 19.99 317 THR B O 1
ATOM 4012 N N . THR B 1 293 ? -33.448 53.466 93.908 1.00 19.37 318 THR B N 1
ATOM 4013 C CA . THR B 1 293 ? -34.444 54.508 93.710 1.00 18.44 318 THR B CA 1
ATOM 4014 C C . THR B 1 293 ? -35.585 54.274 94.700 1.00 17.50 318 THR B C 1
ATOM 4015 O O . THR B 1 293 ? -36.238 55.224 95.132 1.00 17.58 318 THR B O 1
ATOM 4019 N N . PHE B 1 294 ? -35.809 53.005 95.048 1.00 16.51 319 PHE B N 1
ATOM 4020 C CA . PHE B 1 294 ? -36.798 52.634 96.071 1.00 15.51 319 PHE B CA 1
ATOM 4021 C C . PHE B 1 294 ? -36.316 52.933 97.510 1.00 14.57 319 PHE B C 1
ATOM 4022 O O . PHE B 1 294 ? -36.905 53.762 98.191 1.00 14.79 319 PHE B O 1
ATOM 4030 N N . TRP B 1 295 ? -35.221 52.287 97.922 1.00 13.81 320 TRP B N 1
ATOM 4031 C CA . TRP B 1 295 ? -34.731 52.308 99.303 1.00 12.85 320 TRP B CA 1
ATOM 4032 C C . TRP B 1 295 ? -34.070 53.605 99.717 1.00 12.75 320 TRP B C 1
ATOM 4033 O O . TRP B 1 295 ? -34.174 54.030 100.875 1.00 12.39 320 TRP B O 1
ATOM 4044 N N . GLY B 1 296 ? -33.449 54.259 98.741 1.00 12.51 321 GLY B N 1
ATOM 4045 C CA . GLY B 1 296 ? -32.746 55.514 98.959 1.00 12.18 321 GLY B CA 1
ATOM 4046 C C . GLY B 1 296 ? -33.494 56.632 99.658 1.00 11.94 321 GLY B C 1
ATOM 4047 O O . GLY B 1 296 ? -32.984 57.183 100.634 1.00 11.96 321 GLY B O 1
ATOM 4048 N N . PRO B 1 297 ? -34.688 57.002 99.153 1.00 11.63 322 PRO B N 1
ATOM 4049 C CA . PRO B 1 297 ? -35.444 58.042 99.842 1.00 11.40 322 PRO B CA 1
ATOM 4050 C C . PRO B 1 297 ? -35.862 57.624 101.262 1.00 11.40 322 PRO B C 1
ATOM 4051 O O . PRO B 1 297 ? -36.002 58.499 102.116 1.00 11.24 322 PRO B O 1
ATOM 4055 N N . LEU B 1 298 ? -36.065 56.323 101.494 1.00 11.64 323 LEU B N 1
ATOM 4056 C CA . LEU B 1 298 ? -36.348 55.775 102.833 1.00 11.92 323 LEU B CA 1
ATOM 4057 C C . LEU B 1 298 ? -35.137 55.835 103.744 1.00 12.87 323 LEU B C 1
ATOM 4058 O O . LEU B 1 298 ? -35.243 56.258 104.889 1.00 13.16 323 LEU B O 1
ATOM 4063 N N . PHE B 1 299 ? -33.981 55.413 103.244 1.00 13.93 324 PHE B N 1
ATOM 4064 C CA . PHE B 1 299 ? -32.734 55.453 104.032 1.00 14.73 324 PHE B CA 1
ATOM 4065 C C . PHE B 1 299 ? -32.403 56.879 104.469 1.00 14.94 324 PHE B C 1
ATOM 4066 O O . PHE B 1 299 ? -31.860 57.056 105.552 1.00 15.33 324 PHE B O 1
ATOM 4074 N N . LYS B 1 300 ? -32.732 57.867 103.624 1.00 15.18 325 LYS B N 1
ATOM 4075 C CA . LYS B 1 300 ? -32.551 59.309 103.897 1.00 15.48 325 LYS B CA 1
ATOM 4076 C C . LYS B 1 300 ? -33.588 59.865 104.882 1.00 15.14 325 LYS B C 1
ATOM 4077 O O . LYS B 1 300 ? -33.463 60.979 105.394 1.00 15.44 325 LYS B O 1
ATOM 4083 N N . HIS B 1 301 ? -34.634 59.096 105.122 1.00 14.47 326 HIS B N 1
ATOM 4084 C CA . HIS B 1 301 ? -35.767 59.581 105.890 1.00 13.56 326 HIS B CA 1
ATOM 4085 C C . HIS B 1 301 ? -35.510 59.260 107.366 1.00 13.10 326 HIS B C 1
ATOM 4086 O O . HIS B 1 301 ? -35.578 58.107 107.751 1.00 13.39 326 HIS B O 1
ATOM 4093 N N . GLN B 1 302 ? -35.166 60.261 108.176 1.00 12.93 327 GLN B N 1
ATOM 4094 C CA . GLN B 1 302 ? -34.818 60.017 109.611 1.00 13.12 327 GLN B CA 1
ATOM 4095 C C . GLN B 1 302 ? -35.837 59.197 110.426 1.00 12.12 327 GLN B C 1
ATOM 4096 O O . GLN B 1 302 ? -35.441 58.391 111.261 1.00 12.02 327 GLN B O 1
ATOM 4102 N N . PRO B 1 303 ? -37.144 59.389 110.187 1.00 11.59 328 PRO B N 1
ATOM 4103 C CA . PRO B 1 303 ? -38.115 58.542 110.878 1.00 11.22 328 PRO B CA 1
ATOM 4104 C C . PRO B 1 303 ? -37.978 57.057 110.600 1.00 10.76 328 PRO B C 1
ATOM 4105 O O . PRO B 1 303 ? -38.301 56.225 111.444 1.00 10.84 328 PRO B O 1
ATOM 4109 N N . PHE B 1 304 ? -37.511 56.709 109.424 1.00 10.10 329 PHE B N 1
ATOM 4110 C CA . PHE B 1 304 ? -37.351 55.316 109.098 1.00 9.19 329 PHE B CA 1
ATOM 4111 C C . PHE B 1 304 ? -36.105 54.826 109.811 1.00 9.24 329 PHE B C 1
ATOM 4112 O O . PHE B 1 304 ? -36.113 53.770 110.427 1.00 9.35 329 PHE B O 1
ATOM 4120 N N . ARG B 1 305 ? -35.027 55.601 109.724 1.00 9.40 330 ARG B N 1
ATOM 4121 C CA . ARG B 1 305 ? -33.795 55.270 110.451 1.00 9.94 330 ARG B CA 1
ATOM 4122 C C . ARG B 1 305 ? -34.088 55.112 111.928 1.00 9.75 330 ARG B C 1
ATOM 4123 O O . ARG B 1 305 ? -33.640 54.141 112.539 1.00 10.65 330 ARG B O 1
ATOM 4131 N N . ASP B 1 306 ? -34.863 56.025 112.491 1.00 10.17 331 ASP B N 1
ATOM 4132 C CA . ASP B 1 306 ? -35.155 55.942 113.917 1.00 10.35 331 ASP B CA 1
ATOM 4133 C C . ASP B 1 306 ? -35.994 54.743 114.289 1.00 9.98 331 ASP B C 1
ATOM 4134 O O . ASP B 1 306 ? -35.677 54.058 115.324 1.00 10.71 331 ASP B O 1
ATOM 4139 N N . ALA B 1 307 ? -37.019 54.443 113.474 1.00 9.11 332 ALA B N 1
ATOM 4140 C CA . ALA B 1 307 ? -37.882 53.267 113.759 1.00 8.60 332 ALA B CA 1
ATOM 4141 C C . ALA B 1 307 ? -37.056 51.987 113.845 1.00 8.52 332 ALA B C 1
ATOM 4142 O O . ALA B 1 307 ? -37.341 51.068 114.607 1.00 9.15 332 ALA B O 1
ATOM 4144 N N . ILE B 1 308 ? -36.011 51.944 113.043 1.00 8.31 333 ILE B N 1
ATOM 4145 C CA . ILE B 1 308 ? -35.124 50.800 113.023 1.00 7.67 333 ILE B CA 1
ATOM 4146 C C . ILE B 1 308 ? -34.329 50.678 114.303 1.00 8.22 333 ILE B C 1
ATOM 4147 O O . ILE B 1 308 ? -34.253 49.587 114.846 1.00 8.05 333 ILE B O 1
ATOM 4152 N N . LYS B 1 309 ? -33.706 51.767 114.759 1.00 8.92 334 LYS B N 1
ATOM 4153 C CA . LYS B 1 309 ? -33.005 51.721 116.073 1.00 9.70 334 LYS B CA 1
ATOM 4154 C C . LYS B 1 309 ? -33.926 51.278 117.182 1.00 9.89 334 LYS B C 1
ATOM 4155 O O . LYS B 1 309 ? -33.619 50.316 117.891 1.00 9.53 334 LYS B O 1
ATOM 4161 N N . ARG B 1 310 ? -35.067 51.948 117.294 1.00 10.41 335 ARG B N 1
ATOM 4162 C CA . ARG B 1 310 ? -36.025 51.574 118.323 1.00 11.50 335 ARG B CA 1
ATOM 4163 C C . ARG B 1 310 ? -36.459 50.109 118.326 1.00 12.09 335 ARG B C 1
ATOM 4164 O O . ARG B 1 310 ? -36.646 49.498 119.411 1.00 12.61 335 ARG B O 1
ATOM 4172 N N . ALA B 1 311 ? -36.558 49.500 117.156 1.00 12.06 336 ALA B N 1
ATOM 4173 C CA . ALA B 1 311 ? -36.943 48.104 117.166 1.00 12.04 336 ALA B CA 1
ATOM 4174 C C . ALA B 1 311 ? -35.766 47.189 117.526 1.00 12.50 336 ALA B C 1
ATOM 4175 O O . ALA B 1 311 ? -35.976 46.065 118.033 1.00 12.77 336 ALA B O 1
ATOM 4177 N N . TYR B 1 312 ? -34.536 47.642 117.258 1.00 13.17 337 TYR B N 1
ATOM 4178 C CA . TYR B 1 312 ? -33.413 46.710 117.324 1.00 13.66 337 TYR B CA 1
ATOM 4179 C C . TYR B 1 312 ? -32.283 47.110 118.224 1.00 14.29 337 TYR B C 1
ATOM 4180 O O . TYR B 1 312 ? -31.624 46.253 118.743 1.00 13.98 337 TYR B O 1
ATOM 4189 N N . GLN B 1 313 ? -31.990 48.388 118.333 1.00 15.14 338 GLN B N 1
ATOM 4190 C CA . GLN B 1 313 ? -30.842 48.777 119.104 1.00 16.65 338 GLN B CA 1
ATOM 4191 C C . GLN B 1 313 ? -31.143 48.715 120.626 1.00 18.24 338 GLN B C 1
ATOM 4192 O O . GLN B 1 313 ? -32.201 49.176 121.076 1.00 18.63 338 GLN B O 1
ATOM 4198 N N . LEU B 1 314 ? -30.242 48.134 121.413 1.00 20.06 339 LEU B N 1
ATOM 4199 C CA . LEU B 1 314 ? -30.407 48.230 122.867 1.00 22.14 339 LEU B CA 1
ATOM 4200 C C . LEU B 1 314 ? -30.620 49.700 123.221 1.00 24.13 339 LEU B C 1
ATOM 4201 O O . LEU B 1 314 ? -29.775 50.569 122.882 1.00 24.42 339 LEU B O 1
ATOM 4206 N N . GLY B 1 315 ? -31.754 49.951 123.890 1.00 26.47 340 GLY B N 1
ATOM 4207 C CA . GLY B 1 315 ? -32.186 51.285 124.323 1.00 29.23 340 GLY B CA 1
ATOM 4208 C C . GLY B 1 315 ? -31.105 52.145 124.955 1.00 31.10 340 GLY B C 1
ATOM 4209 O O . GLY B 1 315 ? -31.023 53.358 124.689 1.00 31.47 340 GLY B O 1
ATOM 4210 N N . ALA B 1 316 ? -30.252 51.515 125.761 1.00 32.59 341 ALA B N 1
ATOM 4211 C CA . ALA B 1 316 ? -29.262 52.262 126.526 1.00 34.35 341 ALA B CA 1
ATOM 4212 C C . ALA B 1 316 ? -28.010 52.672 125.723 1.00 35.51 341 ALA B C 1
ATOM 4213 O O . ALA B 1 316 ? -26.959 52.985 126.308 1.00 36.08 341 ALA B O 1
ATOM 4215 N N . ILE B 1 317 ? -28.121 52.678 124.394 1.00 36.33 342 ILE B N 1
ATOM 4216 C CA . ILE B 1 317 ? -27.164 53.429 123.567 1.00 37.38 342 ILE B CA 1
ATOM 4217 C C . ILE B 1 317 ? -27.830 54.485 122.636 1.00 37.20 342 ILE B C 1
ATOM 4218 O O . ILE B 1 317 ? -29.060 54.600 122.587 1.00 36.94 342 ILE B O 1
#

B-factor: mean 18.07, std 7.5, range [2.0, 54.2]

Radius of gyration: 25.57 Å; Cα contacts (8 Å, |Δi|>4): 1132; chains: 2; bounding box: 61×62×71 Å

Nearest PDB structures (foldseek):
  3io5-assembly1_A  TM=1.004E+00  e=2.859E-61  Tequatrovirus T4
  3io5-assembly1_B  TM=9.954E-01  e=1.684E-55  Tequatrovirus T4
  7z3m-assembly1_AAA  TM=8.268E-01  e=9.444E-20  unidentified
  1xms-assembly1_A  TM=7.289E-01  e=1.387E-14  Escherichia coli
  1ube-assembly1_A  TM=7.290E-01  e=1.148E-13  Mycolicibacterium smegmatis

Sequence (543 aa):
VVRTKIPMMNIALSGEITGGMQSGLLILAGPSKSFKSNFGLTMVSSYMRQYPDAVCLFYDSEFGITPAYLRSMGVDPERVIHTPVQSLEQLRIDMVNQLDAIERGEKVVVFIDSLGNLASKMTRAKTMKSLFRIVTPYFSTKNIPCIAINHTTGPMYSADTVFIIGKRYQFVLNVEKSRTVKEKSKFFIDVKFDGGIDPYSGLLDMALELGFVVKPKNGWYAREFLDEETGEMIREEKSWRAKDTNCTTFWGPLFKHQPFRDAIKRAYQLGVVRTKIPMMNIALSGEITGGMQSGLLILAGPSKSFKSNFGLTMVSSYMRQ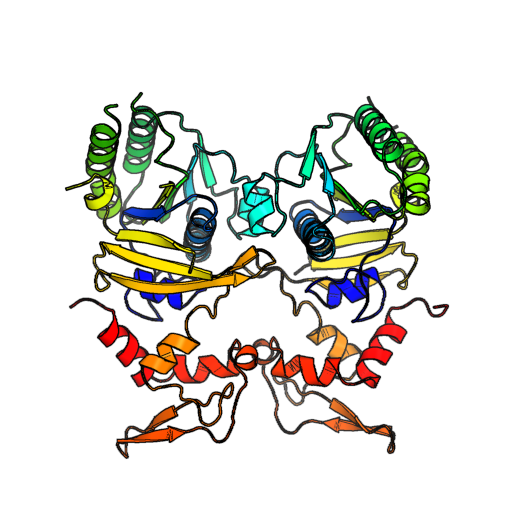YPDAVCLFYDSEFGITPAYLRSMGVDPERVIHTPVQSLEQLRIDMVNQLDAIERGEKVVVFIDSLGNLASKTRAKTMKSLFRIVTPYFSTKNIPCIAINHTYTGPMYSADTVFIIGKRQFVLNVEKSRTVKEKSKFFIDVKFDGGIDPYSGLLDMALELGFVVKPKNGWYAREFLDEETGEMIREEKSWRAKDTNCTTFWGPLFKHQPFRDAIKRAYQLGAI

Secondary structure (DSSP, 8-state):
-B--S-HHHHHHHHSSTT--B-SEEEEEEESSSSSHHHHHHHHHHHHHHH-TT-EEEEEESS----HHHHHHTT--GGGEEEEE-SBHHHHHHHHHHHHHT--TT--EEEEEE-STT-B---THHHHHHHH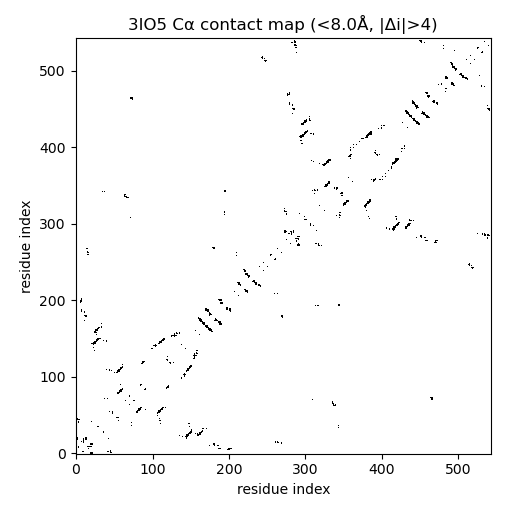HHHHHHHHHHTT-EEEEEEE---GGGGSSEEEEEEE--EEEEEEEE-SSB-TT-EEEEEB-TTS-B-TTTTHHHHHHHHTSEE-SSTTEEEEEEEETTTTEEEE-S--EEGGGGSSHHHHHHHHT-HHHHHHHHHHHB--/----S-HHHHHHHHSSTT----SEEEEEEEESSSSHHHHHHHHHHHHHHH-TT-EEEEEESS----HHHHHHTT--GGGEEEEE-SBHHHHHHHHHHHHHTPPTT--EEEEEE-STT-B---HHHHHHHHHHHHHHHHHHTT-EEEEEEEE---GGGGSSEEEEEEE--EEEEEEE-SSB-TT-EEEE-B-TTS-B-TTTTHHHHHHHHTSEE-SSTT-BEEEEEETTTTEEEE-S--B-HHHHSSHHHHHHHHT-HHHHHHHHHHHB-TT-